Protein AF-A0A427AFQ9-F1 (afdb_monomer_lite)

Secondary structure (DSSP, 8-state):
-----------------------------------HHHHHHHHHHTT-HHHHHHHHHHHT--THHHHHHHHHHS--SHHHHHHTGGG---HHHHHHHHHH---SSHHHHHHHHHHHHHHHGGGPPPTT-----HHHHHHHHHHHHHHHHHHHHHHHHHHTTT---HHHHHHHHHS-HHHHHHHHHHTT-HHHHHHHHHHSHHHHGGGHHHHHHTS-TTS-GGGTGGGS--SS--S----PPPPTTSSHHHHHHHHHSS-TT-TTS----HHHHHHHT------HHHHHHHHHHHHHHHHHHH--HHHHHHHHHHHHHTT-GGGHHHHHHHHHHHHHHT-TT-SS-----HHHHHHS-HHHHHHHHTTT--TTTHHHHIIIIIHHHHHHHHHHHHHH---TTSTTSPPPHHHHHHHHHHHTT-HHHHHHHHHHHHSSS--TTSSSSHHHHHHHHHHHHHH---SSTHHHHHHHHHHS--HHHHHTTSSS------------------------------------SHHHHHHHHHHHHHHHHHHHHHHHHHHHHHHHTT-TTSHHHHHHHHHTTTSS--

Organism: Ensete ventricosum (NCBI:txid4639)

Radius of gyration: 47.11 Å; chains: 1; bounding box: 102×74×175 Å

Foldseek 3Di:
DDDDDDDDDDDDDDDDDDDDPPPPDDDDPDDDDDDLVRVLVVCLVVLVLVVSCVSCVVVVHANLSSLVSVCVPDLQALVNCVVRLVPHPPLLVLLCCLLVDQHQDLNSNVSSLVSLLVVLPVLFDDPPPPDPPVVSLSSLQSNLSSVLLVLLSVLVCVLVVNDDGRVVSSVSSQAQLQVVLLVCQLVVVLVSNVSSCLSQVLSHQVCLLVSNLSRDLPDQCVVNLVSQDFQDDDPDRDYDDDDSSLDPVVVVVVVPDPDPPCVRGDRDDSSNSCVVVNRDHDHLVRSLVSLVVSLLCSCVPPVPLVSNLVSLVSHVVSPNVSSVVVSVLSVLVVCLQPDDQDPDNDDDGSVRSVPDDLLVSLVSLQPNDDLVCNVVSCLPHNVVSQVVVVVVVVVVDPCPPPPPDDDGSLLVVLLVCLLVQPLSNVLSQLLLCQDPHHSPPSDPDLLSSLVSLLSSLLNRPDLPCLVSNLSSLVRRDPPVLVVVVPPPDDDDDDDDDDDDDDDDDDDDDDDDDDDDDDDDDDDPPPVVVVNVSSVVSVVSSVVSNVVSVVSVVCVVVVVVPCVPPPSVVVVVVVVPDD

pLDDT: mean 76.53, std 22.12, range [21.72, 98.06]

Sequence (578 aa):
MLVNSQQTGDVTSGNYIERDAARSSWTLMSFSERSVSEMYSILLKSQKYQDALEFASHHRLDTDEVFKAQWLDSSRGIPEINLYLSKIKDMVFVLSECVNRVGTTEDVVQALLSHGLRISDQYEFSDSDVSDCSSFWNIRMFRLQLLQFRDRLETFMGINMGRFLAQEYCKFRSMPLTEAAVALAESSKIGALNLLFKRHPYSVSPRILDILSSIPETVPVESYCQLLPGMSPPRTIALRDADWVECEKMLSFLDTLPSKSEKSNQIFTENLLKICTGYVWPSASELSSWYKNRAKDIDNLSGQLDNCFSLVEIGCRNGILELQQFLEDISYLRQIIYSDGFDEVFSMSLVTWEQLSDYDKFKMMLKGVKEDIIVKKLQEKAIPFMRNRCKLEAFDFADETKAGDKESFLVRWLKEIAAENRLDLCLAVIDKGCGDSPIDGLFKDEVEIIETALHCIYSCTLTDQWNVMASILSQLPRNILRDNLFATDEDFSPRHANQYFETSKVSYVKYGLGGSTLDDSRGSGGKLDIDATAAKVEKRIKVAEGHVEVGRLMAYYQVWIFLVVYRQASRSKLLVVH

Structure (mmCIF, N/CA/C/O backbone):
data_AF-A0A427AFQ9-F1
#
_entry.id   AF-A0A427AFQ9-F1
#
loop_
_atom_site.group_PDB
_atom_site.id
_atom_site.type_symbol
_atom_site.label_atom_id
_atom_site.label_alt_id
_atom_site.label_comp_id
_atom_site.label_asym_id
_atom_site.label_entity_id
_atom_site.label_seq_id
_atom_site.pdbx_PDB_ins_code
_atom_site.Cartn_x
_atom_site.Cartn_y
_atom_site.Cartn_z
_atom_site.occupancy
_atom_site.B_iso_or_equiv
_atom_site.auth_seq_id
_atom_site.auth_comp_id
_atom_site.auth_asym_id
_atom_site.auth_atom_id
_atom_site.pdbx_PDB_model_num
ATOM 1 N N . MET A 1 1 ? 26.634 13.616 -62.274 1.00 33.16 1 MET A N 1
ATOM 2 C CA . MET A 1 1 ? 25.645 13.684 -63.374 1.00 33.16 1 MET A CA 1
ATOM 3 C C . MET A 1 1 ? 24.281 13.270 -62.835 1.00 33.16 1 MET A C 1
ATOM 5 O O . MET A 1 1 ? 24.186 12.219 -62.209 1.00 33.16 1 MET A O 1
ATOM 9 N N . LEU A 1 2 ? 23.257 14.107 -63.008 1.00 24.98 2 LEU A N 1
ATOM 10 C CA . LEU A 1 2 ? 21.854 13.773 -62.738 1.00 24.98 2 LEU A CA 1
ATOM 11 C C . LEU A 1 2 ? 21.153 13.690 -64.095 1.00 24.98 2 LEU A C 1
ATOM 13 O O . LEU A 1 2 ? 21.190 14.654 -64.853 1.00 24.98 2 LEU A O 1
ATOM 17 N N . VAL A 1 3 ? 20.574 12.532 -64.406 1.00 28.34 3 VAL A N 1
ATOM 18 C CA . VAL A 1 3 ? 19.773 12.305 -65.613 1.00 28.34 3 VAL A CA 1
ATOM 19 C C . VAL A 1 3 ? 18.326 12.183 -65.152 1.00 28.34 3 VAL A C 1
ATOM 21 O O . VAL A 1 3 ? 17.981 11.203 -64.500 1.00 28.34 3 VAL A O 1
ATOM 24 N N . ASN A 1 4 ? 17.500 13.180 -65.463 1.00 26.52 4 ASN A N 1
ATOM 25 C CA . ASN A 1 4 ? 16.046 13.078 -65.367 1.00 26.52 4 ASN A CA 1
ATOM 26 C C . ASN A 1 4 ? 15.508 12.874 -66.783 1.00 26.52 4 ASN A C 1
ATOM 28 O O . ASN A 1 4 ? 15.752 13.700 -67.659 1.00 26.52 4 ASN A O 1
ATOM 32 N N . SER A 1 5 ? 14.786 11.777 -67.003 1.00 30.70 5 SER A N 1
ATOM 33 C CA . SER A 1 5 ? 14.005 11.554 -68.218 1.00 30.70 5 SER A CA 1
ATOM 34 C C . SER A 1 5 ? 12.546 11.894 -67.915 1.00 30.70 5 SER A C 1
ATOM 36 O O . SER A 1 5 ? 11.892 11.221 -67.126 1.00 30.70 5 SER A O 1
ATOM 38 N N . GLN A 1 6 ? 12.039 12.975 -68.509 1.00 29.86 6 GLN A N 1
ATOM 39 C CA . GLN A 1 6 ? 10.603 13.236 -68.588 1.00 29.86 6 GLN A CA 1
ATOM 40 C C . GLN A 1 6 ? 10.147 12.896 -70.007 1.00 29.86 6 GLN A C 1
ATOM 42 O O . GLN A 1 6 ? 10.562 13.538 -70.969 1.00 29.86 6 GLN A O 1
ATOM 47 N N . GLN A 1 7 ? 9.319 11.859 -70.128 1.00 33.97 7 GLN A N 1
ATOM 48 C CA . GLN A 1 7 ? 8.512 11.606 -71.317 1.00 33.97 7 GLN A CA 1
ATOM 49 C C . GLN A 1 7 ? 7.258 12.478 -71.238 1.00 33.97 7 GLN A C 1
ATOM 51 O O . GLN A 1 7 ? 6.418 12.277 -70.363 1.00 33.97 7 GLN A O 1
ATOM 56 N N . THR A 1 8 ? 7.112 13.413 -72.171 1.00 32.19 8 THR A N 1
ATOM 57 C CA . THR A 1 8 ? 5.814 13.975 -72.546 1.00 32.19 8 THR A CA 1
ATOM 58 C C . THR A 1 8 ? 5.433 13.388 -73.897 1.00 32.19 8 THR A C 1
ATOM 60 O O . THR A 1 8 ? 6.164 13.525 -74.876 1.00 32.19 8 THR A O 1
ATOM 63 N N . GLY A 1 9 ? 4.314 12.666 -73.931 1.00 34.09 9 GLY A N 1
ATOM 64 C CA . GLY A 1 9 ? 3.702 12.216 -75.172 1.00 34.09 9 GLY A CA 1
ATOM 65 C C . GLY A 1 9 ? 2.854 13.326 -75.778 1.00 34.09 9 GLY A C 1
ATOM 66 O O . GLY A 1 9 ? 2.149 14.011 -75.044 1.00 34.09 9 GLY A O 1
ATOM 67 N N . ASP A 1 10 ? 2.899 13.459 -77.102 1.00 29.19 10 ASP A N 1
ATOM 68 C CA . ASP A 1 10 ? 1.670 13.524 -77.888 1.00 29.19 10 ASP A CA 1
ATOM 69 C C . ASP A 1 10 ? 1.907 13.100 -79.348 1.00 29.19 10 ASP A C 1
ATOM 71 O O . ASP A 1 10 ? 3.026 13.125 -79.864 1.00 29.19 10 ASP A O 1
ATOM 75 N N . VAL A 1 11 ? 0.833 12.625 -79.968 1.00 35.78 11 VAL A N 1
ATOM 76 C CA . VAL A 1 11 ? 0.764 11.802 -81.182 1.00 35.78 11 VAL A CA 1
ATOM 77 C C . VAL A 1 11 ? 0.569 12.670 -82.437 1.00 35.78 11 VAL A C 1
ATOM 79 O O . VAL A 1 11 ? -0.259 13.571 -82.417 1.00 35.78 11 VAL A O 1
ATOM 82 N N . THR A 1 12 ? 1.249 12.369 -83.559 1.00 32.41 12 THR A N 1
ATOM 83 C CA . THR A 1 12 ? 0.651 11.979 -84.872 1.00 32.41 12 THR A CA 1
ATOM 84 C C . THR A 1 12 ? 1.560 12.192 -86.103 1.00 32.41 12 THR A C 1
ATOM 86 O O . THR A 1 12 ? 2.015 13.290 -86.394 1.00 32.41 12 THR A O 1
ATOM 89 N N . SER A 1 13 ? 1.655 11.103 -86.886 1.00 32.09 13 SER A N 1
ATOM 90 C CA . SER A 1 13 ? 1.676 11.015 -88.363 1.00 32.09 13 SER A CA 1
ATOM 91 C C . SER A 1 13 ? 2.965 11.254 -89.170 1.00 32.09 13 SER A C 1
ATOM 93 O O . SER A 1 13 ? 3.428 12.377 -89.323 1.00 32.09 13 SER A O 1
ATOM 95 N N . GLY A 1 14 ? 3.400 10.195 -89.876 1.00 31.41 14 GLY A N 1
ATOM 96 C CA . GLY A 1 14 ? 4.118 10.299 -91.158 1.00 31.41 14 GLY A CA 1
ATOM 97 C C . GLY A 1 14 ? 5.249 9.285 -91.361 1.00 31.41 14 GLY A C 1
ATOM 98 O O . GLY A 1 14 ? 6.339 9.471 -90.843 1.00 31.41 14 GLY A O 1
ATOM 99 N N . ASN A 1 15 ? 4.990 8.232 -92.144 1.00 37.53 15 ASN A N 1
ATOM 100 C CA . ASN A 1 15 ? 5.950 7.211 -92.592 1.00 37.53 15 ASN A CA 1
ATOM 101 C C . ASN A 1 15 ? 7.236 7.798 -93.197 1.00 37.53 15 ASN A C 1
ATOM 103 O O . ASN A 1 15 ? 7.111 8.622 -94.089 1.00 37.53 15 ASN A O 1
ATOM 107 N N . TYR A 1 16 ? 8.410 7.264 -92.835 1.00 35.22 16 TYR A N 1
ATOM 108 C CA . TYR A 1 16 ? 9.453 6.753 -93.748 1.00 35.22 16 TYR A CA 1
ATOM 109 C C . TYR A 1 16 ? 10.434 5.890 -92.936 1.00 35.22 16 TYR A C 1
ATOM 111 O O . TYR A 1 16 ? 10.918 6.290 -91.881 1.00 35.22 16 TYR A O 1
ATOM 119 N N . ILE A 1 17 ? 10.682 4.666 -93.408 1.00 44.75 17 ILE A N 1
ATOM 120 C CA . ILE A 1 17 ? 11.699 3.766 -92.861 1.00 44.75 17 ILE A CA 1
ATOM 121 C C . ILE A 1 17 ? 13.050 4.253 -93.380 1.00 44.75 17 ILE A C 1
ATOM 123 O O . ILE A 1 17 ? 13.366 4.026 -94.543 1.00 44.75 17 ILE A O 1
ATOM 127 N N . GLU A 1 18 ? 13.860 4.850 -92.513 1.00 39.53 18 GLU A N 1
ATOM 128 C CA . GLU A 1 18 ? 15.302 4.941 -92.721 1.00 39.53 18 GLU A CA 1
ATOM 129 C C . GLU A 1 18 ? 16.018 4.656 -91.399 1.00 39.53 18 GLU A C 1
ATOM 131 O O . GLU A 1 18 ? 15.748 5.246 -90.353 1.00 39.53 18 GLU A O 1
ATOM 136 N N . ARG A 1 19 ? 16.870 3.630 -91.439 1.00 48.38 19 ARG A N 1
ATOM 137 C CA . ARG A 1 19 ? 17.708 3.183 -90.330 1.00 48.38 19 ARG A CA 1
ATOM 138 C C . ARG A 1 19 ? 18.793 4.227 -90.093 1.00 48.38 19 ARG A C 1
ATOM 140 O O . ARG A 1 19 ? 19.867 4.105 -90.669 1.00 48.38 19 ARG A O 1
ATOM 147 N N . ASP A 1 20 ? 18.546 5.168 -89.194 1.00 41.59 20 ASP A N 1
ATOM 148 C CA . ASP A 1 20 ? 19.617 5.944 -88.585 1.00 41.59 20 ASP A CA 1
ATOM 149 C C . ASP A 1 20 ? 19.842 5.463 -87.157 1.00 41.59 20 ASP A C 1
ATOM 151 O O . ASP A 1 20 ? 19.001 5.601 -86.267 1.00 41.59 20 ASP A O 1
ATOM 155 N N . ALA A 1 21 ? 21.009 4.856 -86.948 1.00 50.81 21 ALA A N 1
ATOM 156 C CA . ALA A 1 21 ? 21.581 4.672 -85.630 1.00 50.81 21 ALA A CA 1
ATOM 157 C C . ALA A 1 21 ? 21.722 6.063 -85.005 1.00 50.81 21 ALA A C 1
ATOM 159 O O . ALA A 1 21 ? 22.689 6.775 -85.279 1.00 50.81 21 ALA A O 1
ATOM 160 N N . ALA A 1 22 ? 20.722 6.462 -84.214 1.00 49.97 22 ALA A N 1
ATOM 161 C CA . ALA A 1 22 ? 20.718 7.711 -83.480 1.00 49.97 22 ALA A CA 1
ATOM 162 C C . ALA A 1 22 ? 21.984 7.753 -82.622 1.00 49.97 22 ALA A C 1
ATOM 164 O O . ALA A 1 22 ? 22.085 7.114 -81.574 1.00 49.97 22 ALA A O 1
ATOM 165 N N . ARG A 1 23 ? 22.991 8.476 -83.118 1.00 56.06 23 ARG A N 1
ATOM 166 C CA . ARG A 1 23 ? 24.152 8.892 -82.348 1.00 56.06 23 ARG A CA 1
ATOM 167 C C . ARG A 1 23 ? 23.591 9.637 -81.150 1.00 56.06 23 ARG A C 1
ATOM 169 O O . ARG A 1 23 ? 23.109 10.752 -81.314 1.00 56.06 23 ARG A O 1
ATOM 176 N N . SER A 1 24 ? 23.623 9.017 -79.975 1.00 51.09 24 SER A N 1
ATOM 177 C CA . SER A 1 24 ? 23.305 9.686 -78.718 1.00 51.09 24 SER A CA 1
ATOM 178 C C . SER A 1 24 ? 24.247 10.880 -78.567 1.00 51.09 24 SER A C 1
ATOM 180 O O . SER A 1 24 ? 25.391 10.739 -78.136 1.00 51.09 24 SER A O 1
ATOM 182 N N . SER A 1 25 ? 23.802 12.055 -79.007 1.00 61.88 25 SER A N 1
ATOM 183 C CA . SER A 1 25 ? 24.528 13.303 -78.851 1.00 61.88 25 SER A CA 1
ATOM 184 C C . SER A 1 25 ? 24.283 13.789 -77.431 1.00 61.88 25 SER A C 1
ATOM 186 O O . SER A 1 25 ? 23.179 14.210 -77.087 1.00 61.88 25 SER A O 1
ATOM 188 N N . TRP A 1 26 ? 25.304 13.691 -76.590 1.00 75.75 26 TRP A N 1
ATOM 189 C CA . TRP A 1 26 ? 25.266 14.242 -75.245 1.00 75.75 26 TRP A CA 1
ATOM 190 C C . TRP A 1 26 ? 25.429 15.760 -75.335 1.00 75.75 26 TRP A C 1
ATOM 192 O O . TRP A 1 26 ? 26.520 16.253 -75.617 1.00 75.75 26 TRP A O 1
ATOM 202 N N . THR A 1 27 ? 24.348 16.506 -75.111 1.00 74.06 27 THR A N 1
ATOM 203 C CA . THR A 1 27 ? 24.408 17.966 -74.986 1.00 74.06 27 THR A CA 1
ATOM 204 C C . THR A 1 27 ? 24.728 18.313 -73.540 1.00 74.06 27 THR A C 1
ATOM 206 O O . THR A 1 27 ? 23.965 18.002 -72.624 1.00 74.06 27 THR A O 1
ATOM 209 N N . LEU A 1 28 ? 25.882 18.934 -73.317 1.00 72.75 28 LEU A N 1
ATOM 210 C CA . LEU A 1 28 ? 26.272 19.403 -71.997 1.00 72.75 28 LEU A CA 1
ATOM 211 C C . LEU A 1 28 ? 25.387 20.590 -71.587 1.00 72.75 28 LEU A C 1
ATOM 213 O O . LEU A 1 28 ? 25.446 21.649 -72.205 1.00 72.75 28 LEU A O 1
ATOM 217 N N . MET A 1 29 ? 24.593 20.412 -70.530 1.00 74.69 29 MET A N 1
ATOM 218 C CA . MET A 1 29 ? 23.632 21.422 -70.070 1.00 74.69 29 MET A CA 1
ATOM 219 C C . MET A 1 29 ? 24.273 22.536 -69.232 1.00 74.69 29 MET A C 1
ATOM 221 O O . MET A 1 29 ? 23.850 23.685 -69.322 1.00 74.69 29 MET A O 1
ATOM 225 N N . SER A 1 30 ? 25.275 22.220 -68.405 1.00 75.62 30 SER A N 1
ATOM 226 C CA . SER A 1 30 ? 25.983 23.216 -67.593 1.00 75.62 30 SER A CA 1
ATOM 227 C C . SER A 1 30 ? 27.285 22.673 -66.999 1.00 75.62 30 SER A C 1
ATOM 229 O O . SER A 1 30 ? 27.426 21.473 -66.755 1.00 75.62 30 SER A O 1
ATOM 231 N N . PHE A 1 31 ? 28.221 23.584 -66.724 1.00 70.25 31 PHE A N 1
ATOM 232 C CA . PHE A 1 31 ? 29.310 23.379 -65.772 1.00 70.25 31 PHE A CA 1
ATOM 233 C C . PHE A 1 31 ? 28.997 24.178 -64.508 1.00 70.25 31 PHE A C 1
ATOM 235 O O . PHE A 1 31 ? 28.661 25.357 -64.585 1.00 70.25 31 PHE A O 1
ATOM 242 N N . SER A 1 32 ? 29.110 23.541 -63.346 1.00 72.62 32 SER A N 1
ATOM 243 C CA . SER A 1 32 ? 29.054 24.226 -62.055 1.00 72.62 32 SER A CA 1
ATOM 244 C C . SER A 1 32 ? 30.277 23.835 -61.244 1.00 72.62 32 SER A C 1
ATOM 246 O O . SER A 1 32 ? 30.454 22.649 -60.957 1.00 72.62 32 SER A O 1
ATOM 248 N N . GLU A 1 33 ? 31.092 24.814 -60.870 1.00 77.56 33 GLU A N 1
ATOM 249 C CA . GLU A 1 33 ? 32.148 24.619 -59.884 1.00 77.56 33 GLU A CA 1
ATOM 250 C C . GLU A 1 33 ? 31.504 24.406 -58.511 1.00 77.56 33 GLU A C 1
ATOM 252 O O . GLU A 1 33 ? 30.587 25.131 -58.123 1.00 77.56 33 GLU A O 1
ATOM 257 N N . ARG A 1 34 ? 31.923 23.352 -57.811 1.00 81.25 34 ARG A N 1
ATOM 258 C CA . ARG A 1 34 ? 31.456 23.019 -56.463 1.00 81.25 34 ARG A CA 1
ATOM 259 C C . ARG A 1 34 ? 32.656 22.610 -55.635 1.00 81.25 34 ARG A C 1
ATOM 261 O O . ARG A 1 34 ? 33.528 21.895 -56.129 1.00 81.25 34 ARG A O 1
ATOM 268 N N . SER A 1 35 ? 32.685 23.028 -54.378 1.00 85.50 35 SER A N 1
ATOM 269 C CA . SER A 1 35 ? 33.703 22.556 -53.446 1.00 85.50 35 SER A CA 1
ATOM 270 C C . SER A 1 35 ? 33.532 21.058 -53.157 1.00 85.50 35 SER A C 1
ATOM 272 O O . SER A 1 35 ? 32.448 20.485 -53.299 1.00 85.50 35 SER A O 1
ATOM 274 N N . VAL A 1 36 ? 34.611 20.410 -52.711 1.00 83.75 36 VAL A N 1
ATOM 275 C CA . VAL A 1 36 ? 34.620 18.982 -52.346 1.00 83.75 36 VAL A CA 1
ATOM 276 C C . VAL A 1 36 ? 33.580 18.677 -51.254 1.00 83.75 36 VAL A C 1
ATOM 278 O O . VAL A 1 36 ? 32.868 17.680 -51.344 1.00 83.75 36 VAL A O 1
ATOM 281 N N . SER A 1 37 ? 33.427 19.571 -50.271 1.00 82.88 37 SER A N 1
ATOM 282 C CA . SER A 1 37 ? 32.437 19.439 -49.188 1.00 82.88 37 SER A CA 1
ATOM 283 C C . SER A 1 37 ? 30.991 19.586 -49.681 1.00 82.88 37 SER A C 1
ATOM 285 O O . SER A 1 37 ? 30.109 18.810 -49.301 1.00 82.88 37 SER A O 1
ATOM 287 N N . GLU A 1 38 ? 30.732 20.535 -50.586 1.00 83.69 38 GLU A N 1
ATOM 288 C CA . GLU A 1 38 ? 29.406 20.698 -51.192 1.00 83.69 38 GLU A CA 1
ATOM 289 C C . GLU A 1 38 ? 29.040 19.483 -52.042 1.00 83.69 38 GLU A C 1
ATOM 291 O O . GLU A 1 38 ? 27.933 18.961 -51.919 1.00 83.69 38 GLU A O 1
ATOM 296 N N . MET A 1 39 ? 29.968 18.994 -52.872 1.00 83.69 39 MET A N 1
ATOM 297 C CA . MET A 1 39 ? 29.738 17.809 -53.697 1.00 83.69 39 MET A CA 1
ATOM 298 C C . MET A 1 39 ? 29.453 16.572 -52.836 1.00 83.69 39 MET A C 1
ATOM 300 O O . MET A 1 39 ? 28.511 15.837 -53.128 1.00 83.69 39 MET A O 1
ATOM 304 N N . TYR A 1 40 ? 30.187 16.392 -51.735 1.00 84.62 40 TYR A N 1
ATOM 305 C CA . TYR A 1 40 ? 29.928 15.332 -50.762 1.00 84.62 40 TYR A CA 1
ATOM 306 C C . TYR A 1 40 ? 28.533 15.450 -50.131 1.00 84.62 40 TYR A C 1
ATOM 308 O O . TYR A 1 40 ? 27.755 14.497 -50.142 1.00 84.62 40 TYR A O 1
ATOM 316 N N . SER A 1 41 ? 28.154 16.655 -49.699 1.00 83.19 41 SER A N 1
ATOM 317 C CA . SER A 1 41 ? 26.819 16.938 -49.154 1.00 83.19 41 SER A CA 1
ATOM 318 C C . SER A 1 41 ? 25.698 16.669 -50.168 1.00 83.19 41 SER A C 1
ATOM 320 O O . SER A 1 41 ? 24.605 16.237 -49.805 1.00 83.19 41 SER A O 1
ATOM 322 N N . ILE A 1 42 ? 25.950 16.917 -51.454 1.00 84.44 42 ILE A N 1
ATOM 323 C CA . ILE A 1 42 ? 25.006 16.645 -52.546 1.00 84.44 42 ILE A CA 1
ATOM 324 C C . ILE A 1 42 ? 24.875 15.141 -52.802 1.00 84.44 42 ILE A C 1
ATOM 326 O O . ILE A 1 42 ? 23.763 14.664 -53.039 1.00 84.44 42 ILE A O 1
ATOM 330 N N . LEU A 1 43 ? 25.971 14.381 -52.735 1.00 84.25 43 LEU A N 1
ATOM 331 C CA . LEU A 1 43 ? 25.938 12.920 -52.856 1.00 84.25 43 LEU A CA 1
ATOM 332 C C . LEU A 1 43 ? 25.139 12.282 -51.711 1.00 84.25 43 LEU A C 1
ATOM 334 O O . LEU A 1 43 ? 24.292 11.429 -51.974 1.00 84.25 43 LEU A O 1
ATOM 338 N N . LEU A 1 44 ? 25.310 12.774 -50.479 1.00 86.62 44 LEU A N 1
ATOM 339 C CA . LEU A 1 44 ? 24.512 12.351 -49.322 1.00 86.62 44 LEU A CA 1
ATOM 340 C C . LEU A 1 44 ? 23.023 12.681 -49.500 1.00 86.62 44 LEU A C 1
ATOM 342 O O . LEU A 1 44 ? 22.179 11.797 -49.390 1.00 86.62 44 LEU A O 1
ATOM 346 N N . LYS A 1 45 ? 22.687 13.926 -49.869 1.00 85.25 45 LYS A N 1
ATOM 347 C CA . LYS A 1 45 ? 21.291 14.345 -50.113 1.00 85.25 45 LYS A CA 1
ATOM 348 C C . LYS A 1 45 ? 20.618 13.599 -51.266 1.00 85.25 45 LYS A C 1
ATOM 350 O O . LYS A 1 45 ? 19.399 13.478 -51.280 1.00 85.25 45 LYS A O 1
ATOM 355 N N . SER A 1 46 ? 21.392 13.135 -52.246 1.00 85.12 46 SER A N 1
ATOM 356 C CA . SER A 1 46 ? 20.885 12.359 -53.386 1.00 85.12 46 SER A CA 1
ATOM 357 C C . SER A 1 46 ? 20.852 10.847 -53.139 1.00 85.12 46 SER A C 1
ATOM 359 O O . SER A 1 46 ? 20.566 10.103 -54.074 1.00 85.12 46 SER A O 1
ATOM 361 N N . GLN A 1 47 ? 21.123 10.399 -51.905 1.00 85.00 47 GLN A N 1
ATOM 362 C CA . GLN A 1 47 ? 21.100 8.993 -51.478 1.00 85.00 47 GLN A CA 1
ATOM 363 C C . GLN A 1 47 ? 22.044 8.076 -52.278 1.00 85.00 47 GLN A C 1
ATOM 365 O O . GLN A 1 47 ? 21.867 6.860 -52.346 1.00 85.00 47 GLN A O 1
ATOM 370 N N . LYS A 1 48 ? 23.095 8.645 -52.884 1.00 87.06 48 LYS A N 1
ATOM 371 C CA . LYS A 1 48 ? 24.116 7.897 -53.631 1.00 87.06 48 LYS A CA 1
ATOM 372 C C . LYS A 1 48 ? 25.259 7.490 -52.710 1.00 87.06 48 LYS A C 1
ATOM 374 O O . LYS A 1 48 ? 26.384 7.960 -52.849 1.00 87.06 48 LYS A O 1
ATOM 379 N N . TYR A 1 49 ? 24.964 6.634 -51.736 1.00 85.56 49 TYR A N 1
ATOM 380 C CA . TYR A 1 49 ? 25.909 6.331 -50.657 1.00 85.56 49 TYR A CA 1
ATOM 381 C C . TYR A 1 49 ? 27.167 5.591 -51.124 1.00 85.56 49 TYR A C 1
ATOM 383 O O . TYR A 1 49 ? 28.232 5.822 -50.567 1.00 85.56 49 TYR A O 1
ATOM 391 N N . GLN A 1 50 ? 27.079 4.741 -52.154 1.00 85.44 50 GLN A N 1
ATOM 392 C CA . GLN A 1 50 ? 28.255 4.040 -52.682 1.00 85.44 50 GLN A CA 1
ATOM 393 C C . GLN A 1 50 ? 29.235 5.021 -53.342 1.00 85.44 50 GLN A C 1
ATOM 395 O O . GLN A 1 50 ? 30.409 5.056 -52.978 1.00 85.44 50 GLN A O 1
ATOM 400 N N . ASP A 1 51 ? 28.722 5.893 -54.216 1.00 84.38 51 ASP A N 1
ATOM 401 C CA . ASP A 1 51 ? 29.498 6.981 -54.817 1.00 84.38 51 ASP A CA 1
ATOM 402 C C . ASP A 1 51 ? 30.048 7.926 -53.734 1.00 84.38 51 ASP A C 1
ATOM 404 O O . ASP A 1 51 ? 31.165 8.421 -53.855 1.00 84.38 51 ASP A O 1
ATOM 408 N N . ALA A 1 52 ? 29.290 8.169 -52.655 1.00 86.38 52 ALA A N 1
ATOM 409 C CA . ALA A 1 52 ? 29.724 8.992 -51.526 1.00 86.38 52 ALA A CA 1
ATOM 410 C C . ALA A 1 52 ? 30.853 8.341 -50.707 1.00 86.38 52 ALA A C 1
ATOM 412 O O . ALA A 1 52 ? 31.777 9.047 -50.313 1.00 86.38 52 ALA A O 1
ATOM 413 N N . LEU A 1 53 ? 30.818 7.021 -50.475 1.00 86.06 53 LEU A N 1
ATOM 414 C CA . LEU A 1 53 ? 31.898 6.279 -49.806 1.00 86.06 53 LEU A CA 1
ATOM 415 C C . LEU A 1 53 ? 33.177 6.303 -50.643 1.00 86.06 53 LEU A C 1
ATOM 417 O O . LEU A 1 53 ? 34.260 6.580 -50.123 1.00 86.06 53 LEU A O 1
ATOM 421 N N . GLU A 1 54 ? 33.051 6.065 -51.949 1.00 86.38 54 GLU A N 1
ATOM 422 C CA . GLU A 1 54 ? 34.175 6.158 -52.877 1.00 86.38 54 GLU A CA 1
ATOM 423 C C . GLU A 1 54 ? 34.726 7.586 -52.903 1.00 86.38 54 GLU A C 1
ATOM 425 O O . GLU A 1 54 ? 35.928 7.777 -52.717 1.00 86.38 54 GLU A O 1
ATOM 430 N N . PHE A 1 55 ? 33.868 8.602 -53.014 1.00 86.81 55 PHE A N 1
ATOM 431 C CA . PHE A 1 55 ? 34.262 10.010 -52.972 1.00 86.81 55 PHE A CA 1
ATOM 432 C C . PHE A 1 55 ? 34.965 10.384 -51.656 1.00 86.81 55 PHE A C 1
ATOM 434 O O . PHE A 1 55 ? 36.017 11.026 -51.682 1.00 86.81 55 PHE A O 1
ATOM 441 N N . ALA A 1 56 ? 34.447 9.932 -50.510 1.00 87.69 56 ALA A N 1
ATOM 442 C CA . ALA A 1 56 ? 35.055 10.162 -49.204 1.00 87.69 56 ALA A CA 1
ATOM 443 C C . ALA A 1 56 ? 36.440 9.515 -49.095 1.00 87.69 56 ALA A C 1
ATOM 445 O O . ALA A 1 56 ? 37.378 10.158 -48.623 1.00 87.69 56 ALA A O 1
ATOM 446 N N . SER A 1 57 ? 36.601 8.288 -49.602 1.00 84.94 57 SER A N 1
ATOM 447 C CA . SER A 1 57 ? 37.895 7.596 -49.610 1.00 84.94 57 SER A CA 1
ATOM 448 C C . SER A 1 57 ? 38.944 8.305 -50.480 1.00 84.94 57 SER A C 1
ATOM 450 O O . SER A 1 57 ? 40.095 8.437 -50.063 1.00 84.94 57 SER A O 1
ATOM 452 N N . HIS A 1 58 ? 38.544 8.841 -51.640 1.00 86.94 58 HIS A N 1
ATOM 453 C CA . HIS A 1 58 ? 39.441 9.566 -52.545 1.00 86.94 58 HIS A CA 1
ATOM 454 C C . HIS A 1 58 ? 39.845 10.935 -51.983 1.00 86.94 58 HIS A C 1
ATOM 456 O O . HIS A 1 58 ? 40.994 11.352 -52.135 1.00 86.94 58 HIS A O 1
ATOM 462 N N . HIS A 1 59 ? 38.923 11.623 -51.305 1.00 84.31 59 HIS A N 1
ATOM 463 C CA . HIS A 1 59 ? 39.136 12.973 -50.776 1.00 84.31 59 HIS A CA 1
ATOM 464 C C . HIS A 1 59 ? 39.485 13.028 -49.278 1.00 84.31 59 HIS A C 1
ATOM 466 O O . HIS A 1 59 ? 39.605 14.123 -48.732 1.00 84.31 59 HIS A O 1
ATOM 472 N N . ARG A 1 60 ? 39.689 11.874 -48.619 1.00 82.69 60 ARG A N 1
ATOM 473 C CA . ARG A 1 60 ? 39.958 11.744 -47.169 1.00 82.69 60 ARG A CA 1
ATOM 474 C C . ARG A 1 60 ? 38.917 12.457 -46.293 1.00 82.69 60 ARG A C 1
ATOM 476 O O . ARG A 1 60 ? 39.263 13.073 -45.287 1.00 82.69 60 ARG A O 1
ATOM 483 N N . LEU A 1 61 ? 37.652 12.389 -46.700 1.00 84.31 61 LEU A N 1
ATOM 484 C CA . LEU A 1 61 ? 36.527 12.902 -45.919 1.00 84.31 61 LEU A CA 1
ATOM 485 C C . LEU A 1 61 ? 36.064 11.855 -44.904 1.00 84.31 61 LEU A C 1
ATOM 487 O O . LEU A 1 61 ? 36.364 10.667 -45.039 1.00 84.31 61 LEU A O 1
ATOM 491 N N . ASP A 1 62 ? 35.320 12.302 -43.895 1.00 83.06 62 ASP A N 1
ATOM 492 C CA . ASP A 1 62 ? 34.787 11.417 -42.867 1.00 83.06 62 ASP A CA 1
ATOM 493 C C . ASP A 1 62 ? 33.711 10.482 -43.435 1.00 83.06 62 ASP A C 1
ATOM 495 O O . ASP A 1 62 ? 32.666 10.928 -43.915 1.00 83.06 62 ASP A O 1
ATOM 499 N N . THR A 1 63 ? 33.979 9.178 -43.375 1.00 85.19 63 THR A N 1
ATOM 500 C CA . THR A 1 63 ? 33.065 8.118 -43.814 1.00 85.19 63 THR A CA 1
ATOM 501 C C . THR A 1 63 ? 31.864 7.957 -42.890 1.00 85.19 63 THR A C 1
ATOM 503 O O . THR A 1 63 ? 30.845 7.416 -43.324 1.00 85.19 63 THR A O 1
ATOM 506 N N . ASP A 1 64 ? 31.961 8.421 -41.639 1.00 86.69 64 ASP A N 1
ATOM 507 C CA . ASP A 1 64 ? 30.881 8.305 -40.661 1.00 86.69 64 ASP A CA 1
ATOM 508 C C . ASP A 1 64 ? 29.625 9.029 -41.132 1.00 86.69 64 ASP A C 1
ATOM 510 O O . ASP A 1 64 ? 28.532 8.502 -40.969 1.00 86.69 64 ASP A O 1
ATOM 514 N N . GLU A 1 65 ? 29.756 10.178 -41.795 1.00 84.94 65 GLU A N 1
ATOM 515 C CA . GLU A 1 65 ? 28.608 10.933 -42.308 1.00 84.94 65 GLU A CA 1
ATOM 516 C C . GLU A 1 65 ? 27.793 10.139 -43.344 1.00 84.94 65 GLU A C 1
ATOM 518 O O . GLU A 1 65 ? 26.565 10.245 -43.374 1.00 84.94 65 GLU A O 1
ATOM 523 N N . VAL A 1 66 ? 28.436 9.264 -44.136 1.00 86.69 66 VAL A N 1
ATOM 524 C CA . VAL A 1 66 ? 27.706 8.351 -45.031 1.00 86.69 66 VAL A CA 1
ATOM 525 C C . VAL A 1 66 ? 26.957 7.290 -44.236 1.00 86.69 66 VAL A C 1
ATOM 527 O O . VAL A 1 66 ? 25.776 7.060 -44.489 1.00 86.69 66 VAL A O 1
ATOM 530 N N . PHE A 1 67 ? 27.613 6.653 -43.264 1.00 86.56 67 PHE A N 1
ATOM 531 C CA . PHE A 1 67 ? 26.990 5.601 -42.456 1.00 86.56 67 PHE A CA 1
ATOM 532 C C . PHE A 1 67 ? 25.878 6.141 -41.548 1.00 86.56 67 PHE A C 1
ATOM 534 O O . PHE A 1 67 ? 24.853 5.481 -41.391 1.00 86.56 67 PHE A O 1
ATOM 541 N N . LYS A 1 68 ? 26.028 7.358 -41.011 1.00 88.62 68 LYS A N 1
ATOM 542 C CA . LYS A 1 68 ? 24.986 8.091 -40.281 1.00 88.62 68 LYS A CA 1
ATOM 543 C C . LYS A 1 68 ? 23.777 8.341 -41.180 1.00 88.62 68 LYS A C 1
ATOM 545 O O . LYS A 1 68 ? 22.658 8.039 -40.777 1.00 88.62 68 LYS A O 1
ATOM 550 N N . ALA A 1 69 ? 23.987 8.821 -42.409 1.00 85.44 69 ALA A N 1
ATOM 551 C CA . ALA A 1 69 ? 22.899 9.026 -43.365 1.00 85.44 69 ALA A CA 1
ATOM 552 C C . ALA A 1 69 ? 22.200 7.703 -43.735 1.00 85.44 69 ALA A C 1
ATOM 554 O O . ALA A 1 69 ? 20.979 7.611 -43.648 1.00 85.44 69 ALA A O 1
ATOM 555 N N . GLN A 1 70 ? 22.963 6.646 -44.040 1.00 87.62 70 GLN A N 1
ATOM 556 C CA . GLN A 1 70 ? 22.412 5.314 -44.323 1.00 87.62 70 GLN A CA 1
ATOM 557 C C . GLN A 1 70 ? 21.605 4.753 -43.148 1.00 87.62 70 GLN A C 1
ATOM 559 O O . GLN A 1 70 ? 20.526 4.204 -43.351 1.00 87.62 70 GLN A O 1
ATOM 564 N N . TRP A 1 71 ? 22.094 4.916 -41.916 1.00 89.12 71 TRP A N 1
ATOM 565 C CA . TRP A 1 71 ? 21.361 4.530 -40.714 1.00 89.12 71 TRP A CA 1
ATOM 566 C C . TRP A 1 71 ? 20.036 5.290 -40.597 1.00 89.12 71 TRP A C 1
ATOM 568 O O . TRP A 1 71 ? 18.988 4.674 -40.386 1.00 89.12 71 TRP A O 1
ATOM 578 N N . LEU A 1 72 ? 20.066 6.614 -40.775 1.00 86.81 72 LEU A N 1
ATOM 579 C CA . LEU A 1 72 ? 18.883 7.463 -40.664 1.00 86.81 72 LEU A CA 1
ATOM 580 C C . LEU A 1 72 ? 17.827 7.148 -41.734 1.00 86.81 72 LEU A C 1
ATOM 582 O O . LEU A 1 72 ? 16.636 7.184 -41.422 1.00 86.81 72 LEU A O 1
ATOM 586 N N . ASP A 1 73 ? 18.241 6.773 -42.939 1.00 85.50 73 ASP A N 1
ATOM 587 C CA . ASP A 1 73 ? 17.328 6.446 -44.040 1.00 85.50 73 ASP A CA 1
ATOM 588 C C . ASP A 1 73 ? 16.857 4.978 -44.037 1.00 85.50 73 ASP A C 1
ATOM 590 O O . ASP A 1 73 ? 15.940 4.608 -44.770 1.00 85.50 73 ASP A O 1
ATOM 594 N N . SER A 1 74 ? 17.449 4.130 -43.191 1.00 86.06 74 SER A N 1
ATOM 595 C CA . SER A 1 74 ? 17.101 2.711 -43.090 1.00 86.06 74 SER A CA 1
ATOM 596 C C . SER A 1 74 ? 15.853 2.431 -42.236 1.00 86.06 74 SER A C 1
ATOM 598 O O . SER A 1 74 ? 15.358 3.287 -41.499 1.00 86.06 74 SER A O 1
ATOM 600 N N . SER A 1 75 ? 15.376 1.179 -42.267 1.00 80.56 75 SER A N 1
ATOM 601 C CA . SER A 1 75 ? 14.339 0.666 -41.356 1.00 80.56 75 SER A CA 1
ATOM 602 C C . SER A 1 75 ? 14.809 0.512 -39.905 1.00 80.56 75 SER A C 1
ATOM 604 O O . SER A 1 75 ? 13.972 0.294 -39.029 1.00 80.56 75 SER A O 1
ATOM 606 N N . ARG A 1 76 ? 16.122 0.645 -39.641 1.00 83.88 76 ARG A N 1
ATOM 607 C CA . ARG A 1 76 ? 16.743 0.615 -38.301 1.00 83.88 76 ARG A CA 1
ATOM 608 C C . ARG A 1 76 ? 16.385 -0.638 -37.492 1.00 83.88 76 ARG A C 1
ATOM 610 O O . ARG A 1 76 ? 16.163 -0.568 -36.284 1.00 83.88 76 ARG A O 1
ATOM 617 N N . GLY A 1 77 ? 16.294 -1.777 -38.172 1.00 84.75 77 GLY A N 1
ATOM 618 C CA . GLY A 1 77 ? 16.123 -3.083 -37.559 1.00 84.75 77 GLY A CA 1
ATOM 619 C C . GLY A 1 77 ? 17.462 -3.707 -37.169 1.00 84.75 77 GLY A C 1
ATOM 620 O O . GLY A 1 77 ? 18.528 -3.097 -37.257 1.00 84.75 77 GLY A O 1
ATOM 621 N N . ILE A 1 78 ? 17.408 -4.968 -36.740 1.00 88.12 78 ILE A N 1
ATOM 622 C CA . ILE A 1 78 ? 18.586 -5.743 -36.322 1.00 88.12 78 ILE A CA 1
ATOM 623 C C . ILE A 1 78 ? 19.675 -5.815 -37.418 1.00 88.12 78 ILE A C 1
ATOM 625 O O . ILE A 1 78 ? 20.850 -5.631 -37.086 1.00 88.12 78 ILE A O 1
ATOM 629 N N . PRO A 1 79 ? 19.349 -6.044 -38.710 1.00 87.75 79 PRO A N 1
ATOM 630 C CA . PRO A 1 79 ? 20.357 -6.068 -39.772 1.00 87.75 79 PRO A CA 1
ATOM 631 C C . PRO A 1 79 ? 21.081 -4.727 -39.927 1.00 87.75 79 PRO A C 1
ATOM 633 O O . PRO A 1 79 ? 22.305 -4.693 -40.045 1.00 87.75 79 PRO A O 1
ATOM 636 N N . GLU A 1 80 ? 20.340 -3.621 -39.869 1.00 87.81 80 GLU A N 1
ATOM 637 C CA . GLU A 1 80 ? 20.869 -2.269 -40.057 1.00 87.81 80 GLU A CA 1
ATOM 638 C C . GLU A 1 80 ? 21.825 -1.860 -38.926 1.00 87.81 80 GLU A C 1
ATOM 640 O O . GLU A 1 80 ? 22.821 -1.182 -39.183 1.00 87.81 80 GLU A O 1
ATOM 645 N N . ILE A 1 81 ? 21.581 -2.322 -37.691 1.00 88.00 81 ILE A N 1
ATOM 646 C CA . ILE A 1 81 ? 22.490 -2.104 -36.550 1.00 88.00 81 ILE A CA 1
ATOM 647 C C . ILE A 1 81 ? 23.873 -2.685 -36.871 1.00 88.00 81 ILE A C 1
ATOM 649 O O . ILE A 1 81 ? 24.895 -2.013 -36.730 1.00 88.00 81 ILE A O 1
ATOM 653 N N . ASN A 1 82 ? 23.913 -3.925 -37.361 1.00 84.56 82 ASN A N 1
ATOM 654 C CA . ASN A 1 82 ? 25.170 -4.596 -37.684 1.00 84.56 82 ASN A CA 1
ATOM 655 C C . ASN A 1 82 ? 25.822 -4.050 -38.960 1.00 84.56 82 ASN A C 1
ATOM 657 O O . ASN A 1 82 ? 27.045 -4.090 -39.074 1.00 84.56 82 ASN A O 1
ATOM 661 N N . LEU A 1 83 ? 25.039 -3.552 -39.920 1.00 85.31 83 LEU A N 1
ATOM 662 C CA . LEU A 1 83 ? 25.550 -3.058 -41.202 1.00 85.31 83 LEU A CA 1
ATOM 663 C C . LEU A 1 83 ? 26.091 -1.627 -41.140 1.00 85.31 83 LEU A C 1
ATOM 665 O O . LEU A 1 83 ? 27.064 -1.341 -41.849 1.00 85.31 83 LEU A O 1
ATOM 669 N N . TYR A 1 84 ? 25.467 -0.761 -40.333 1.00 86.62 84 TYR A N 1
ATOM 670 C CA . TYR A 1 84 ? 25.747 0.676 -40.291 1.00 86.62 84 TYR A CA 1
ATOM 671 C C . TYR A 1 84 ? 26.310 1.128 -38.942 1.00 86.62 84 TYR A C 1
ATOM 673 O O . TYR A 1 84 ? 27.435 1.622 -38.913 1.00 86.62 84 TYR A O 1
ATOM 681 N N . LEU A 1 85 ? 25.592 0.926 -37.826 1.00 86.69 85 LEU A N 1
ATOM 682 C CA . LEU A 1 85 ? 26.031 1.432 -36.511 1.00 86.69 85 LEU A CA 1
ATOM 683 C C . LEU A 1 85 ? 27.379 0.850 -36.070 1.00 86.69 85 LEU A C 1
ATOM 685 O O . LEU A 1 85 ? 28.178 1.563 -35.475 1.00 86.69 85 LEU A O 1
ATOM 689 N N . SER A 1 86 ? 27.659 -0.412 -36.403 1.00 85.94 86 SER A N 1
ATOM 690 C CA . SER A 1 86 ? 28.938 -1.063 -36.082 1.00 85.94 86 SER A CA 1
ATOM 691 C C . SER A 1 86 ? 30.158 -0.446 -36.788 1.00 85.94 86 SER A C 1
ATOM 693 O O . SER A 1 86 ? 31.289 -0.690 -36.371 1.00 85.94 86 SER A O 1
ATOM 695 N N . LYS A 1 87 ? 29.945 0.323 -37.867 1.00 86.50 87 LYS A N 1
ATOM 696 C CA . LYS A 1 87 ? 31.004 0.910 -38.706 1.00 86.50 87 LYS A CA 1
ATOM 697 C C . LYS A 1 87 ? 31.286 2.382 -38.408 1.00 86.50 87 LYS A C 1
ATOM 699 O O . LYS A 1 87 ? 32.281 2.901 -38.909 1.00 86.50 87 LYS A O 1
ATOM 704 N N . ILE A 1 88 ? 30.423 3.042 -37.637 1.00 88.94 88 ILE A N 1
ATOM 705 C CA . ILE A 1 88 ? 30.553 4.458 -37.269 1.00 88.94 88 ILE A CA 1
ATOM 706 C C . ILE A 1 88 ? 31.585 4.590 -36.141 1.00 88.94 88 ILE A C 1
ATOM 708 O O . ILE A 1 88 ? 31.524 3.851 -35.159 1.00 88.94 88 ILE A O 1
ATOM 712 N N . LYS A 1 89 ? 32.524 5.532 -36.266 1.00 85.25 89 LYS A N 1
ATOM 713 C CA . LYS A 1 89 ? 33.558 5.822 -35.255 1.00 85.25 89 LYS A CA 1
ATOM 714 C C . LYS A 1 89 ? 33.096 6.826 -34.200 1.00 85.25 89 LYS A C 1
ATOM 716 O O . LYS A 1 89 ? 33.624 6.828 -33.090 1.00 85.25 89 LYS A O 1
ATOM 721 N N . ASP A 1 90 ? 32.136 7.684 -34.530 1.00 87.31 90 ASP A N 1
ATOM 722 C CA . ASP A 1 90 ? 31.500 8.629 -33.613 1.00 87.31 90 ASP A CA 1
ATOM 723 C C . ASP A 1 90 ? 30.672 7.901 -32.538 1.00 87.31 90 ASP A C 1
ATOM 725 O O . ASP A 1 90 ? 29.470 7.657 -32.673 1.00 87.31 90 ASP A O 1
ATOM 729 N N . MET A 1 91 ? 31.340 7.544 -31.440 1.00 87.69 91 MET A N 1
ATOM 730 C CA . MET A 1 91 ? 30.751 6.772 -30.343 1.00 87.69 91 MET A CA 1
ATOM 731 C C . MET A 1 91 ? 29.636 7.521 -29.616 1.00 87.69 91 MET A C 1
ATOM 733 O O . MET A 1 91 ? 28.689 6.895 -29.142 1.00 87.69 91 MET A O 1
ATOM 737 N N . VAL A 1 92 ? 29.725 8.853 -29.537 1.00 88.62 92 VAL A N 1
ATOM 738 C CA . VAL A 1 92 ? 28.687 9.683 -28.914 1.00 88.62 92 VAL A CA 1
ATOM 739 C C . VAL A 1 92 ? 27.411 9.596 -29.742 1.00 88.62 92 VAL A C 1
ATOM 741 O O . VAL A 1 92 ? 26.345 9.357 -29.177 1.00 88.62 92 VAL A O 1
ATOM 744 N N . PHE A 1 93 ? 27.516 9.694 -31.072 1.00 90.56 93 PHE A N 1
ATOM 745 C CA . PHE A 1 93 ? 26.377 9.486 -31.963 1.00 90.56 93 PHE A CA 1
ATOM 746 C C . PHE A 1 93 ? 25.784 8.080 -31.805 1.00 90.56 93 PHE A C 1
ATOM 748 O O . PHE A 1 93 ? 24.586 7.952 -31.545 1.00 90.56 93 PHE A O 1
ATOM 755 N N . VAL A 1 94 ? 26.606 7.026 -31.895 1.00 91.56 94 VAL A N 1
ATOM 756 C CA . VAL A 1 94 ? 26.121 5.634 -31.830 1.00 91.56 94 VAL A CA 1
ATOM 757 C C . VAL A 1 94 ? 25.407 5.350 -30.506 1.00 91.56 94 VAL A C 1
ATOM 759 O O . VAL A 1 94 ? 24.309 4.789 -30.504 1.00 91.56 94 VAL A O 1
ATOM 762 N N . LEU A 1 95 ? 25.992 5.758 -29.376 1.00 92.00 95 LEU A N 1
ATOM 763 C CA . LEU A 1 95 ? 25.380 5.577 -28.058 1.00 92.00 95 LEU A CA 1
ATOM 764 C C . LEU A 1 95 ? 24.114 6.419 -27.898 1.00 92.00 95 LEU A C 1
ATOM 766 O O . LEU A 1 95 ? 23.122 5.913 -27.373 1.00 92.00 95 LEU A O 1
ATOM 770 N N . SER A 1 96 ? 24.101 7.654 -28.410 1.00 91.62 96 SER A N 1
ATOM 771 C CA . SER A 1 96 ? 22.898 8.489 -28.392 1.00 91.62 96 SER A CA 1
ATOM 772 C C . SER A 1 96 ? 21.741 7.856 -29.173 1.00 91.62 96 SER A C 1
ATOM 774 O O . SER A 1 96 ? 20.607 7.881 -28.700 1.00 91.62 96 SER A O 1
ATOM 776 N N . GLU A 1 97 ? 22.005 7.202 -30.309 1.00 92.12 97 GLU A N 1
ATOM 777 C CA . GLU A 1 97 ? 20.978 6.473 -31.060 1.00 92.12 97 GLU A CA 1
ATOM 778 C C . GLU A 1 97 ? 20.490 5.234 -30.292 1.00 92.12 97 GLU A C 1
ATOM 780 O O . GLU A 1 97 ? 19.284 4.991 -30.232 1.00 92.12 97 GLU A O 1
ATOM 785 N N . CYS A 1 98 ? 21.385 4.489 -29.633 1.00 92.69 98 CYS A N 1
ATOM 786 C CA . CYS A 1 98 ? 21.003 3.342 -28.796 1.00 92.69 98 CYS A CA 1
ATOM 787 C C . CYS A 1 98 ? 20.129 3.755 -27.589 1.00 92.69 98 CYS A C 1
ATOM 789 O O . CYS A 1 98 ? 19.257 3.001 -27.150 1.00 92.69 98 CYS A O 1
ATOM 791 N N . VAL A 1 99 ? 20.350 4.959 -27.050 1.00 91.12 99 VAL A N 1
ATOM 792 C CA . VAL A 1 99 ? 19.655 5.501 -25.870 1.00 91.12 99 VAL A CA 1
ATOM 793 C C . VAL A 1 99 ? 18.363 6.241 -26.221 1.00 91.12 99 VAL A C 1
ATOM 795 O O . VAL A 1 99 ? 17.404 6.173 -25.458 1.00 91.12 99 VAL A O 1
ATOM 798 N N . ASN A 1 100 ? 18.285 6.942 -27.347 1.00 89.75 100 ASN A N 1
ATOM 799 C CA . ASN A 1 100 ? 17.119 7.778 -27.654 1.00 89.75 100 ASN A CA 1
ATOM 800 C C . ASN A 1 100 ? 16.060 7.055 -28.492 1.00 89.75 100 ASN A C 1
ATOM 802 O O . ASN A 1 100 ? 14.902 7.474 -28.529 1.00 89.75 100 ASN A O 1
ATOM 806 N N . ARG A 1 101 ? 16.428 5.974 -29.187 1.00 88.06 101 ARG A N 1
ATOM 807 C CA . ARG A 1 101 ? 15.517 5.275 -30.098 1.00 88.06 101 ARG A CA 1
ATOM 808 C C . ARG A 1 101 ? 14.819 4.110 -29.405 1.00 88.06 101 ARG A C 1
ATOM 810 O O .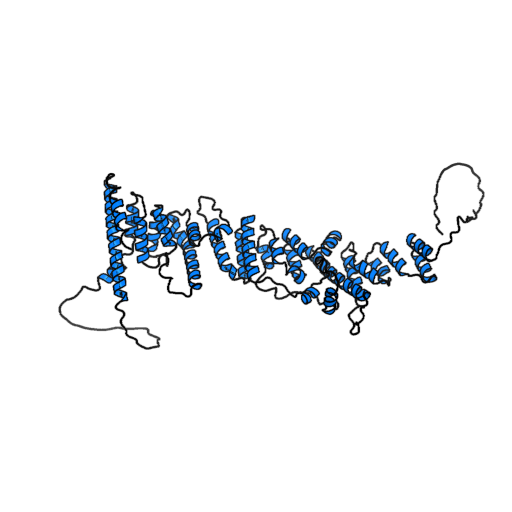 ARG A 1 101 ? 15.427 3.317 -28.691 1.00 88.06 101 ARG A O 1
ATOM 817 N N . VAL A 1 102 ? 13.528 3.975 -29.694 1.00 89.06 102 VAL A N 1
ATOM 818 C CA . VAL A 1 102 ? 12.726 2.803 -29.338 1.00 89.06 102 VAL A CA 1
ATOM 819 C C . VAL A 1 102 ? 12.401 2.052 -30.626 1.00 89.06 102 VAL A C 1
ATOM 821 O O . VAL A 1 102 ? 11.757 2.598 -31.521 1.00 89.06 102 VAL A O 1
ATOM 824 N N . GLY A 1 103 ? 12.900 0.820 -30.733 1.00 86.25 103 GLY A N 1
ATOM 825 C CA . GLY A 1 103 ? 12.601 -0.092 -31.836 1.00 86.25 103 GLY A CA 1
ATOM 826 C C . GLY A 1 103 ? 11.113 -0.440 -31.924 1.00 86.25 103 GLY A C 1
ATOM 827 O O . GLY A 1 103 ? 10.366 -0.323 -30.953 1.00 86.25 103 GLY A O 1
ATOM 828 N N . THR A 1 104 ? 10.673 -0.877 -33.105 1.00 89.38 104 THR A N 1
ATOM 829 C CA . THR A 1 104 ? 9.278 -1.282 -33.349 1.00 89.38 104 THR A CA 1
ATOM 830 C C . THR A 1 104 ? 8.911 -2.589 -32.646 1.00 89.38 104 THR A C 1
ATOM 832 O O . THR A 1 104 ? 7.749 -2.776 -32.288 1.00 89.38 104 THR A O 1
ATOM 835 N N . THR A 1 105 ? 9.892 -3.465 -32.417 1.00 93.00 105 THR A N 1
ATOM 836 C CA . THR A 1 105 ? 9.755 -4.739 -31.703 1.00 93.00 105 THR A CA 1
ATOM 837 C C . THR A 1 105 ? 10.694 -4.803 -30.500 1.00 93.00 105 THR A C 1
ATOM 839 O O . THR A 1 105 ? 11.699 -4.087 -30.447 1.00 93.00 105 THR A O 1
ATOM 842 N N . GLU A 1 106 ? 10.383 -5.690 -29.553 1.00 94.25 106 GLU A N 1
ATOM 843 C CA . GLU A 1 106 ? 11.229 -5.980 -28.390 1.00 94.25 106 GLU A CA 1
ATOM 844 C C . GLU A 1 106 ? 12.649 -6.364 -28.817 1.00 94.25 106 GLU A C 1
ATOM 846 O O . GLU A 1 106 ? 13.606 -5.756 -28.345 1.00 94.25 106 GLU A O 1
ATOM 851 N N . ASP A 1 107 ? 12.782 -7.291 -29.771 1.00 93.50 107 ASP A N 1
ATOM 852 C CA . ASP A 1 107 ? 14.083 -7.785 -30.236 1.00 93.50 107 ASP A CA 1
ATOM 853 C C . ASP A 1 107 ? 14.982 -6.661 -30.762 1.00 93.50 107 ASP A C 1
ATOM 855 O O . ASP A 1 107 ? 16.190 -6.661 -30.528 1.00 93.50 107 ASP A O 1
ATOM 859 N N . VAL A 1 108 ? 14.406 -5.668 -31.453 1.00 93.31 108 VAL A N 1
ATOM 860 C CA . VAL A 1 108 ? 15.159 -4.506 -31.952 1.00 93.31 108 VAL A CA 1
ATOM 861 C C . VAL A 1 108 ? 15.615 -3.625 -30.790 1.00 93.31 108 VAL A C 1
ATOM 863 O O . VAL A 1 108 ? 16.766 -3.188 -30.777 1.00 93.31 108 VAL A O 1
ATOM 866 N N . VAL A 1 109 ? 14.752 -3.377 -29.796 1.00 94.81 109 VAL A N 1
ATOM 867 C CA . VAL A 1 109 ? 15.139 -2.625 -28.588 1.00 94.81 109 VAL A CA 1
ATOM 868 C C . VAL A 1 109 ? 16.247 -3.364 -27.841 1.00 94.81 109 VAL A C 1
ATOM 870 O O . VAL A 1 109 ? 17.261 -2.759 -27.500 1.00 94.81 109 VAL A O 1
ATOM 873 N N . GLN A 1 110 ? 16.096 -4.670 -27.626 1.00 95.25 110 GLN A N 1
ATOM 874 C CA . GLN A 1 110 ? 17.093 -5.491 -26.951 1.00 95.25 110 GLN A CA 1
ATOM 875 C C . GLN A 1 110 ? 18.417 -5.521 -27.724 1.00 95.25 110 GLN A C 1
ATOM 877 O O . GLN A 1 110 ? 19.480 -5.414 -27.109 1.00 95.25 110 GLN A O 1
ATOM 882 N N . ALA A 1 111 ? 18.377 -5.599 -29.058 1.00 94.44 111 ALA A N 1
ATOM 883 C CA . ALA A 1 111 ? 19.564 -5.539 -29.906 1.00 94.44 111 ALA A CA 1
ATOM 884 C C . ALA A 1 111 ? 20.275 -4.179 -29.817 1.00 94.44 111 ALA A C 1
ATOM 886 O O . ALA A 1 111 ? 21.499 -4.157 -29.696 1.00 94.44 111 ALA A O 1
ATOM 887 N N . LEU A 1 112 ? 19.538 -3.060 -29.816 1.00 94.62 112 LEU A N 1
ATOM 888 C CA . LEU A 1 112 ? 20.102 -1.714 -29.637 1.00 94.62 112 LEU A CA 1
ATOM 889 C C . LEU A 1 112 ? 20.757 -1.550 -28.263 1.00 94.62 112 LEU A C 1
ATOM 891 O O . LEU A 1 112 ? 21.897 -1.095 -28.177 1.00 94.62 112 LEU A O 1
ATOM 895 N N . LEU A 1 113 ? 20.069 -1.966 -27.195 1.00 95.25 113 LEU A N 1
ATOM 896 C CA . LEU A 1 113 ? 20.607 -1.906 -25.835 1.00 95.25 113 LEU A CA 1
ATOM 897 C C . LEU A 1 113 ? 21.864 -2.775 -25.701 1.00 95.25 113 LEU A C 1
ATOM 899 O O . LEU A 1 113 ? 22.883 -2.314 -25.194 1.00 95.25 113 LEU A O 1
ATOM 903 N N . SER A 1 114 ? 21.827 -4.003 -26.224 1.00 94.94 114 SER A N 1
ATOM 904 C CA . SER A 1 114 ? 22.968 -4.928 -26.198 1.00 94.94 114 SER A CA 1
ATOM 905 C C . SER A 1 114 ? 24.145 -4.417 -27.032 1.00 94.94 114 SER A C 1
ATOM 907 O O . SER A 1 114 ? 25.298 -4.569 -26.631 1.00 94.94 114 SER A O 1
ATOM 909 N N . HIS A 1 115 ? 23.873 -3.790 -28.182 1.00 94.19 115 HIS A N 1
ATOM 910 C CA . HIS A 1 115 ? 24.893 -3.149 -29.008 1.00 94.19 115 HIS A CA 1
ATOM 911 C C . HIS A 1 115 ? 25.565 -1.999 -28.251 1.00 94.19 115 HIS A C 1
ATOM 913 O O . HIS A 1 115 ? 26.790 -1.977 -28.161 1.00 94.19 115 HIS A O 1
ATOM 919 N N . GLY A 1 116 ? 24.775 -1.090 -27.667 1.00 94.25 116 GLY A N 1
ATOM 920 C CA . GLY A 1 116 ? 25.267 0.040 -26.877 1.00 94.25 116 GLY A CA 1
ATOM 921 C C . GLY A 1 116 ? 26.109 -0.387 -25.669 1.00 94.25 116 GLY A C 1
ATOM 922 O O . GLY A 1 116 ? 27.179 0.170 -25.433 1.00 94.25 116 GLY A O 1
ATOM 923 N N . LEU A 1 117 ? 25.670 -1.416 -24.936 1.00 94.69 117 LEU A N 1
ATOM 924 C CA . LEU A 1 117 ? 26.431 -1.955 -23.807 1.00 94.69 117 LEU A CA 1
ATOM 925 C C . LEU A 1 117 ? 27.780 -2.509 -24.279 1.00 94.69 117 LEU A C 1
ATOM 927 O O . LEU A 1 117 ? 28.814 -2.056 -23.796 1.00 94.69 117 LEU A O 1
ATOM 931 N N . ARG A 1 118 ? 27.791 -3.361 -25.310 1.00 93.88 118 ARG A N 1
ATOM 932 C CA . ARG A 1 118 ? 29.023 -3.963 -25.844 1.00 93.88 118 ARG A CA 1
ATOM 933 C C . ARG A 1 118 ? 30.059 -2.931 -26.290 1.00 93.88 118 ARG A C 1
ATOM 935 O O . ARG A 1 118 ? 31.240 -3.073 -26.001 1.00 93.88 118 ARG A O 1
ATOM 942 N N . ILE A 1 119 ? 29.642 -1.891 -27.012 1.00 91.69 119 ILE A N 1
ATOM 943 C CA . ILE A 1 119 ? 30.585 -0.865 -27.491 1.00 91.69 119 ILE A CA 1
ATOM 944 C C . ILE A 1 119 ? 31.114 0.024 -26.358 1.00 91.69 119 ILE A C 1
ATOM 946 O O . ILE A 1 119 ? 32.180 0.621 -26.492 1.00 91.69 119 ILE A O 1
ATOM 950 N N . SER A 1 120 ? 30.374 0.124 -25.251 1.00 92.44 120 SER A N 1
ATOM 951 C CA . SER A 1 120 ? 30.778 0.908 -24.082 1.00 92.44 120 SER A CA 1
ATOM 952 C C . SER A 1 120 ? 31.703 0.149 -23.119 1.00 92.44 120 SER A C 1
ATOM 954 O O . SER A 1 120 ? 32.300 0.789 -22.259 1.00 92.44 120 SER A O 1
ATOM 956 N N . ASP A 1 121 ? 31.874 -1.172 -23.275 1.00 91.06 121 ASP A N 1
ATOM 957 C CA . ASP A 1 121 ? 32.720 -2.000 -22.394 1.00 91.06 121 ASP A CA 1
ATOM 958 C C . ASP A 1 121 ? 34.190 -1.545 -22.383 1.00 91.06 121 ASP A C 1
ATOM 960 O O . ASP A 1 121 ? 34.855 -1.607 -21.357 1.00 91.06 121 ASP A O 1
ATOM 964 N N . GLN A 1 122 ? 34.693 -1.005 -23.497 1.00 87.38 122 GLN A N 1
ATOM 965 C CA . GLN A 1 122 ? 36.078 -0.523 -23.606 1.00 87.38 122 GLN A CA 1
ATOM 966 C C . GLN A 1 122 ? 36.380 0.755 -22.793 1.00 87.38 122 GLN A C 1
ATOM 968 O O . GLN A 1 122 ? 37.521 1.211 -22.790 1.00 87.38 122 GLN A O 1
ATOM 973 N N . TYR A 1 123 ? 35.374 1.354 -22.141 1.00 87.19 123 TYR A N 1
ATOM 974 C CA . TYR A 1 123 ? 35.489 2.600 -21.364 1.00 87.19 123 TYR A CA 1
ATOM 975 C C . TYR A 1 123 ? 35.372 2.383 -19.847 1.00 87.19 123 TYR A C 1
ATOM 977 O O . TYR A 1 123 ? 35.039 3.321 -19.104 1.00 87.19 123 TYR A O 1
ATOM 985 N N . GLU A 1 124 ? 35.639 1.154 -19.398 1.00 86.12 124 GLU A N 1
ATOM 986 C CA . GLU A 1 124 ? 35.767 0.801 -17.986 1.00 86.12 124 GLU A CA 1
ATOM 987 C C . GLU A 1 124 ? 36.759 1.728 -17.258 1.00 86.12 124 GLU A C 1
ATOM 989 O O . GLU A 1 124 ? 37.638 2.348 -17.864 1.00 86.12 124 GLU A O 1
ATOM 994 N N . PHE A 1 125 ? 36.581 1.890 -15.946 1.00 83.81 125 PHE A N 1
ATOM 995 C CA . PHE A 1 125 ? 37.483 2.700 -15.132 1.00 83.81 125 PHE A CA 1
ATOM 996 C C . PHE A 1 125 ? 38.894 2.099 -15.123 1.00 83.81 125 PHE A C 1
ATOM 998 O O . PHE A 1 125 ? 39.073 0.963 -14.694 1.00 83.81 125 PHE A O 1
ATOM 1005 N N . SER A 1 126 ? 39.900 2.879 -15.522 1.00 79.50 126 SER A N 1
ATOM 1006 C CA . SER A 1 126 ? 41.308 2.493 -15.390 1.00 79.50 126 SER A CA 1
ATOM 1007 C C . SER A 1 126 ? 41.938 3.099 -14.128 1.00 79.50 126 SER A C 1
ATOM 1009 O O . SER A 1 126 ? 41.537 4.173 -13.671 1.00 79.50 126 SER A O 1
ATOM 1011 N N . ASP A 1 127 ? 42.956 2.445 -13.558 1.00 61.31 127 ASP A N 1
ATOM 1012 C CA . ASP A 1 127 ? 43.691 2.962 -12.387 1.00 61.31 127 ASP A CA 1
ATOM 1013 C C . ASP A 1 127 ? 44.484 4.248 -12.692 1.00 61.31 127 ASP A C 1
ATOM 1015 O O . ASP A 1 127 ? 44.851 4.992 -11.784 1.00 61.31 127 ASP A O 1
ATOM 1019 N N . SER A 1 128 ? 44.718 4.536 -13.976 1.00 61.06 128 SER A N 1
ATOM 1020 C CA . SER A 1 128 ? 45.384 5.748 -14.465 1.00 61.06 128 SER A CA 1
ATOM 1021 C C . SER A 1 128 ? 44.432 6.895 -14.822 1.00 61.06 128 SER A C 1
ATOM 1023 O O . SER A 1 128 ? 44.901 7.940 -15.278 1.00 61.06 128 SER A O 1
ATOM 1025 N N . ASP A 1 129 ? 43.118 6.732 -14.629 1.00 58.59 129 ASP A N 1
ATOM 1026 C CA . ASP A 1 129 ? 42.102 7.733 -14.980 1.00 58.59 129 ASP A CA 1
ATOM 1027 C C . ASP A 1 129 ? 42.113 8.922 -14.001 1.00 58.59 129 ASP A C 1
ATOM 1029 O O . ASP A 1 129 ? 41.203 9.125 -13.203 1.00 58.59 129 ASP A O 1
ATOM 1033 N N . VAL A 1 130 ? 43.158 9.743 -14.093 1.00 51.84 130 VAL A N 1
ATOM 1034 C CA . VAL A 1 130 ? 43.201 11.129 -13.589 1.00 51.84 130 VAL A CA 1
ATOM 1035 C C . VAL A 1 130 ? 42.671 12.096 -14.667 1.00 51.84 130 VAL A C 1
ATOM 1037 O O . VAL A 1 130 ? 42.645 13.307 -14.487 1.00 51.84 130 VAL A O 1
ATOM 1040 N N . SER A 1 131 ? 42.277 11.579 -15.837 1.00 52.19 131 SER A N 1
ATOM 1041 C CA . SER A 1 131 ? 41.900 12.396 -16.987 1.00 52.19 131 SER A CA 1
ATOM 1042 C C . SER A 1 131 ? 40.421 12.790 -16.950 1.00 52.19 131 SER A C 1
ATOM 1044 O O . SER A 1 131 ? 39.539 11.981 -17.238 1.00 52.19 131 SER A O 1
ATOM 1046 N N . ASP A 1 132 ? 40.178 14.076 -16.688 1.00 55.47 132 ASP A N 1
ATOM 1047 C CA . ASP A 1 132 ? 38.911 14.811 -16.832 1.00 55.47 132 ASP A CA 1
ATOM 1048 C C . ASP A 1 132 ? 38.429 14.916 -18.298 1.00 55.47 132 ASP A C 1
ATOM 1050 O O . ASP A 1 132 ? 37.966 15.966 -18.754 1.00 55.47 132 ASP A O 1
ATOM 1054 N N . CYS A 1 133 ? 38.558 13.861 -19.108 1.00 62.50 133 CYS A N 1
ATOM 1055 C CA . CYS A 1 133 ? 38.014 13.899 -20.458 1.00 62.50 133 CYS A CA 1
ATOM 1056 C C . CYS A 1 133 ? 36.488 13.774 -20.382 1.00 62.50 133 CYS A C 1
ATOM 1058 O O . CYS A 1 133 ? 35.944 12.681 -20.209 1.00 62.50 133 CYS A O 1
ATOM 1060 N N . SER A 1 134 ? 35.790 14.902 -20.540 1.00 67.81 134 SER A N 1
ATOM 1061 C CA . SER A 1 134 ? 34.320 14.983 -20.549 1.00 67.81 134 SER A CA 1
ATOM 1062 C C . SER A 1 134 ? 33.663 13.953 -21.479 1.00 67.81 134 SER A C 1
ATOM 1064 O O . SER A 1 134 ? 32.579 13.453 -21.186 1.00 67.81 134 SER A O 1
ATOM 1066 N N . SER A 1 135 ? 34.342 13.575 -22.569 1.00 73.50 135 SER A N 1
ATOM 1067 C CA . SER A 1 135 ? 33.857 12.572 -23.520 1.00 73.50 135 SER A CA 1
ATOM 1068 C C . SER A 1 135 ? 33.725 11.160 -22.925 1.00 73.50 135 SER A C 1
ATOM 1070 O O . SER A 1 135 ? 32.738 10.486 -23.212 1.00 73.50 135 SER A O 1
ATOM 1072 N N . PHE A 1 136 ? 34.640 10.721 -22.050 1.00 84.31 136 PHE A N 1
ATOM 1073 C CA . PHE A 1 136 ? 34.554 9.401 -21.411 1.00 84.31 136 PHE A CA 1
ATOM 1074 C C . PHE A 1 136 ? 33.438 9.347 -20.375 1.00 84.31 136 PHE A C 1
ATOM 1076 O O . PHE A 1 136 ? 32.694 8.369 -20.315 1.00 84.31 136 PHE A O 1
ATOM 1083 N N . TRP A 1 137 ? 33.264 10.422 -19.606 1.00 84.44 137 TRP A N 1
ATOM 1084 C CA . TRP A 1 137 ? 32.149 10.535 -18.671 1.00 84.44 137 TRP A CA 1
ATOM 1085 C C . TRP A 1 137 ? 30.799 10.489 -19.389 1.00 84.44 137 TRP A C 1
ATOM 1087 O O . TRP A 1 137 ? 29.920 9.746 -18.962 1.00 84.44 137 TRP A O 1
ATOM 1097 N N . ASN A 1 138 ? 30.658 11.163 -20.536 1.00 86.88 138 ASN A N 1
ATOM 1098 C CA . ASN A 1 138 ? 29.446 11.074 -21.360 1.00 86.88 138 ASN A CA 1
ATOM 1099 C C . ASN A 1 138 ? 29.145 9.633 -21.805 1.00 86.88 138 ASN A C 1
ATOM 1101 O O . ASN A 1 138 ? 27.998 9.195 -21.753 1.00 86.88 138 ASN A O 1
ATOM 1105 N N . ILE A 1 139 ? 30.167 8.867 -22.198 1.00 90.06 139 ILE A N 1
ATOM 1106 C CA . ILE A 1 139 ? 30.002 7.459 -22.590 1.00 90.06 139 ILE A CA 1
ATOM 1107 C C . ILE A 1 139 ? 29.542 6.601 -21.407 1.00 90.06 139 ILE A C 1
ATOM 1109 O O . ILE A 1 139 ? 28.620 5.796 -21.545 1.00 90.06 139 ILE A O 1
ATOM 1113 N N . ARG A 1 140 ? 30.134 6.801 -20.228 1.00 90.50 140 ARG A N 1
ATOM 1114 C CA . ARG A 1 140 ? 29.740 6.085 -19.009 1.00 90.50 140 ARG A CA 1
ATOM 1115 C C . ARG A 1 140 ? 28.313 6.451 -18.568 1.00 90.50 140 ARG A C 1
ATOM 1117 O O . ARG A 1 140 ? 27.563 5.575 -18.143 1.00 90.50 140 ARG A O 1
ATOM 1124 N N . MET A 1 141 ? 27.895 7.703 -18.764 1.00 89.88 141 MET A N 1
ATOM 1125 C CA . MET A 1 141 ? 26.508 8.140 -18.562 1.00 89.88 141 MET A CA 1
ATOM 1126 C C . MET A 1 141 ? 25.535 7.448 -19.523 1.00 89.88 141 MET A C 1
ATOM 1128 O O . MET A 1 141 ? 24.490 6.962 -19.087 1.00 89.88 141 MET A O 1
ATOM 1132 N N . PHE A 1 142 ? 25.886 7.326 -20.808 1.00 91.94 142 PHE A N 1
ATOM 1133 C CA . PHE A 1 142 ? 25.082 6.540 -21.746 1.00 91.94 142 PHE A CA 1
ATOM 1134 C C . PHE A 1 142 ? 24.990 5.074 -21.315 1.00 91.94 142 PHE A C 1
ATOM 1136 O O . PHE A 1 142 ? 23.904 4.502 -21.366 1.00 91.94 142 PHE A O 1
ATOM 1143 N N . ARG A 1 143 ? 26.083 4.464 -20.831 1.00 94.31 143 ARG A N 1
ATOM 1144 C CA . ARG A 1 143 ? 26.053 3.086 -20.312 1.00 94.31 143 ARG A CA 1
ATOM 1145 C C . ARG A 1 143 ? 25.067 2.928 -19.153 1.00 94.31 143 ARG A C 1
ATOM 1147 O O . ARG A 1 143 ? 24.266 1.997 -19.174 1.00 94.31 143 ARG A O 1
ATOM 1154 N N . LEU A 1 144 ? 25.059 3.856 -18.193 1.00 92.62 144 LEU A N 1
ATOM 1155 C CA . LEU A 1 144 ? 24.071 3.857 -17.107 1.00 92.62 144 LEU A CA 1
ATOM 1156 C C . LEU A 1 144 ? 22.630 3.939 -17.620 1.00 92.62 144 LEU A C 1
ATOM 1158 O O . LEU A 1 144 ? 21.767 3.199 -17.150 1.00 92.62 144 LEU A O 1
ATOM 1162 N N . GLN A 1 145 ? 22.366 4.800 -18.607 1.00 92.88 145 GLN A N 1
ATOM 1163 C CA . GLN A 1 145 ? 21.041 4.896 -19.228 1.00 92.88 145 GLN A CA 1
ATOM 1164 C C . GLN A 1 145 ? 20.642 3.592 -19.910 1.00 92.88 145 GLN A C 1
ATOM 1166 O O . GLN A 1 145 ? 19.510 3.137 -19.763 1.00 92.88 145 GLN A O 1
ATOM 1171 N N . LEU A 1 146 ? 21.566 2.966 -20.640 1.00 94.94 146 LEU A N 1
ATOM 1172 C CA . LEU A 1 146 ? 21.327 1.688 -21.306 1.00 94.94 146 LEU A CA 1
ATOM 1173 C C . LEU A 1 146 ? 20.978 0.587 -20.298 1.00 94.94 146 LEU A C 1
ATOM 1175 O O . LEU A 1 146 ? 20.023 -0.154 -20.529 1.00 94.94 146 LEU A O 1
ATOM 1179 N N . LEU A 1 147 ? 21.694 0.513 -19.172 1.00 95.06 147 LEU A N 1
ATOM 1180 C CA . LEU A 1 147 ? 21.386 -0.410 -18.076 1.00 95.06 147 LEU A CA 1
ATOM 1181 C C . LEU A 1 147 ? 19.996 -0.137 -17.491 1.00 95.06 147 LEU A C 1
ATOM 1183 O O . LEU A 1 147 ? 19.172 -1.046 -17.421 1.00 95.06 147 LEU A O 1
ATOM 1187 N N . GLN A 1 148 ? 19.687 1.123 -17.171 1.00 93.31 148 GLN A N 1
ATOM 1188 C CA . GLN A 1 148 ? 18.373 1.513 -16.654 1.00 93.31 148 GLN A CA 1
ATOM 1189 C C . GLN A 1 148 ? 17.243 1.127 -17.621 1.00 93.31 148 GLN A C 1
ATOM 1191 O O . GLN A 1 148 ? 16.194 0.625 -17.215 1.00 93.31 148 GLN A O 1
ATOM 1196 N N . PHE A 1 149 ? 17.441 1.345 -18.919 1.00 94.31 149 PHE A N 1
ATOM 1197 C CA . PHE A 1 149 ? 16.446 1.035 -19.938 1.00 94.31 149 PHE A CA 1
ATOM 1198 C C . PHE A 1 149 ? 16.302 -0.453 -20.222 1.00 94.31 149 PHE A C 1
ATOM 1200 O O . PHE A 1 149 ? 15.192 -0.885 -20.546 1.00 94.31 149 PHE A O 1
ATOM 1207 N N . ARG A 1 150 ? 17.371 -1.231 -20.047 1.00 95.19 150 ARG A N 1
ATOM 1208 C CA . ARG A 1 150 ? 17.316 -2.692 -20.052 1.00 95.19 150 ARG A CA 1
ATOM 1209 C C . ARG A 1 150 ? 16.489 -3.206 -18.877 1.00 95.19 150 ARG A C 1
ATOM 1211 O O . ARG A 1 150 ? 15.519 -3.924 -19.105 1.00 95.19 150 ARG A O 1
ATOM 1218 N N . ASP A 1 151 ? 16.792 -2.753 -17.662 1.00 94.19 151 ASP A N 1
ATOM 1219 C CA . ASP A 1 151 ? 16.063 -3.145 -16.450 1.00 94.19 151 ASP A CA 1
ATOM 1220 C C . ASP A 1 151 ? 14.566 -2.761 -16.566 1.00 94.19 151 ASP A C 1
ATOM 1222 O O . ASP A 1 151 ? 13.663 -3.532 -16.224 1.00 94.19 151 ASP A O 1
ATOM 1226 N N . ARG A 1 152 ? 14.265 -1.586 -17.142 1.00 95.00 152 ARG A N 1
ATOM 1227 C CA . ARG A 1 152 ? 12.888 -1.147 -17.434 1.00 95.00 152 ARG A CA 1
ATOM 1228 C C . ARG A 1 152 ? 12.210 -1.944 -18.550 1.00 95.00 152 ARG A C 1
ATOM 1230 O O . ARG A 1 152 ? 11.010 -2.180 -18.442 1.00 95.00 152 ARG A O 1
ATOM 1237 N N . LEU A 1 153 ? 12.926 -2.342 -19.605 1.00 95.69 153 LEU A N 1
ATOM 1238 C CA . LEU A 1 153 ? 12.375 -3.175 -20.683 1.00 95.69 153 LEU A CA 1
ATOM 1239 C C . LEU A 1 153 ? 11.934 -4.521 -20.130 1.00 95.69 153 LEU A C 1
ATOM 1241 O O . LEU A 1 153 ? 10.782 -4.905 -20.311 1.00 95.69 153 LEU A O 1
ATOM 1245 N N . GLU A 1 154 ? 12.818 -5.192 -19.394 1.00 94.94 154 GLU A N 1
ATOM 1246 C CA . GLU A 1 154 ? 12.502 -6.477 -18.786 1.00 94.94 154 GLU A CA 1
ATOM 1247 C C . GLU A 1 154 ? 11.259 -6.343 -17.896 1.00 94.94 154 GLU A C 1
ATOM 1249 O O . GLU A 1 154 ? 10.351 -7.179 -17.965 1.00 94.94 154 GLU A O 1
ATOM 1254 N N . THR A 1 155 ? 11.184 -5.297 -17.060 1.00 95.94 155 THR A N 1
ATOM 1255 C CA . THR A 1 155 ? 10.020 -5.033 -16.195 1.00 95.94 155 THR A CA 1
ATOM 1256 C C . THR A 1 155 ? 8.744 -4.764 -16.981 1.00 95.94 155 THR A C 1
ATOM 1258 O O . THR A 1 155 ? 7.710 -5.342 -16.650 1.00 95.94 155 THR A O 1
ATOM 1261 N N . PHE A 1 156 ? 8.804 -3.949 -18.033 1.00 96.81 156 PHE A N 1
ATOM 1262 C CA . PHE A 1 156 ? 7.662 -3.678 -18.904 1.00 96.81 156 PHE A CA 1
ATOM 1263 C C . PHE A 1 156 ? 7.120 -4.967 -19.535 1.00 96.81 156 PHE A C 1
ATOM 1265 O O . PHE A 1 156 ? 5.918 -5.230 -19.472 1.00 96.81 156 PHE A O 1
ATOM 1272 N N . MET A 1 157 ? 8.009 -5.813 -20.061 1.00 96.56 157 MET A N 1
ATOM 1273 C CA . MET A 1 157 ? 7.644 -7.109 -20.638 1.00 96.56 157 MET A CA 1
ATOM 1274 C C . MET A 1 157 ? 6.986 -8.028 -19.608 1.00 96.56 157 MET A C 1
ATOM 1276 O O . MET A 1 157 ? 5.983 -8.677 -19.906 1.00 96.56 157 MET A O 1
ATOM 1280 N N . GLY A 1 158 ? 7.507 -8.056 -18.380 1.00 95.56 158 GLY A N 1
ATOM 1281 C CA . GLY A 1 158 ? 6.928 -8.851 -17.301 1.00 95.56 158 GLY A CA 1
ATOM 1282 C C . GLY A 1 158 ? 5.553 -8.349 -16.843 1.00 95.56 158 GLY A C 1
ATOM 1283 O O . GLY A 1 158 ? 4.660 -9.159 -16.611 1.00 95.56 158 GLY A O 1
ATOM 1284 N N . ILE A 1 159 ? 5.348 -7.029 -16.766 1.00 95.56 159 ILE A N 1
ATOM 1285 C CA . ILE A 1 159 ? 4.048 -6.423 -16.427 1.00 95.56 159 ILE A CA 1
ATOM 1286 C C . ILE A 1 159 ? 3.003 -6.735 -17.506 1.00 95.56 159 ILE A C 1
ATOM 1288 O O . ILE A 1 159 ? 1.856 -7.053 -17.189 1.00 95.56 159 ILE A O 1
ATOM 1292 N N . ASN A 1 160 ? 3.409 -6.689 -18.775 1.00 94.25 160 ASN A N 1
ATOM 1293 C CA . ASN A 1 160 ? 2.531 -6.895 -19.925 1.00 94.25 160 ASN A CA 1
ATOM 1294 C C . ASN A 1 160 ? 2.476 -8.348 -20.415 1.00 94.25 160 ASN A C 1
ATOM 1296 O O . ASN A 1 160 ? 1.989 -8.605 -21.518 1.00 94.25 160 ASN A O 1
ATOM 1300 N N . MET A 1 161 ? 2.944 -9.308 -19.609 1.00 92.38 161 MET A N 1
ATOM 1301 C CA . MET A 1 161 ? 2.878 -10.745 -19.906 1.00 92.38 161 MET A CA 1
ATOM 1302 C C . MET A 1 161 ? 3.465 -11.104 -21.284 1.00 92.38 161 MET A C 1
ATOM 1304 O O . MET A 1 161 ? 2.872 -11.871 -22.042 1.00 92.38 161 MET A O 1
ATOM 1308 N N . GLY A 1 162 ? 4.607 -10.510 -21.640 1.00 92.00 162 GLY A N 1
ATOM 1309 C CA . GLY A 1 162 ? 5.285 -10.762 -22.914 1.00 92.00 162 GLY A CA 1
ATOM 1310 C C . GLY A 1 162 ? 4.790 -9.915 -24.094 1.00 92.00 162 GLY A C 1
ATOM 1311 O O . GLY A 1 162 ? 5.266 -10.094 -25.210 1.00 92.00 162 GLY A O 1
ATOM 1312 N N . ARG A 1 163 ? 3.834 -8.997 -23.896 1.00 93.75 163 ARG A N 1
ATOM 1313 C CA . ARG A 1 163 ? 3.334 -8.129 -24.975 1.00 93.75 163 ARG A CA 1
ATOM 1314 C C . ARG A 1 163 ? 4.143 -6.840 -25.066 1.00 93.75 163 ARG A C 1
ATOM 1316 O O . ARG A 1 163 ? 4.194 -6.067 -24.110 1.00 93.75 163 ARG A O 1
ATOM 1323 N N . PHE A 1 164 ? 4.699 -6.579 -26.246 1.00 95.88 164 PHE A N 1
ATOM 1324 C CA . PHE A 1 164 ? 5.452 -5.362 -26.526 1.00 95.88 164 PHE A CA 1
ATOM 1325 C C . PHE A 1 164 ? 4.666 -4.394 -27.415 1.00 95.88 164 PHE A C 1
ATOM 1327 O O . PHE A 1 164 ? 4.235 -4.747 -28.512 1.00 95.88 164 PHE A O 1
ATOM 1334 N N . LEU A 1 165 ? 4.534 -3.148 -26.959 1.00 95.69 165 LEU A N 1
ATOM 1335 C CA . LEU A 1 165 ? 4.016 -2.029 -27.743 1.00 95.69 165 LEU A CA 1
ATOM 1336 C C . LEU A 1 165 ? 4.986 -0.853 -27.618 1.00 95.69 165 LEU A C 1
ATOM 1338 O O . LEU A 1 165 ? 5.137 -0.277 -26.541 1.00 95.69 165 LEU A O 1
ATOM 1342 N N . ALA A 1 166 ? 5.624 -0.473 -28.729 1.00 94.12 166 ALA A N 1
ATOM 1343 C CA . ALA A 1 166 ? 6.691 0.532 -28.742 1.00 94.12 166 ALA A CA 1
ATOM 1344 C C . ALA A 1 166 ? 6.267 1.880 -28.130 1.00 94.12 166 ALA A C 1
ATOM 1346 O O . ALA A 1 166 ? 7.033 2.495 -27.391 1.00 94.12 166 ALA A O 1
ATOM 1347 N N . GLN A 1 167 ? 5.033 2.326 -28.390 1.00 94.69 167 GLN A N 1
ATOM 1348 C CA . GLN A 1 167 ? 4.507 3.585 -27.851 1.00 94.69 167 GLN A CA 1
ATOM 1349 C C . GLN A 1 167 ? 4.309 3.538 -26.330 1.00 94.69 167 GLN A C 1
ATOM 1351 O O . GLN A 1 167 ? 4.622 4.506 -25.639 1.00 94.69 167 GLN A O 1
ATOM 1356 N N . GLU A 1 168 ? 3.800 2.424 -25.801 1.00 94.56 168 GLU A N 1
ATOM 1357 C CA . GLU A 1 168 ? 3.591 2.246 -24.362 1.00 94.56 168 GLU A CA 1
ATOM 1358 C C . GLU A 1 168 ? 4.921 2.095 -23.627 1.00 94.56 168 GLU A C 1
ATOM 1360 O O . GLU A 1 168 ? 5.130 2.740 -22.601 1.00 94.56 168 GLU A O 1
ATOM 1365 N N . TYR A 1 169 ? 5.853 1.320 -24.191 1.00 95.75 169 TYR A N 1
ATOM 1366 C CA . TYR A 1 169 ? 7.194 1.195 -23.635 1.00 95.75 169 TYR A CA 1
ATOM 1367 C C . TYR A 1 169 ? 7.930 2.536 -23.654 1.00 95.75 169 TYR A C 1
ATOM 1369 O O . TYR A 1 169 ? 8.564 2.883 -22.665 1.00 95.75 169 TYR A O 1
ATOM 1377 N N . CYS A 1 170 ? 7.806 3.332 -24.722 1.00 93.31 170 CYS A N 1
ATOM 1378 C CA . CYS A 1 170 ? 8.406 4.665 -24.777 1.00 93.31 170 CYS A CA 1
ATOM 1379 C C . CYS A 1 170 ? 7.922 5.554 -23.620 1.00 93.31 170 CYS A C 1
ATOM 1381 O O . CYS A 1 170 ? 8.741 6.210 -22.982 1.00 93.31 170 CYS A O 1
ATOM 1383 N N . LYS A 1 171 ? 6.617 5.529 -23.309 1.00 93.25 171 LYS A N 1
ATOM 1384 C CA . LYS A 1 171 ? 6.047 6.261 -22.166 1.00 93.25 171 LYS A CA 1
ATOM 1385 C C . LYS A 1 171 ? 6.556 5.713 -20.832 1.00 93.25 171 LYS A C 1
ATOM 1387 O O . LYS A 1 171 ? 7.004 6.483 -19.990 1.00 93.25 171 LYS A O 1
ATOM 1392 N N . PHE A 1 172 ? 6.532 4.391 -20.653 1.00 94.00 172 PHE A N 1
ATOM 1393 C CA . PHE A 1 172 ? 7.003 3.736 -19.428 1.00 94.00 172 PHE A CA 1
ATOM 1394 C C . PHE A 1 172 ? 8.496 3.996 -19.171 1.00 94.00 172 PHE A C 1
ATOM 1396 O O . PHE A 1 172 ? 8.914 4.262 -18.049 1.00 94.00 172 PHE A O 1
ATOM 1403 N N . ARG A 1 173 ? 9.308 3.975 -20.231 1.00 91.62 173 ARG A N 1
ATOM 1404 C CA . ARG A 1 173 ? 10.752 4.213 -20.195 1.00 91.62 173 ARG A CA 1
ATOM 1405 C C . ARG A 1 173 ? 11.102 5.612 -19.697 1.00 91.62 173 ARG A C 1
ATOM 1407 O O . ARG A 1 173 ? 12.098 5.725 -18.994 1.00 91.62 173 ARG A O 1
ATOM 1414 N N . SER A 1 174 ? 10.313 6.635 -20.023 1.00 88.19 174 SER A N 1
ATOM 1415 C CA . SER A 1 174 ? 10.532 8.020 -19.576 1.00 88.19 174 SER A CA 1
ATOM 1416 C C . SER A 1 174 ? 9.833 8.378 -18.260 1.00 88.19 174 SER A C 1
ATOM 1418 O O . SER A 1 174 ? 10.191 9.367 -17.637 1.00 88.19 174 SER A O 1
ATOM 1420 N N . MET A 1 175 ? 8.829 7.606 -17.838 1.00 90.94 175 MET A N 1
ATOM 1421 C CA . MET A 1 175 ? 8.040 7.886 -16.633 1.00 90.94 175 MET A CA 1
ATOM 1422 C C . MET A 1 175 ? 8.817 7.531 -15.353 1.00 90.94 175 MET A C 1
ATOM 1424 O O . MET A 1 175 ? 9.469 6.483 -15.314 1.00 90.94 175 MET A O 1
ATOM 1428 N N . PRO A 1 176 ? 8.764 8.330 -14.276 1.00 91.56 176 PRO A N 1
ATOM 1429 C CA . PRO A 1 176 ? 9.289 7.920 -12.976 1.00 91.56 176 PRO A CA 1
ATOM 1430 C C . PRO A 1 176 ? 8.639 6.614 -12.491 1.00 91.56 176 PRO A C 1
ATOM 1432 O O . PRO A 1 176 ? 7.428 6.428 -12.603 1.00 91.56 176 PRO A O 1
ATOM 1435 N N . LEU A 1 177 ? 9.433 5.697 -11.925 1.00 93.44 177 LEU A N 1
ATOM 1436 C CA . LEU A 1 177 ? 8.929 4.383 -11.491 1.00 93.44 177 LEU A CA 1
ATOM 1437 C C . LEU A 1 177 ? 7.882 4.495 -10.375 1.00 93.44 177 LEU A C 1
ATOM 1439 O O . LEU A 1 177 ? 6.984 3.662 -10.300 1.00 93.44 177 LEU A O 1
ATOM 1443 N N . THR A 1 178 ? 7.962 5.535 -9.546 1.00 94.06 178 THR A N 1
ATOM 1444 C CA . THR A 1 178 ? 6.964 5.838 -8.512 1.00 94.06 178 THR A CA 1
ATOM 1445 C C . THR A 1 178 ? 5.614 6.219 -9.117 1.00 94.06 178 THR A C 1
ATOM 1447 O O . THR A 1 178 ? 4.593 5.713 -8.667 1.00 94.06 178 THR A O 1
ATOM 1450 N N . GLU A 1 179 ? 5.587 7.033 -10.174 1.00 94.50 179 GLU A N 1
ATOM 1451 C CA . GLU A 1 179 ? 4.348 7.379 -10.886 1.00 94.50 179 GLU A CA 1
ATOM 1452 C C . GLU A 1 179 ? 3.766 6.169 -11.624 1.00 94.50 179 GLU A C 1
ATOM 1454 O O . GLU A 1 179 ? 2.558 5.938 -11.588 1.00 94.50 179 GLU A O 1
ATOM 1459 N N . ALA A 1 180 ? 4.623 5.343 -12.233 1.00 95.56 180 ALA A N 1
ATOM 1460 C CA . ALA A 1 180 ? 4.190 4.082 -12.828 1.00 95.56 180 ALA A CA 1
ATOM 1461 C C . ALA A 1 180 ? 3.581 3.139 -11.772 1.00 95.56 180 ALA A C 1
ATOM 1463 O O . ALA A 1 180 ? 2.575 2.483 -12.041 1.00 95.56 180 ALA A O 1
ATOM 1464 N N . ALA A 1 181 ? 4.152 3.090 -10.564 1.00 97.38 181 ALA A N 1
ATOM 1465 C CA . ALA A 1 181 ? 3.620 2.310 -9.450 1.00 97.38 181 ALA A CA 1
ATOM 1466 C C . ALA A 1 181 ? 2.240 2.810 -9.001 1.00 97.38 181 ALA A C 1
ATOM 1468 O O . ALA A 1 181 ? 1.337 1.995 -8.825 1.00 97.38 181 ALA A O 1
ATOM 1469 N N . VAL A 1 182 ? 2.063 4.131 -8.877 1.00 97.69 182 VAL A N 1
ATOM 1470 C CA . VAL A 1 182 ? 0.768 4.754 -8.553 1.00 97.69 182 VAL A CA 1
ATOM 1471 C C . VAL A 1 182 ? -0.280 4.401 -9.610 1.00 97.69 182 VAL A C 1
ATOM 1473 O O . VAL A 1 182 ? -1.333 3.882 -9.260 1.00 97.69 182 VAL A O 1
ATOM 1476 N N . ALA A 1 183 ? 0.026 4.547 -10.903 1.00 96.94 183 ALA A N 1
ATOM 1477 C CA . ALA A 1 183 ? -0.915 4.199 -11.974 1.00 96.94 183 ALA A CA 1
ATOM 1478 C C . ALA A 1 183 ? -1.306 2.701 -11.973 1.00 96.94 183 ALA A C 1
ATOM 1480 O O . ALA A 1 183 ? -2.441 2.325 -12.293 1.00 96.94 183 ALA A O 1
ATOM 1481 N N . LEU A 1 184 ? -0.376 1.810 -11.606 1.00 97.00 184 LEU A N 1
ATOM 1482 C CA . LEU A 1 184 ? -0.663 0.380 -11.436 1.00 97.00 184 LEU A CA 1
ATOM 1483 C C . LEU A 1 184 ? -1.526 0.100 -10.197 1.00 97.00 184 LEU A C 1
ATOM 1485 O O . LEU A 1 184 ? -2.391 -0.776 -10.260 1.00 97.00 184 LEU A O 1
ATOM 1489 N N . ALA A 1 185 ? -1.307 0.834 -9.104 1.00 97.81 185 ALA A N 1
ATOM 1490 C CA . ALA A 1 185 ? -2.108 0.755 -7.887 1.00 97.81 185 ALA A CA 1
ATOM 1491 C C . ALA A 1 185 ? -3.548 1.236 -8.130 1.00 97.81 185 ALA A C 1
ATOM 1493 O O . ALA A 1 185 ? -4.484 0.488 -7.854 1.00 97.81 185 ALA A O 1
ATOM 1494 N N . GLU A 1 186 ? -3.724 2.404 -8.753 1.00 97.50 186 GLU A N 1
ATOM 1495 C CA . GLU A 1 186 ? -5.033 2.980 -9.106 1.00 97.50 186 GLU A CA 1
ATOM 1496 C C . GLU A 1 186 ? -5.842 2.048 -10.017 1.00 97.50 186 GLU A C 1
ATOM 1498 O O . GLU A 1 186 ? -7.042 1.848 -9.833 1.00 97.50 186 GLU A O 1
ATOM 1503 N N . SER A 1 187 ? -5.175 1.405 -10.980 1.00 96.69 187 SER A N 1
ATOM 1504 C CA . SER A 1 187 ? -5.805 0.420 -11.871 1.00 96.69 187 SER A CA 1
ATOM 1505 C C . SER A 1 187 ? -5.972 -0.975 -11.252 1.00 96.69 187 SER A C 1
ATOM 1507 O O . SER A 1 187 ? -6.389 -1.903 -11.946 1.00 96.69 187 SER A O 1
ATOM 1509 N N . SER A 1 188 ? -5.662 -1.143 -9.959 1.00 95.50 188 SER A N 1
ATOM 1510 C CA . SER A 1 188 ? -5.787 -2.403 -9.207 1.00 95.50 188 SER A CA 1
ATOM 1511 C C . SER A 1 188 ? -5.013 -3.581 -9.820 1.00 95.50 188 SER A C 1
ATOM 1513 O O . SER A 1 188 ? -5.344 -4.750 -9.611 1.00 95.50 188 SER A O 1
ATOM 1515 N N . LYS A 1 189 ? -3.941 -3.310 -10.578 1.00 95.94 189 LYS A N 1
ATOM 1516 C CA . LYS A 1 189 ? -3.087 -4.339 -11.192 1.00 95.94 189 LYS A CA 1
ATOM 1517 C C . LYS A 1 189 ? -2.054 -4.855 -10.188 1.00 95.94 189 LYS A C 1
ATOM 1519 O O . LYS A 1 189 ? -0.846 -4.712 -10.380 1.00 95.94 189 LYS A O 1
ATOM 1524 N N . ILE A 1 190 ? -2.530 -5.507 -9.127 1.00 96.56 190 ILE A N 1
ATOM 1525 C CA . ILE A 1 190 ? -1.717 -5.939 -7.976 1.00 96.56 190 ILE A CA 1
ATOM 1526 C C . ILE A 1 190 ? -0.523 -6.820 -8.383 1.00 96.56 190 ILE A C 1
ATOM 1528 O O . ILE A 1 190 ? 0.579 -6.662 -7.860 1.00 96.56 190 ILE A O 1
ATOM 1532 N N . GLY A 1 191 ? -0.705 -7.726 -9.350 1.00 95.44 191 GLY A N 1
ATOM 1533 C CA . GLY A 1 191 ? 0.380 -8.585 -9.844 1.00 95.44 191 GLY A CA 1
ATOM 1534 C C . GLY A 1 191 ? 1.508 -7.805 -10.530 1.00 95.44 191 GLY A C 1
ATOM 1535 O O . GLY A 1 191 ? 2.684 -8.078 -10.288 1.00 95.44 191 GLY A O 1
ATOM 1536 N N . ALA A 1 192 ? 1.154 -6.800 -11.335 1.00 96.50 192 ALA A N 1
ATOM 1537 C CA . ALA A 1 192 ? 2.118 -5.915 -11.983 1.00 96.50 192 ALA A CA 1
ATOM 1538 C C . ALA A 1 192 ? 2.852 -5.042 -10.958 1.00 96.50 192 ALA A C 1
ATOM 1540 O O . ALA A 1 192 ? 4.071 -4.895 -11.036 1.00 96.50 192 ALA A O 1
ATOM 1541 N N . LEU A 1 193 ? 2.124 -4.527 -9.964 1.00 96.94 193 LEU A N 1
ATOM 1542 C CA . LEU A 1 193 ? 2.694 -3.748 -8.868 1.00 96.94 193 LEU A CA 1
ATOM 1543 C C . LEU A 1 193 ? 3.693 -4.575 -8.039 1.00 96.94 193 LEU A C 1
ATOM 1545 O O . LEU A 1 193 ? 4.799 -4.116 -7.768 1.00 96.94 193 LEU A O 1
ATOM 1549 N N . ASN A 1 194 ? 3.359 -5.832 -7.727 1.00 95.56 194 ASN A N 1
ATOM 1550 C CA . ASN A 1 194 ? 4.269 -6.761 -7.048 1.00 95.56 194 ASN A CA 1
ATOM 1551 C C . ASN A 1 194 ? 5.561 -6.989 -7.840 1.00 95.56 194 ASN A C 1
ATOM 1553 O O . ASN A 1 194 ? 6.656 -7.013 -7.280 1.00 95.56 194 ASN A O 1
ATOM 1557 N N . LEU A 1 195 ? 5.443 -7.167 -9.158 1.00 95.31 195 LEU A N 1
ATOM 1558 C CA . LEU A 1 195 ? 6.607 -7.347 -10.016 1.00 95.31 195 LEU A CA 1
ATOM 1559 C C . LEU A 1 195 ? 7.491 -6.095 -10.028 1.00 95.31 195 LEU A C 1
ATOM 1561 O O . LEU A 1 195 ? 8.714 -6.219 -9.968 1.00 95.31 195 LEU A O 1
ATOM 1565 N N . LEU A 1 196 ? 6.878 -4.910 -10.063 1.00 95.75 196 LEU A N 1
ATOM 1566 C CA . LEU A 1 196 ? 7.586 -3.637 -9.978 1.00 95.75 196 LEU A CA 1
ATOM 1567 C C . LEU A 1 196 ? 8.358 -3.523 -8.654 1.00 95.75 196 LEU A C 1
ATOM 1569 O O . LEU A 1 196 ? 9.549 -3.237 -8.690 1.00 95.75 196 LEU A O 1
ATOM 1573 N N . PHE A 1 197 ? 7.726 -3.831 -7.514 1.00 94.44 197 PHE A N 1
ATOM 1574 C CA . PHE A 1 197 ? 8.366 -3.797 -6.188 1.00 94.44 197 PHE A CA 1
ATOM 1575 C C . PHE A 1 197 ? 9.550 -4.763 -6.091 1.00 94.44 197 PHE A C 1
ATOM 1577 O O . PHE A 1 197 ? 10.573 -4.439 -5.495 1.00 94.44 197 PHE A O 1
ATOM 1584 N N . LYS A 1 198 ? 9.430 -5.950 -6.698 1.00 93.50 198 LYS A N 1
ATOM 1585 C CA . LYS A 1 198 ? 10.504 -6.952 -6.703 1.00 93.50 198 LYS A CA 1
ATOM 1586 C C . LYS A 1 198 ? 11.700 -6.546 -7.558 1.00 93.50 198 LYS A C 1
ATOM 1588 O O . LYS A 1 198 ? 12.820 -6.889 -7.201 1.00 93.50 198 LYS A O 1
ATOM 1593 N N . ARG A 1 199 ? 11.463 -5.885 -8.695 1.00 93.38 199 ARG A N 1
ATOM 1594 C CA . ARG A 1 199 ? 12.514 -5.541 -9.668 1.00 93.38 199 ARG A CA 1
ATOM 1595 C C . ARG A 1 199 ? 13.138 -4.169 -9.444 1.00 93.38 199 ARG A C 1
ATOM 1597 O O . ARG A 1 199 ? 14.299 -3.997 -9.786 1.00 93.38 199 ARG A O 1
ATOM 1604 N N . HIS A 1 200 ? 12.381 -3.230 -8.876 1.00 94.12 200 HIS A N 1
ATOM 1605 C CA . HIS A 1 200 ? 12.814 -1.852 -8.620 1.00 94.12 200 HIS A CA 1
ATOM 1606 C C . HIS A 1 200 ? 12.632 -1.437 -7.146 1.00 94.12 200 HIS A C 1
ATOM 1608 O O . HIS A 1 200 ? 11.919 -0.472 -6.852 1.00 94.12 200 HIS A O 1
ATOM 1614 N N . PRO A 1 201 ? 13.202 -2.197 -6.195 1.00 93.56 201 PRO A N 1
ATOM 1615 C CA . PRO A 1 201 ? 12.949 -2.012 -4.770 1.00 93.56 201 PRO A CA 1
ATOM 1616 C C . PRO A 1 201 ? 13.427 -0.657 -4.227 1.00 93.56 201 PRO A C 1
ATOM 1618 O O . PRO A 1 201 ? 12.690 -0.023 -3.477 1.00 93.56 201 PRO A O 1
ATOM 1621 N N . TYR A 1 202 ? 14.613 -0.181 -4.611 1.00 93.12 202 TYR A N 1
ATOM 1622 C CA . TYR A 1 202 ? 15.203 1.062 -4.102 1.00 93.12 202 TYR A CA 1
ATOM 1623 C C . TYR A 1 202 ? 14.537 2.305 -4.698 1.00 93.12 202 TYR A C 1
ATOM 1625 O O . TYR A 1 202 ? 14.398 3.312 -4.006 1.00 93.12 202 TYR A O 1
ATOM 1633 N N . SER A 1 203 ? 14.074 2.241 -5.952 1.00 92.44 203 SER A N 1
ATOM 1634 C CA . SER A 1 203 ? 13.314 3.346 -6.557 1.00 92.44 203 SER A CA 1
ATOM 1635 C C . SER A 1 203 ? 11.936 3.537 -5.918 1.00 92.44 203 SER A C 1
ATOM 1637 O O . SER A 1 203 ? 11.417 4.653 -5.878 1.00 92.44 203 SER A O 1
ATOM 1639 N N . VAL A 1 204 ? 11.313 2.448 -5.458 1.00 92.94 204 VAL A N 1
ATOM 1640 C CA . VAL A 1 204 ? 9.911 2.443 -5.024 1.00 92.94 204 VAL A CA 1
ATOM 1641 C C . VAL A 1 204 ? 9.760 2.533 -3.503 1.00 92.94 204 VAL A C 1
ATOM 1643 O O . VAL A 1 204 ? 8.814 3.166 -3.026 1.00 92.94 204 VAL A O 1
ATOM 1646 N N . SER A 1 205 ? 10.690 1.964 -2.728 1.00 92.69 205 SER A N 1
ATOM 1647 C CA . SER A 1 205 ? 10.583 1.899 -1.265 1.00 92.69 205 SER A CA 1
ATOM 1648 C C . SER A 1 205 ? 10.374 3.249 -0.558 1.00 92.69 205 SER A C 1
ATOM 1650 O O . SER A 1 205 ? 9.564 3.273 0.372 1.00 92.69 205 SER A O 1
ATOM 1652 N N . PRO A 1 206 ? 10.972 4.386 -0.987 1.00 93.12 206 PRO A N 1
ATOM 1653 C CA . PRO A 1 206 ? 10.781 5.666 -0.300 1.00 93.12 206 PRO A CA 1
ATOM 1654 C C . PRO A 1 206 ? 9.335 6.176 -0.324 1.00 93.12 206 PRO A C 1
ATOM 1656 O O . PRO A 1 206 ? 8.954 6.973 0.525 1.00 93.12 206 PRO A O 1
ATOM 1659 N N . ARG A 1 207 ? 8.528 5.734 -1.299 1.00 94.62 207 ARG A N 1
ATOM 1660 C CA . ARG A 1 207 ? 7.122 6.137 -1.469 1.00 94.62 207 ARG A CA 1
ATOM 1661 C C . ARG A 1 207 ? 6.153 4.960 -1.372 1.00 94.62 207 ARG A C 1
ATOM 1663 O O . ARG A 1 207 ? 5.030 5.049 -1.859 1.00 94.62 207 ARG A O 1
ATOM 1670 N N . ILE A 1 208 ? 6.571 3.853 -0.753 1.00 95.81 208 ILE A N 1
ATOM 1671 C CA . ILE A 1 208 ? 5.768 2.624 -0.698 1.00 95.81 208 ILE A CA 1
ATOM 1672 C C . ILE A 1 208 ? 4.385 2.855 -0.074 1.00 95.81 208 ILE A C 1
ATOM 1674 O O . ILE A 1 208 ? 3.393 2.348 -0.588 1.00 95.81 208 ILE A O 1
ATOM 1678 N N . LEU A 1 209 ? 4.308 3.667 0.985 1.00 97.00 209 LEU A N 1
ATOM 1679 C CA . LEU A 1 209 ? 3.055 3.981 1.673 1.00 97.00 209 LEU A CA 1
ATOM 1680 C C . LEU A 1 209 ? 2.107 4.803 0.795 1.00 97.00 209 LEU A C 1
ATOM 1682 O O . LEU A 1 209 ? 0.929 4.469 0.707 1.00 97.00 209 LEU A O 1
ATOM 1686 N N . ASP A 1 210 ? 2.626 5.813 0.091 1.00 96.75 210 ASP A N 1
ATOM 1687 C CA . ASP A 1 210 ? 1.840 6.622 -0.849 1.00 96.75 210 ASP A CA 1
ATOM 1688 C C . ASP A 1 210 ? 1.248 5.751 -1.963 1.00 96.75 210 AS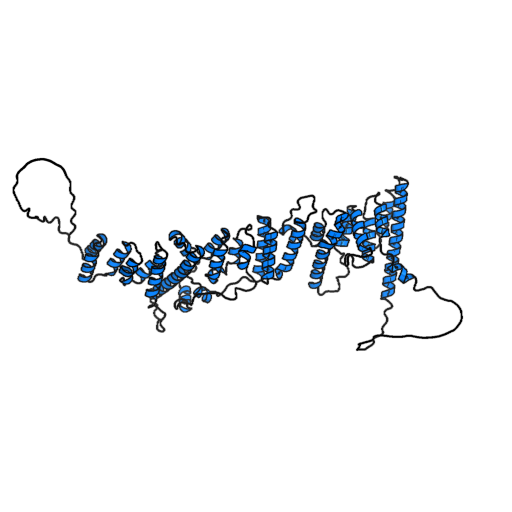P A C 1
ATOM 1690 O O . ASP A 1 210 ? 0.067 5.853 -2.278 1.00 96.75 210 ASP A O 1
ATOM 1694 N N . ILE A 1 211 ? 2.067 4.863 -2.536 1.00 97.94 211 ILE A N 1
ATOM 1695 C CA . ILE A 1 211 ? 1.664 3.979 -3.635 1.00 97.94 211 ILE A CA 1
ATOM 1696 C C . ILE A 1 211 ? 0.570 3.011 -3.182 1.00 97.94 211 ILE A C 1
ATOM 1698 O O . ILE A 1 211 ? -0.397 2.787 -3.907 1.00 97.94 211 ILE A O 1
ATOM 1702 N N . LEU A 1 212 ? 0.707 2.430 -1.988 1.00 97.50 212 LEU A N 1
ATOM 1703 C CA . LEU A 1 212 ? -0.299 1.522 -1.438 1.00 97.50 212 LEU A CA 1
ATOM 1704 C C . LEU A 1 212 ? -1.598 2.252 -1.071 1.00 97.50 212 LEU A C 1
ATOM 1706 O O . LEU A 1 212 ? -2.671 1.667 -1.208 1.00 97.50 212 LEU A O 1
ATOM 1710 N N . SER A 1 213 ? -1.525 3.522 -0.662 1.00 97.06 213 SER A N 1
ATOM 1711 C CA . SER A 1 213 ? -2.712 4.361 -0.455 1.00 97.06 213 SER A CA 1
ATOM 1712 C C . SER A 1 213 ? -3.486 4.633 -1.748 1.00 97.06 213 SER A C 1
ATOM 1714 O O . SER A 1 213 ? -4.687 4.867 -1.679 1.00 97.06 213 SER A O 1
ATOM 1716 N N . SER A 1 214 ? -2.837 4.573 -2.917 1.00 97.50 214 SER A N 1
ATOM 1717 C CA . SER A 1 214 ? -3.488 4.750 -4.225 1.00 97.50 214 SER A CA 1
ATOM 1718 C C . SER A 1 214 ? -4.283 3.528 -4.705 1.00 97.50 214 SER A C 1
ATOM 1720 O O . SER A 1 214 ? -4.986 3.622 -5.710 1.00 97.50 214 SER A O 1
ATOM 1722 N N . ILE A 1 215 ? -4.185 2.374 -4.032 1.00 97.62 215 ILE A N 1
ATOM 1723 C CA . ILE A 1 215 ? -5.030 1.208 -4.338 1.00 97.62 215 ILE A CA 1
ATOM 1724 C C . ILE A 1 215 ? -6.472 1.554 -3.949 1.00 97.62 215 ILE A C 1
ATOM 1726 O O . ILE A 1 215 ? -6.668 1.902 -2.790 1.00 97.62 215 ILE A O 1
ATOM 1730 N N . PRO A 1 216 ? -7.485 1.430 -4.826 1.00 96.81 216 PRO A N 1
ATOM 1731 C CA . PRO A 1 216 ? -8.863 1.789 -4.488 1.00 96.81 216 PRO A CA 1
ATOM 1732 C C . PRO A 1 216 ? -9.393 1.061 -3.244 1.00 96.81 216 PRO A C 1
ATOM 1734 O O . PRO A 1 216 ? -9.132 -0.124 -3.048 1.00 96.81 216 PRO A O 1
ATOM 1737 N N . GLU A 1 217 ? -10.207 1.744 -2.436 1.00 95.44 217 GLU A N 1
ATOM 1738 C CA . GLU A 1 217 ? -10.764 1.227 -1.169 1.00 95.44 217 GLU A CA 1
ATOM 1739 C C . GLU A 1 217 ? -11.664 -0.005 -1.366 1.00 95.44 217 GLU A C 1
ATOM 1741 O O . GLU A 1 217 ? -11.921 -0.767 -0.435 1.00 95.44 217 GLU A O 1
ATOM 1746 N N . THR A 1 218 ? -12.146 -0.193 -2.598 1.00 94.69 218 THR A N 1
ATOM 1747 C CA . THR A 1 218 ? -13.007 -1.304 -3.019 1.00 94.69 218 THR A CA 1
ATOM 1748 C C . THR A 1 218 ? -12.279 -2.593 -3.342 1.00 94.69 218 THR A C 1
ATOM 1750 O O . THR A 1 218 ? -12.924 -3.628 -3.503 1.00 94.69 218 THR A O 1
ATOM 1753 N N . VAL A 1 219 ? -10.951 -2.565 -3.403 1.00 96.06 219 VAL A N 1
ATOM 1754 C CA . VAL A 1 219 ? -10.161 -3.770 -3.630 1.00 96.06 219 VAL A CA 1
ATOM 1755 C C . VAL A 1 219 ? -10.071 -4.572 -2.324 1.00 96.06 219 VAL A C 1
ATOM 1757 O O . VAL A 1 219 ? -9.623 -4.023 -1.318 1.00 96.06 219 VAL A O 1
ATOM 1760 N N . PRO A 1 220 ? -10.425 -5.873 -2.317 1.00 95.38 220 PRO A N 1
ATOM 1761 C CA . PRO A 1 220 ? -10.277 -6.720 -1.136 1.00 95.38 220 PRO A CA 1
ATOM 1762 C C . PRO A 1 220 ? -8.820 -6.798 -0.685 1.00 95.38 220 PRO A C 1
ATOM 1764 O O . PRO A 1 220 ? -7.926 -7.079 -1.495 1.00 95.38 220 PRO A O 1
ATOM 1767 N N . VAL A 1 221 ? -8.576 -6.591 0.606 1.00 96.44 221 VAL A N 1
ATOM 1768 C CA . VAL A 1 221 ? -7.219 -6.486 1.164 1.00 96.44 221 VAL A CA 1
ATOM 1769 C C . VAL A 1 221 ? -6.433 -7.785 1.020 1.00 96.44 221 VAL A C 1
ATOM 1771 O O . VAL A 1 221 ? -5.222 -7.780 0.795 1.00 96.44 221 VAL A O 1
ATOM 1774 N N . GLU A 1 222 ? -7.125 -8.917 1.053 1.00 94.44 222 GLU A N 1
ATOM 1775 C CA . GLU A 1 222 ? -6.552 -10.246 0.873 1.00 94.44 222 GLU A CA 1
ATOM 1776 C C . GLU A 1 222 ? -5.866 -10.390 -0.491 1.00 94.44 222 GLU A C 1
ATOM 1778 O O . GLU A 1 222 ? -4.865 -11.097 -0.602 1.00 94.44 222 GLU A O 1
ATOM 1783 N N . SER A 1 223 ? -6.352 -9.687 -1.522 1.00 95.56 223 SER A N 1
ATOM 1784 C CA . SER A 1 223 ? -5.792 -9.762 -2.878 1.00 95.56 223 SER A CA 1
ATOM 1785 C C . SER A 1 223 ? -4.402 -9.122 -3.001 1.00 95.56 223 SER A C 1
ATOM 1787 O O . SER A 1 223 ? -3.621 -9.509 -3.878 1.00 95.56 223 SER A O 1
ATOM 1789 N N . TYR A 1 224 ? -4.073 -8.170 -2.120 1.00 96.38 224 TYR A N 1
ATOM 1790 C CA . TYR A 1 224 ? -2.800 -7.445 -2.112 1.00 96.38 224 TYR A CA 1
ATOM 1791 C C . TYR A 1 224 ? -2.043 -7.538 -0.784 1.00 96.38 224 TYR A C 1
ATOM 1793 O O . TYR A 1 224 ? -1.046 -6.840 -0.600 1.00 96.38 224 TYR A O 1
ATOM 1801 N N . CYS A 1 225 ? -2.446 -8.438 0.117 1.00 94.94 225 CYS A N 1
ATOM 1802 C CA . CYS A 1 225 ? -1.843 -8.599 1.440 1.00 94.94 225 CYS A CA 1
ATOM 1803 C C . CYS A 1 225 ? -0.323 -8.847 1.402 1.00 94.94 225 CYS A C 1
ATOM 1805 O O . CYS A 1 225 ? 0.400 -8.421 2.295 1.00 94.94 225 CYS A O 1
ATOM 1807 N N . GLN A 1 226 ? 0.177 -9.473 0.335 1.00 93.12 226 GLN A N 1
ATOM 1808 C CA . GLN A 1 226 ? 1.597 -9.714 0.078 1.00 93.12 226 GLN A CA 1
ATOM 1809 C C . GLN A 1 226 ? 2.423 -8.443 -0.169 1.00 93.12 226 GLN A C 1
ATOM 1811 O O . GLN A 1 226 ? 3.648 -8.500 -0.099 1.00 93.12 226 GLN A O 1
ATOM 1816 N N . LEU A 1 227 ? 1.777 -7.325 -0.514 1.00 95.19 227 LEU A N 1
ATOM 1817 C CA . LEU A 1 227 ? 2.431 -6.033 -0.741 1.00 95.19 227 LEU A CA 1
ATOM 1818 C C . LEU A 1 227 ? 2.496 -5.179 0.523 1.00 95.19 227 LEU A C 1
ATOM 1820 O O . LEU A 1 227 ? 3.230 -4.194 0.554 1.00 95.19 227 LEU A O 1
ATOM 1824 N N . LEU A 1 228 ? 1.705 -5.529 1.538 1.00 95.81 228 LEU A N 1
ATOM 1825 C CA . LEU A 1 228 ? 1.567 -4.727 2.739 1.00 95.81 228 LEU A CA 1
ATOM 1826 C C . LEU A 1 228 ? 2.864 -4.752 3.564 1.00 95.81 228 LEU A C 1
ATOM 1828 O O . LEU A 1 228 ? 3.401 -5.830 3.838 1.00 95.81 228 LEU A O 1
ATOM 1832 N N . PRO A 1 229 ? 3.385 -3.580 3.968 1.00 94.50 229 PRO A N 1
ATOM 1833 C CA . PRO A 1 229 ? 4.672 -3.483 4.634 1.00 94.50 229 PRO A CA 1
ATOM 1834 C C . PRO A 1 229 ? 4.580 -4.009 6.067 1.00 94.50 229 PRO A C 1
ATOM 1836 O O . PRO A 1 229 ? 3.609 -3.751 6.782 1.00 94.50 229 PRO A O 1
ATOM 1839 N N . GLY A 1 230 ? 5.612 -4.737 6.488 1.00 93.19 230 GLY A N 1
ATOM 1840 C CA . GLY A 1 230 ? 5.831 -5.101 7.887 1.00 93.19 230 GLY A CA 1
ATOM 1841 C C . GLY A 1 230 ? 6.875 -4.224 8.570 1.00 93.19 230 GLY A C 1
ATOM 1842 O O . GLY A 1 230 ? 7.417 -3.292 7.980 1.00 93.19 230 GLY A O 1
ATOM 1843 N N . MET A 1 231 ? 7.206 -4.574 9.814 1.00 90.12 231 MET A N 1
ATOM 1844 C CA . MET A 1 231 ? 8.186 -3.839 10.632 1.00 90.12 231 MET A CA 1
ATOM 1845 C C . MET A 1 231 ? 9.600 -3.801 10.048 1.00 90.12 231 MET A C 1
ATOM 1847 O O . MET A 1 231 ? 10.389 -2.919 10.372 1.00 90.12 231 MET A O 1
ATOM 1851 N N . SER A 1 232 ? 9.936 -4.775 9.207 1.00 88.44 232 SER A N 1
ATOM 1852 C CA . SER A 1 232 ? 11.257 -4.887 8.599 1.00 88.44 232 SER A CA 1
ATOM 1853 C C . SER A 1 232 ? 11.138 -5.008 7.084 1.00 88.44 232 SER A C 1
ATOM 1855 O O . SER A 1 232 ? 10.144 -5.558 6.594 1.00 88.44 232 SER A O 1
ATOM 1857 N N . PRO A 1 233 ? 12.141 -4.513 6.342 1.00 87.88 233 PRO A N 1
ATOM 1858 C CA . PRO A 1 233 ? 12.181 -4.675 4.901 1.00 87.88 233 PRO A CA 1
ATOM 1859 C C . PRO A 1 233 ? 12.287 -6.160 4.510 1.00 87.88 233 PRO A C 1
ATOM 1861 O O . PRO A 1 233 ? 12.684 -6.999 5.329 1.00 87.88 233 PRO A O 1
ATOM 1864 N N . PRO A 1 234 ? 11.969 -6.514 3.252 1.00 85.44 234 PRO A N 1
ATOM 1865 C CA . PRO A 1 234 ? 12.128 -7.875 2.756 1.00 85.44 234 PRO A CA 1
ATOM 1866 C C . PRO A 1 234 ? 13.550 -8.403 2.988 1.00 85.44 234 PRO A C 1
ATOM 1868 O O . PRO A 1 234 ? 14.533 -7.753 2.640 1.00 85.44 234 PRO A O 1
ATOM 1871 N N . ARG A 1 235 ? 13.663 -9.616 3.549 1.00 80.50 235 ARG A N 1
ATOM 1872 C CA . ARG A 1 235 ? 14.959 -10.234 3.906 1.00 80.50 235 ARG A CA 1
ATOM 1873 C C . ARG A 1 235 ? 15.866 -10.493 2.706 1.00 80.50 235 ARG A C 1
ATOM 1875 O O . ARG A 1 235 ? 17.081 -10.557 2.855 1.00 80.50 235 ARG A O 1
ATOM 1882 N N . THR A 1 236 ? 15.275 -10.695 1.534 1.00 81.50 236 THR A N 1
ATOM 1883 C CA . THR A 1 236 ? 16.004 -10.983 0.302 1.00 81.50 236 THR A CA 1
ATOM 1884 C C . THR A 1 236 ? 15.531 -10.028 -0.773 1.00 81.50 236 THR A C 1
ATOM 1886 O O . THR A 1 236 ? 14.364 -10.047 -1.162 1.00 81.50 236 THR A O 1
ATOM 1889 N N . ILE A 1 237 ? 16.458 -9.206 -1.249 1.00 85.25 237 ILE A N 1
ATOM 1890 C CA . ILE A 1 237 ? 16.246 -8.289 -2.360 1.00 85.25 237 ILE A CA 1
ATOM 1891 C C . ILE A 1 237 ? 17.035 -8.856 -3.535 1.00 85.25 237 ILE A C 1
ATOM 1893 O O . ILE A 1 237 ? 18.264 -8.894 -3.504 1.00 85.25 237 ILE A O 1
ATOM 1897 N N . ALA A 1 238 ? 16.322 -9.362 -4.538 1.00 82.81 238 ALA A N 1
ATOM 1898 C CA . ALA A 1 238 ? 16.935 -9.921 -5.733 1.00 82.81 238 ALA A CA 1
ATOM 1899 C C . ALA A 1 238 ? 17.297 -8.781 -6.692 1.00 82.81 238 ALA A C 1
ATOM 1901 O O . ALA A 1 238 ? 16.437 -8.271 -7.405 1.00 82.81 238 ALA A O 1
ATOM 1902 N N . LEU A 1 239 ? 18.567 -8.383 -6.690 1.00 87.56 239 LEU A N 1
ATOM 1903 C CA . LEU A 1 239 ? 19.134 -7.476 -7.685 1.00 87.56 239 LEU A CA 1
ATOM 1904 C C . LEU A 1 239 ? 20.035 -8.246 -8.646 1.00 87.56 239 LEU A C 1
ATOM 1906 O O . LEU A 1 239 ? 20.596 -9.281 -8.282 1.00 87.56 239 LEU A O 1
ATOM 1910 N N . ARG A 1 240 ? 20.193 -7.713 -9.859 1.00 91.31 240 ARG A N 1
ATOM 1911 C CA . ARG A 1 240 ? 21.249 -8.165 -10.766 1.00 91.31 240 ARG A CA 1
ATOM 1912 C C . ARG A 1 240 ? 22.624 -7.784 -10.227 1.00 91.31 240 ARG A C 1
ATOM 1914 O O . ARG A 1 240 ? 22.751 -6.822 -9.465 1.00 91.31 240 ARG A O 1
ATOM 1921 N N . ASP A 1 241 ? 23.644 -8.481 -10.711 1.00 91.19 241 ASP A N 1
ATOM 1922 C CA . ASP A 1 241 ? 25.030 -8.113 -10.444 1.00 91.19 241 ASP A CA 1
ATOM 1923 C C . ASP A 1 241 ? 25.304 -6.671 -10.893 1.00 91.19 241 ASP A C 1
ATOM 1925 O O . ASP A 1 241 ? 24.786 -6.194 -11.915 1.00 91.19 241 ASP A O 1
ATOM 1929 N N . ALA A 1 242 ? 26.083 -5.966 -10.073 1.00 92.56 242 ALA A N 1
ATOM 1930 C CA . ALA A 1 242 ? 26.476 -4.598 -10.353 1.00 92.56 242 ALA A CA 1
ATOM 1931 C C . ALA A 1 242 ? 27.405 -4.563 -11.566 1.00 92.56 242 ALA A C 1
ATOM 1933 O O . ALA A 1 242 ? 28.349 -5.347 -11.667 1.00 92.56 242 ALA A O 1
ATOM 1934 N N . ASP A 1 243 ? 27.123 -3.644 -12.480 1.00 94.38 243 ASP A N 1
ATOM 1935 C CA . ASP A 1 243 ? 28.025 -3.340 -13.581 1.00 94.38 243 ASP A CA 1
ATOM 1936 C C . ASP A 1 243 ? 29.185 -2.473 -13.067 1.00 94.38 243 ASP A C 1
ATOM 1938 O O . ASP A 1 243 ? 29.024 -1.721 -12.105 1.00 94.38 243 ASP A O 1
ATOM 1942 N N . TRP A 1 244 ? 30.351 -2.534 -13.711 1.00 93.38 244 TRP A N 1
ATOM 1943 C CA . TRP A 1 244 ? 31.531 -1.754 -13.313 1.00 93.38 244 TRP A CA 1
ATOM 1944 C C . TRP A 1 244 ? 31.261 -0.239 -13.271 1.00 93.38 244 TRP A C 1
ATOM 1946 O O . TRP A 1 244 ? 31.918 0.496 -12.527 1.00 93.38 244 TRP A O 1
ATOM 1956 N N . VAL A 1 245 ? 30.282 0.246 -14.048 1.00 92.38 245 VAL A N 1
ATOM 1957 C CA . VAL A 1 245 ? 29.902 1.664 -14.067 1.00 92.38 245 VAL A CA 1
ATOM 1958 C C . VAL A 1 245 ? 29.120 2.085 -12.814 1.00 92.38 245 VAL A C 1
ATOM 1960 O O . VAL A 1 245 ? 29.073 3.266 -12.475 1.00 92.38 245 VAL A O 1
ATOM 1963 N N . GLU A 1 246 ? 28.524 1.130 -12.098 1.00 93.25 246 GLU A N 1
ATOM 1964 C CA . GLU A 1 246 ? 27.649 1.339 -10.942 1.00 93.25 246 GLU A CA 1
ATOM 1965 C C . GLU A 1 246 ? 28.451 1.381 -9.634 1.00 93.25 246 GLU A C 1
ATOM 1967 O O . GLU A 1 246 ? 28.244 0.577 -8.727 1.00 93.25 246 GLU A O 1
ATOM 1972 N N . CYS A 1 247 ? 29.399 2.315 -9.544 1.00 91.25 247 CYS A N 1
ATOM 1973 C CA . CYS A 1 247 ? 30.334 2.419 -8.424 1.00 91.25 247 CYS A CA 1
ATOM 1974 C C . CYS A 1 247 ? 30.402 3.829 -7.813 1.00 91.25 247 CYS A C 1
ATOM 1976 O O . CYS A 1 247 ? 29.884 4.804 -8.357 1.00 91.25 247 CYS A O 1
ATOM 1978 N N . GLU A 1 248 ? 31.100 3.958 -6.681 1.00 89.69 248 GLU A N 1
ATOM 1979 C CA . GLU A 1 248 ? 31.257 5.229 -5.956 1.00 89.69 248 GLU A CA 1
ATOM 1980 C C . GLU A 1 248 ? 31.923 6.333 -6.793 1.00 89.69 248 GLU A C 1
ATOM 1982 O O . GLU A 1 248 ? 31.545 7.496 -6.674 1.00 89.69 248 GLU A O 1
ATOM 1987 N N . LYS A 1 249 ? 32.860 5.985 -7.692 1.00 88.75 249 LYS A N 1
ATOM 1988 C CA . LYS A 1 249 ? 33.496 6.949 -8.617 1.00 88.75 249 LYS A CA 1
ATOM 1989 C C . LYS A 1 249 ? 32.477 7.611 -9.546 1.00 88.75 249 LYS A C 1
ATOM 1991 O O . LYS A 1 249 ? 32.635 8.765 -9.930 1.00 88.75 249 LYS A O 1
ATOM 1996 N N . MET A 1 250 ? 31.449 6.865 -9.939 1.00 88.31 250 MET A N 1
ATOM 1997 C CA . MET A 1 250 ? 30.377 7.390 -10.771 1.00 88.31 250 MET A CA 1
ATOM 1998 C C . MET A 1 250 ? 29.448 8.298 -9.965 1.00 88.31 250 MET A C 1
ATOM 2000 O O . MET A 1 250 ? 29.074 9.366 -10.438 1.00 88.31 250 MET A O 1
ATOM 2004 N N . LEU A 1 251 ? 29.122 7.917 -8.728 1.00 87.12 251 LEU A N 1
ATOM 2005 C CA . LEU A 1 251 ? 28.311 8.751 -7.836 1.00 87.12 251 LEU A CA 1
ATOM 2006 C C . LEU A 1 251 ? 28.982 10.090 -7.530 1.00 87.12 251 LEU A C 1
ATOM 2008 O O . LEU A 1 251 ? 28.336 11.128 -7.641 1.00 87.12 251 LEU A O 1
ATOM 2012 N N . SER A 1 252 ? 30.281 10.085 -7.220 1.00 87.31 252 SER A N 1
ATOM 2013 C CA . SER A 1 252 ? 31.013 11.326 -6.959 1.00 87.31 252 SER A CA 1
ATOM 2014 C C . SER A 1 252 ? 31.011 12.249 -8.176 1.00 87.31 252 SER A C 1
ATOM 2016 O O . SER A 1 252 ? 30.818 13.452 -8.024 1.00 87.31 252 SER A O 1
ATOM 2018 N N . PHE A 1 253 ? 31.133 11.702 -9.390 1.00 85.75 253 PHE A N 1
ATOM 2019 C CA . PHE A 1 253 ? 30.968 12.478 -10.617 1.00 85.75 253 PHE A CA 1
ATOM 2020 C C . PHE A 1 253 ? 29.555 13.068 -10.737 1.00 85.75 253 PHE A C 1
ATOM 2022 O O . PHE A 1 253 ? 29.418 14.268 -10.975 1.00 85.75 253 PHE A O 1
ATOM 2029 N N . LEU A 1 254 ? 28.505 12.271 -10.515 1.00 84.75 254 LEU A N 1
ATOM 2030 C CA . LEU A 1 254 ? 27.115 12.742 -10.574 1.00 84.75 254 LEU A CA 1
ATOM 2031 C C . LEU A 1 254 ? 26.838 13.883 -9.583 1.00 84.75 254 LEU A C 1
ATOM 2033 O O . LEU A 1 254 ? 26.119 14.823 -9.925 1.00 84.75 254 LEU A O 1
ATOM 2037 N N . ASP A 1 255 ? 27.447 13.842 -8.397 1.00 81.44 255 ASP A N 1
ATOM 2038 C CA . ASP A 1 255 ? 27.327 14.891 -7.379 1.00 81.44 255 ASP A CA 1
ATOM 2039 C C . ASP A 1 255 ? 28.016 16.208 -7.772 1.00 81.44 255 ASP A C 1
ATOM 2041 O O . ASP A 1 255 ? 27.602 17.281 -7.322 1.00 81.44 255 ASP A O 1
ATOM 2045 N N . THR A 1 256 ? 29.046 16.154 -8.626 1.00 82.75 256 THR A N 1
ATOM 2046 C CA . THR A 1 256 ? 29.742 17.352 -9.132 1.00 82.75 256 THR A CA 1
ATOM 2047 C C . THR A 1 256 ? 28.990 18.071 -10.256 1.00 82.75 256 THR A C 1
ATOM 2049 O O . THR A 1 256 ? 29.313 19.223 -10.560 1.00 82.75 256 THR A O 1
ATOM 2052 N N . LEU A 1 257 ? 27.974 17.445 -10.867 1.00 77.19 257 LEU A N 1
ATOM 2053 C CA . LEU A 1 257 ? 27.213 18.052 -11.960 1.00 77.19 257 LEU A CA 1
ATOM 2054 C C . LEU A 1 257 ? 26.320 19.203 -11.444 1.00 77.19 257 LEU A C 1
ATOM 2056 O O . LEU A 1 257 ? 25.513 19.020 -10.526 1.00 77.19 257 LEU A O 1
ATOM 2060 N N . PRO A 1 258 ? 26.408 20.410 -12.036 1.00 65.62 258 PRO A N 1
ATOM 2061 C CA . PRO A 1 258 ? 25.660 21.574 -11.577 1.00 65.62 258 PRO A CA 1
ATOM 2062 C C . PRO A 1 258 ? 24.198 21.505 -12.038 1.00 65.62 258 PRO A C 1
ATOM 2064 O O . PRO A 1 258 ? 23.848 22.083 -13.061 1.00 65.62 258 PRO A O 1
ATOM 2067 N N . SER A 1 259 ? 23.330 20.781 -11.321 1.00 53.62 259 SER A N 1
ATOM 2068 C CA . SER A 1 259 ? 21.857 20.948 -11.379 1.00 53.62 259 SER A CA 1
ATOM 2069 C C . SER A 1 259 ? 21.119 20.011 -10.412 1.00 53.62 259 SER A C 1
ATOM 2071 O O . SER A 1 259 ? 20.599 18.961 -10.771 1.00 53.62 259 SER A O 1
ATOM 2073 N N . LYS A 1 260 ? 20.957 20.457 -9.160 1.00 50.41 260 LYS A N 1
ATOM 2074 C CA . LYS A 1 260 ? 19.983 19.895 -8.201 1.00 50.41 260 LYS A CA 1
ATOM 2075 C C . LYS A 1 260 ? 18.519 20.268 -8.530 1.00 50.41 260 LYS A C 1
ATOM 2077 O O . LYS A 1 260 ? 17.653 20.065 -7.681 1.00 50.41 260 LYS A O 1
ATOM 2082 N N . SER A 1 261 ? 18.232 20.834 -9.709 1.00 43.62 261 SER A N 1
ATOM 2083 C CA . SER A 1 261 ? 16.952 21.492 -10.021 1.00 43.62 261 SER A CA 1
ATOM 2084 C C . SER A 1 261 ? 15.934 20.672 -10.824 1.00 43.62 261 SER A C 1
ATOM 2086 O O . SER A 1 261 ? 14.805 21.127 -10.931 1.00 43.62 261 SER A O 1
ATOM 2088 N N . GLU A 1 262 ? 16.247 19.464 -11.306 1.00 42.19 262 GLU A N 1
ATOM 2089 C CA . GLU A 1 262 ? 15.249 18.570 -11.933 1.00 42.19 262 GLU A CA 1
ATOM 2090 C C . GLU A 1 262 ? 15.488 17.102 -11.533 1.00 42.19 262 GLU A C 1
ATOM 2092 O O . GLU A 1 262 ? 15.900 16.252 -12.320 1.00 42.19 262 GLU A O 1
ATOM 2097 N N . LYS A 1 263 ? 15.245 16.787 -10.256 1.00 47.66 263 LYS A N 1
ATOM 2098 C CA . LYS A 1 263 ? 15.420 15.446 -9.659 1.00 47.66 263 LYS A CA 1
ATOM 2099 C C . LYS A 1 263 ? 14.443 14.366 -10.171 1.00 47.66 263 LYS A C 1
ATOM 2101 O O . LYS A 1 263 ? 14.408 13.278 -9.610 1.00 47.66 263 LYS A O 1
ATOM 2106 N N . SER A 1 264 ? 13.649 14.630 -11.208 1.00 40.56 264 SER A N 1
ATOM 2107 C CA . SER A 1 264 ? 12.692 13.665 -11.776 1.00 40.56 264 SER A CA 1
ATOM 2108 C C . SER A 1 264 ? 13.261 12.811 -12.918 1.00 40.56 264 SER A C 1
ATOM 2110 O O . SER A 1 264 ? 12.683 11.771 -13.217 1.00 40.56 264 SER A O 1
ATOM 2112 N N . ASN A 1 265 ? 14.410 13.184 -13.502 1.00 49.41 265 ASN A N 1
ATOM 2113 C CA . ASN A 1 265 ? 15.004 12.500 -14.665 1.00 49.41 265 ASN A CA 1
ATOM 2114 C C . ASN A 1 265 ? 16.454 12.022 -14.450 1.00 49.41 265 ASN A C 1
ATOM 2116 O O . ASN A 1 265 ? 17.135 11.669 -15.415 1.00 49.41 265 ASN A O 1
ATOM 2120 N N . GLN A 1 266 ? 16.962 12.021 -13.211 1.00 61.53 266 GLN A N 1
ATOM 2121 C CA . GLN A 1 266 ? 18.322 11.542 -12.954 1.00 61.53 266 GLN A CA 1
ATOM 2122 C C . GLN A 1 266 ? 18.433 10.032 -13.200 1.00 61.53 266 GLN A C 1
ATOM 2124 O O . GLN A 1 266 ? 17.599 9.226 -12.785 1.00 61.53 266 GLN A O 1
ATOM 2129 N N . ILE A 1 267 ? 19.492 9.671 -13.917 1.00 69.12 267 ILE A N 1
ATOM 2130 C CA . ILE A 1 267 ? 19.783 8.319 -14.378 1.00 69.12 267 ILE A CA 1
ATOM 2131 C C . ILE A 1 267 ? 20.332 7.537 -13.190 1.00 69.12 267 ILE A C 1
ATOM 2133 O O . ILE A 1 267 ? 21.539 7.486 -12.966 1.00 69.12 267 ILE A O 1
ATOM 2137 N N . PHE A 1 268 ? 19.434 6.948 -12.412 1.00 83.94 268 PHE A N 1
ATOM 2138 C CA . PHE A 1 268 ? 19.803 6.045 -11.336 1.00 83.94 268 PHE A CA 1
ATOM 2139 C C . PHE A 1 268 ? 19.290 4.642 -11.632 1.00 83.94 268 PHE A C 1
ATOM 2141 O O . PHE A 1 268 ? 18.105 4.428 -11.905 1.00 83.94 268 PHE A O 1
ATOM 2148 N N . THR A 1 269 ? 20.217 3.693 -11.602 1.00 91.50 269 THR A N 1
ATOM 2149 C CA . THR A 1 269 ? 19.921 2.266 -11.561 1.00 91.50 269 THR A CA 1
ATOM 2150 C C . THR A 1 269 ? 19.740 1.826 -10.110 1.00 91.50 269 THR A C 1
ATOM 2152 O O . THR A 1 269 ? 20.195 2.493 -9.177 1.00 91.50 269 THR A O 1
ATOM 2155 N N . GLU A 1 270 ? 19.106 0.674 -9.902 1.00 92.38 270 GLU A N 1
ATOM 2156 C CA . GLU A 1 270 ? 18.873 0.124 -8.561 1.00 92.38 270 GLU A CA 1
ATOM 2157 C C . GLU A 1 270 ? 20.179 -0.106 -7.783 1.00 92.38 270 GLU A C 1
ATOM 2159 O O . GLU A 1 270 ? 20.253 0.182 -6.589 1.00 92.38 270 GLU A O 1
ATOM 2164 N N . ASN A 1 271 ? 21.244 -0.548 -8.461 1.00 93.12 271 ASN A N 1
ATOM 2165 C CA . ASN A 1 271 ? 22.559 -0.741 -7.844 1.00 93.12 271 ASN A CA 1
ATOM 2166 C C . ASN A 1 271 ? 23.211 0.581 -7.413 1.00 93.12 271 ASN A C 1
ATOM 2168 O O . ASN A 1 271 ? 23.830 0.631 -6.352 1.00 93.12 271 ASN A O 1
ATOM 2172 N N . LEU A 1 272 ? 23.035 1.667 -8.176 1.00 91.75 272 LEU A N 1
ATOM 2173 C CA . LEU A 1 272 ? 23.515 2.986 -7.758 1.00 9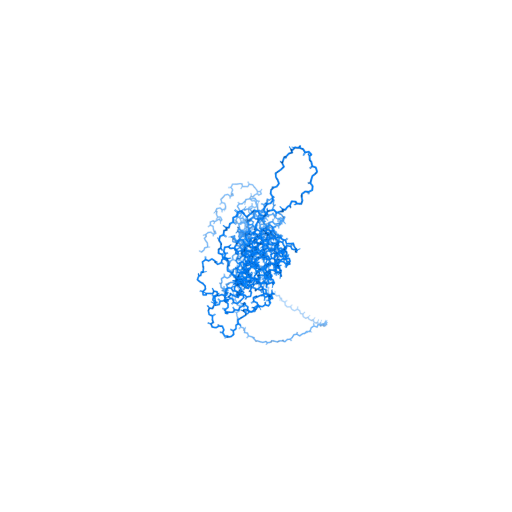1.75 272 LEU A CA 1
ATOM 2174 C C . LEU A 1 272 ? 22.719 3.539 -6.573 1.00 91.75 272 LEU A C 1
ATOM 2176 O O . LEU A 1 272 ? 23.318 4.075 -5.643 1.00 91.75 272 LEU A O 1
ATOM 2180 N N . LEU A 1 273 ? 21.391 3.378 -6.564 1.00 91.69 273 LEU A N 1
ATOM 2181 C CA . LEU A 1 273 ? 20.554 3.792 -5.428 1.00 91.69 273 LEU A CA 1
ATOM 2182 C C . LEU A 1 273 ? 20.911 3.023 -4.154 1.00 91.69 273 LEU A C 1
ATOM 2184 O O . LEU A 1 273 ? 20.990 3.610 -3.074 1.00 91.69 273 LEU A O 1
ATOM 2188 N N . LYS A 1 274 ? 21.211 1.727 -4.283 1.00 92.19 274 LYS A N 1
ATOM 2189 C CA . LYS A 1 274 ? 21.694 0.899 -3.176 1.00 92.19 274 LYS A CA 1
ATOM 2190 C C . LYS A 1 274 ? 22.945 1.479 -2.513 1.00 92.19 274 LYS A C 1
ATOM 2192 O O . LYS A 1 274 ? 23.041 1.415 -1.291 1.00 92.19 274 LYS A O 1
ATOM 2197 N N . ILE A 1 275 ? 23.880 2.027 -3.287 1.00 90.44 275 ILE A N 1
ATOM 2198 C CA . ILE A 1 275 ? 25.102 2.650 -2.755 1.00 90.44 275 ILE A CA 1
ATOM 2199 C C . ILE A 1 275 ? 24.803 4.063 -2.228 1.00 90.44 275 ILE A C 1
ATOM 2201 O O . ILE A 1 275 ? 25.262 4.423 -1.150 1.00 90.44 275 ILE A O 1
ATOM 2205 N N . CYS A 1 276 ? 24.022 4.854 -2.969 1.00 87.44 276 CYS A N 1
ATOM 2206 C CA . CYS A 1 276 ? 23.771 6.266 -2.675 1.00 87.44 276 CYS A CA 1
ATOM 2207 C C . CYS A 1 276 ? 22.908 6.481 -1.423 1.00 87.44 276 CYS A C 1
ATOM 2209 O O . CYS A 1 276 ? 23.293 7.219 -0.519 1.00 87.44 276 CYS A O 1
ATOM 2211 N N . THR A 1 277 ? 21.733 5.852 -1.370 1.00 85.75 277 THR A N 1
ATOM 2212 C CA . THR A 1 277 ? 20.750 6.058 -0.292 1.00 85.75 277 THR A CA 1
ATOM 2213 C C . THR A 1 277 ? 20.584 4.836 0.596 1.00 85.75 277 THR A C 1
ATOM 2215 O O . THR A 1 277 ? 20.060 4.946 1.703 1.00 85.75 277 THR A O 1
ATOM 2218 N N . GLY A 1 278 ? 20.997 3.661 0.119 1.00 87.38 278 GLY A N 1
ATOM 2219 C CA . GLY A 1 278 ? 20.650 2.406 0.764 1.00 87.38 278 GLY A CA 1
ATOM 2220 C C . GLY A 1 278 ? 19.150 2.128 0.693 1.00 87.38 278 GLY A C 1
ATOM 2221 O O . GLY A 1 278 ? 18.400 2.763 -0.054 1.00 87.38 278 GLY A O 1
ATOM 2222 N N . TYR A 1 279 ? 18.713 1.129 1.455 1.00 89.75 279 TYR A N 1
ATOM 2223 C CA . TYR A 1 279 ? 17.318 0.708 1.466 1.00 89.75 279 TYR A CA 1
ATOM 2224 C C . TYR A 1 279 ? 16.512 1.536 2.474 1.00 89.75 279 TYR A C 1
ATOM 2226 O O . TYR A 1 279 ? 16.642 1.346 3.683 1.00 89.75 279 TYR A O 1
ATOM 2234 N N . VAL A 1 280 ? 15.673 2.445 1.973 1.00 92.06 280 VAL A N 1
ATOM 2235 C CA . VAL A 1 280 ? 14.785 3.275 2.801 1.00 92.06 280 VAL A CA 1
ATOM 2236 C C . VAL A 1 280 ? 13.530 2.479 3.153 1.00 92.06 280 VAL A C 1
ATOM 2238 O O . VAL A 1 280 ? 12.865 1.958 2.256 1.00 92.06 280 VAL A O 1
ATOM 2241 N N . TRP A 1 281 ? 13.197 2.393 4.441 1.00 93.56 281 TRP A N 1
ATOM 2242 C CA . TRP A 1 281 ? 11.993 1.719 4.931 1.00 93.56 281 TRP A CA 1
ATOM 2243 C C . TRP A 1 281 ? 11.258 2.597 5.951 1.00 93.56 281 TRP A C 1
ATOM 2245 O O . TRP A 1 281 ? 11.937 3.249 6.748 1.00 93.56 281 TRP A O 1
ATOM 2255 N N . PRO A 1 282 ? 9.911 2.621 5.953 1.00 94.81 282 PRO A N 1
ATOM 2256 C CA . PRO A 1 282 ? 9.154 3.405 6.923 1.00 94.81 282 PRO A CA 1
ATOM 2257 C C . PRO A 1 282 ? 9.422 2.964 8.366 1.00 94.81 282 PRO A C 1
ATOM 2259 O O . PRO A 1 282 ? 9.619 1.780 8.651 1.00 94.81 282 PRO A O 1
ATOM 2262 N N . SER A 1 283 ? 9.399 3.923 9.285 1.00 94.19 283 SER A N 1
ATOM 2263 C CA . SER A 1 283 ? 9.515 3.676 10.723 1.00 94.19 283 SER A CA 1
ATOM 2264 C C . SER A 1 283 ? 8.252 3.029 11.307 1.00 94.19 283 SER A C 1
ATOM 2266 O O . SER A 1 283 ? 7.172 3.072 10.717 1.00 94.19 283 SER A O 1
ATOM 2268 N N . ALA A 1 284 ? 8.363 2.453 12.508 1.00 93.69 284 ALA A N 1
ATOM 2269 C CA . ALA A 1 284 ? 7.238 1.814 13.201 1.00 93.69 284 ALA A CA 1
ATOM 2270 C C . ALA A 1 284 ? 6.046 2.767 13.415 1.00 93.69 284 ALA A C 1
ATOM 2272 O O . ALA A 1 284 ? 4.889 2.388 13.224 1.00 93.69 284 ALA A O 1
ATOM 2273 N N . SER A 1 285 ? 6.326 4.030 13.757 1.00 94.88 285 SER A N 1
ATOM 2274 C CA . SER A 1 285 ? 5.304 5.060 13.962 1.00 94.88 285 SER A CA 1
ATOM 2275 C C . SER A 1 285 ? 4.622 5.469 12.657 1.00 94.88 285 SER A C 1
ATOM 2277 O O . SER A 1 285 ? 3.401 5.637 12.642 1.00 94.88 285 SER A O 1
ATOM 2279 N N . GLU A 1 286 ? 5.379 5.593 11.562 1.00 96.31 286 GLU A N 1
ATOM 2280 C CA . GLU A 1 286 ? 4.836 5.867 10.227 1.00 96.31 286 GLU A CA 1
ATOM 2281 C C . GLU A 1 286 ? 3.954 4.714 9.746 1.00 96.31 286 GLU A C 1
ATOM 2283 O O . GLU A 1 286 ? 2.843 4.961 9.285 1.00 96.31 286 GLU A O 1
ATOM 2288 N N . LEU A 1 287 ? 4.395 3.463 9.923 1.00 96.81 287 LEU A N 1
ATOM 2289 C CA . LEU A 1 287 ? 3.606 2.275 9.591 1.00 96.81 287 LEU A CA 1
ATOM 2290 C C . LEU A 1 287 ? 2.305 2.232 10.393 1.00 96.81 287 LEU A C 1
ATOM 2292 O O . LEU A 1 287 ? 1.228 2.147 9.808 1.00 96.81 287 LEU A O 1
ATOM 2296 N N . SER A 1 288 ? 2.384 2.339 11.722 1.00 96.56 288 SER A N 1
ATOM 2297 C CA . SER A 1 288 ? 1.205 2.316 12.597 1.00 96.56 288 SER A CA 1
ATOM 2298 C C . SER A 1 288 ? 0.209 3.422 12.232 1.00 96.56 288 SER A C 1
ATOM 2300 O O . SER A 1 288 ? -0.989 3.168 12.092 1.00 96.56 288 SER A O 1
ATOM 2302 N N . SER A 1 289 ? 0.704 4.640 11.993 1.00 97.19 289 SER A N 1
ATOM 2303 C CA . SER A 1 289 ? -0.133 5.770 11.574 1.00 97.19 289 SER A CA 1
ATOM 2304 C C . SER A 1 289 ? -0.762 5.531 10.203 1.00 97.19 289 SER A C 1
ATOM 2306 O O . SER A 1 289 ? -1.946 5.802 10.020 1.00 97.19 289 SER A O 1
ATOM 2308 N N . TRP A 1 290 ? -0.003 4.984 9.251 1.00 97.94 290 TRP A N 1
ATOM 2309 C CA . TRP A 1 290 ? -0.495 4.683 7.911 1.00 97.94 290 TRP A CA 1
ATOM 2310 C C . TRP A 1 290 ? -1.598 3.626 7.925 1.00 97.94 290 TRP A C 1
ATOM 2312 O O . TRP A 1 290 ? -2.656 3.873 7.358 1.00 97.94 290 TRP A O 1
ATOM 2322 N N . TYR A 1 291 ? -1.418 2.499 8.624 1.00 98.06 291 TYR A N 1
ATOM 2323 C CA . TYR A 1 291 ? -2.457 1.465 8.734 1.00 98.06 291 TYR A CA 1
ATOM 2324 C C . TYR A 1 291 ? -3.741 2.014 9.371 1.00 98.06 291 TYR A C 1
ATOM 2326 O O . TYR A 1 291 ? -4.835 1.745 8.874 1.00 98.06 291 TYR A O 1
ATOM 2334 N N . LYS A 1 292 ? -3.619 2.827 10.433 1.00 96.88 292 LYS A N 1
ATOM 2335 C CA . LYS A 1 292 ? -4.769 3.481 11.080 1.00 96.88 292 LYS A CA 1
ATOM 2336 C C . LYS A 1 292 ? -5.481 4.442 10.135 1.00 96.88 292 LYS A C 1
ATOM 2338 O O . LYS A 1 292 ? -6.700 4.371 10.010 1.00 96.88 292 LYS A O 1
ATOM 2343 N N . ASN A 1 293 ? -4.740 5.325 9.470 1.00 97.00 293 ASN A N 1
ATOM 2344 C CA . ASN A 1 293 ? -5.315 6.306 8.551 1.00 97.00 293 ASN A CA 1
ATOM 2345 C C . ASN A 1 293 ? -5.946 5.620 7.339 1.00 97.00 293 ASN A C 1
ATOM 2347 O O . ASN A 1 293 ? -7.092 5.903 7.016 1.00 97.00 293 ASN A O 1
ATOM 2351 N N . ARG A 1 294 ? -5.268 4.632 6.748 1.00 97.31 294 ARG A N 1
ATOM 2352 C CA . ARG A 1 294 ? -5.789 3.897 5.596 1.00 97.31 294 ARG A CA 1
ATOM 2353 C C . ARG A 1 294 ? -7.061 3.122 5.936 1.00 97.31 294 ARG A C 1
ATOM 2355 O O . ARG A 1 294 ? -7.997 3.137 5.146 1.00 97.31 294 ARG A O 1
ATOM 2362 N N . ALA A 1 295 ? -7.135 2.493 7.110 1.00 97.19 295 ALA A N 1
ATOM 2363 C CA . ALA A 1 295 ? -8.366 1.851 7.573 1.00 97.19 295 ALA A CA 1
ATOM 2364 C C . ALA A 1 295 ? -9.511 2.865 7.757 1.00 97.19 295 ALA A C 1
ATOM 2366 O O . ALA A 1 295 ? -10.649 2.575 7.397 1.00 97.19 295 ALA A O 1
ATOM 2367 N N . LYS A 1 296 ? -9.223 4.068 8.272 1.00 95.88 296 LYS A N 1
ATOM 2368 C CA . LYS A 1 296 ? -10.219 5.149 8.378 1.00 95.88 296 LYS A CA 1
ATOM 2369 C C . LYS A 1 296 ? -10.672 5.635 7.002 1.00 95.88 296 LYS A C 1
ATOM 2371 O O . LYS A 1 296 ? -11.862 5.854 6.815 1.00 95.88 296 LYS A O 1
ATOM 2376 N N . ASP A 1 297 ? -9.761 5.764 6.042 1.00 95.50 297 ASP A N 1
ATOM 2377 C CA . ASP A 1 297 ? -10.089 6.178 4.674 1.00 95.50 297 ASP A CA 1
ATOM 2378 C C . ASP A 1 297 ? -10.990 5.150 3.978 1.00 95.50 297 ASP A C 1
ATOM 2380 O O . ASP A 1 297 ? -11.999 5.528 3.386 1.00 95.50 297 ASP A O 1
ATOM 2384 N N . ILE A 1 298 ? -10.687 3.852 4.105 1.00 96.00 298 ILE A N 1
ATOM 2385 C CA . ILE A 1 298 ? -11.511 2.771 3.537 1.00 96.00 298 ILE A CA 1
ATOM 2386 C C . ILE A 1 298 ? -12.943 2.823 4.083 1.00 96.00 298 ILE A C 1
ATOM 2388 O O . ILE A 1 298 ? -13.898 2.735 3.304 1.00 96.00 298 ILE A O 1
ATOM 2392 N N . ASP A 1 299 ? -13.097 3.001 5.396 1.00 95.06 299 ASP A N 1
ATOM 2393 C CA . ASP A 1 299 ? -14.408 3.109 6.040 1.00 95.06 299 ASP A CA 1
ATOM 2394 C C . ASP A 1 299 ? -15.146 4.386 5.611 1.00 95.06 299 ASP A C 1
ATOM 2396 O O . ASP A 1 299 ? -16.286 4.324 5.160 1.00 95.06 299 ASP A O 1
ATOM 2400 N N . ASN A 1 300 ? -14.481 5.544 5.652 1.00 93.38 300 ASN A N 1
ATOM 2401 C CA . ASN A 1 300 ? -15.101 6.831 5.329 1.00 93.38 300 ASN A CA 1
ATOM 2402 C C . ASN A 1 300 ? -15.516 6.951 3.855 1.00 93.38 300 ASN A C 1
ATOM 2404 O O . ASN A 1 300 ? -16.531 7.581 3.556 1.00 93.38 300 ASN A O 1
ATOM 2408 N N . LEU A 1 301 ? -14.722 6.402 2.932 1.00 92.75 301 LEU A N 1
ATOM 2409 C CA . LEU A 1 301 ? -14.950 6.546 1.491 1.00 92.75 301 LEU A CA 1
ATOM 2410 C C . LEU A 1 301 ? -15.838 5.440 0.917 1.00 92.75 301 LEU A C 1
ATOM 2412 O O . LEU A 1 301 ? -16.581 5.694 -0.029 1.00 92.75 301 LEU A O 1
ATOM 2416 N N . SER A 1 302 ? -15.766 4.220 1.461 1.00 93.00 302 SER A N 1
ATOM 2417 C CA . SER A 1 302 ? -16.456 3.055 0.888 1.00 93.00 302 SER A CA 1
ATOM 2418 C C . SER A 1 302 ? -17.333 2.268 1.865 1.00 93.00 302 SER A C 1
ATOM 2420 O O . SER A 1 302 ? -18.087 1.403 1.422 1.00 93.00 302 SER A O 1
ATOM 2422 N N . GLY A 1 303 ? -17.256 2.542 3.172 1.00 90.44 303 GLY A N 1
ATOM 2423 C CA . GLY A 1 303 ? -18.017 1.834 4.207 1.00 90.44 303 GLY A CA 1
ATOM 2424 C C . GLY A 1 303 ? -17.609 0.371 4.406 1.00 90.44 303 GLY A C 1
ATOM 2425 O O . GLY A 1 303 ? -18.373 -0.406 4.975 1.00 90.44 303 GLY A O 1
ATOM 2426 N N . GLN A 1 304 ? -16.439 -0.044 3.909 1.00 91.50 304 GLN A N 1
ATOM 2427 C CA . GLN A 1 304 ? -16.006 -1.445 3.937 1.00 91.50 304 GLN A CA 1
ATOM 2428 C C . GLN A 1 304 ? -15.248 -1.792 5.213 1.00 91.50 304 GLN A C 1
ATOM 2430 O O . GLN A 1 304 ? -14.035 -2.001 5.206 1.00 91.50 304 GLN A O 1
ATOM 2435 N N . LEU A 1 305 ? -15.992 -1.915 6.310 1.00 92.44 305 LEU A N 1
ATOM 2436 C CA . LEU A 1 305 ? -15.421 -2.220 7.618 1.00 92.44 305 LEU A CA 1
ATOM 2437 C C . LEU A 1 305 ? -14.688 -3.573 7.667 1.00 92.44 305 LEU A C 1
ATOM 2439 O O . LEU A 1 305 ? -13.705 -3.705 8.395 1.00 92.44 305 LEU A O 1
ATOM 2443 N N . ASP A 1 306 ? -15.114 -4.567 6.879 1.00 93.12 306 ASP A N 1
ATOM 2444 C CA . ASP A 1 306 ? -14.392 -5.842 6.771 1.00 93.12 306 ASP A CA 1
ATOM 2445 C C . ASP A 1 306 ? -13.001 -5.654 6.145 1.00 93.12 306 ASP A C 1
ATOM 2447 O O . ASP A 1 306 ? -12.030 -6.193 6.670 1.00 93.12 306 ASP A O 1
ATOM 2451 N N . ASN A 1 307 ? -12.869 -4.812 5.111 1.00 95.19 307 ASN A N 1
ATOM 2452 C CA . ASN A 1 307 ? -11.560 -4.471 4.545 1.00 95.19 307 ASN A CA 1
ATOM 2453 C C . ASN A 1 307 ? -10.698 -3.724 5.573 1.00 95.19 307 ASN A C 1
ATOM 2455 O O . ASN A 1 307 ? -9.508 -4.007 5.693 1.00 95.19 307 ASN A O 1
ATOM 2459 N N . CYS A 1 308 ? -11.281 -2.808 6.354 1.00 96.12 308 CYS A N 1
ATOM 2460 C CA . CYS A 1 308 ? -10.568 -2.128 7.440 1.00 96.12 308 CYS A CA 1
ATOM 2461 C C . CYS A 1 308 ? -10.024 -3.127 8.466 1.00 96.12 308 CYS A C 1
ATOM 2463 O O . CYS A 1 308 ? -8.860 -3.040 8.856 1.00 96.12 308 CYS A O 1
ATOM 2465 N N . PHE A 1 309 ? -10.855 -4.091 8.876 1.00 96.19 309 PHE A N 1
ATOM 2466 C CA . PHE A 1 309 ? -10.463 -5.151 9.799 1.00 96.19 309 PHE A CA 1
ATOM 2467 C C . PHE A 1 309 ? -9.322 -5.995 9.221 1.00 96.19 309 PHE A C 1
ATOM 2469 O O . PHE A 1 309 ? -8.279 -6.112 9.863 1.00 96.19 309 PHE A O 1
ATOM 2476 N N . SER A 1 310 ? -9.473 -6.507 7.995 1.00 97.00 310 SER A N 1
ATOM 2477 C CA . SER A 1 310 ? -8.444 -7.309 7.324 1.00 97.00 310 SER A CA 1
ATOM 2478 C C . SER A 1 310 ? -7.123 -6.548 7.174 1.00 97.00 310 SER A C 1
ATOM 2480 O O . SER A 1 310 ? -6.055 -7.107 7.419 1.00 97.00 310 SER A O 1
ATOM 2482 N N . LEU A 1 311 ? -7.165 -5.255 6.826 1.00 97.56 311 LEU A N 1
ATOM 2483 C CA . LEU A 1 311 ? -5.972 -4.412 6.697 1.00 97.56 311 LEU A CA 1
ATOM 2484 C C . LEU A 1 311 ? -5.185 -4.320 8.003 1.00 97.56 311 LEU A C 1
ATOM 2486 O O . LEU A 1 311 ? -3.969 -4.527 8.009 1.00 97.56 311 LEU A O 1
ATOM 2490 N N . VAL A 1 312 ? -5.872 -4.019 9.104 1.00 97.56 312 VAL A N 1
ATOM 2491 C CA . VAL A 1 312 ? -5.232 -3.867 10.413 1.00 97.56 312 VAL A CA 1
ATOM 2492 C C . VAL A 1 312 ? -4.771 -5.225 10.950 1.00 97.56 312 VAL A C 1
ATOM 2494 O O . VAL A 1 312 ? -3.669 -5.316 11.486 1.00 97.56 312 VAL A O 1
ATOM 2497 N N . GLU A 1 313 ? -5.542 -6.295 10.732 1.00 97.25 313 GLU A N 1
ATOM 2498 C CA . GLU A 1 313 ? -5.162 -7.662 11.108 1.00 97.25 313 GLU A CA 1
ATOM 2499 C C . GLU A 1 313 ? -3.860 -8.093 10.418 1.00 97.25 313 GLU A C 1
ATOM 2501 O O . GLU A 1 313 ? -2.950 -8.626 11.062 1.00 97.25 313 GLU A O 1
ATOM 2506 N N . ILE A 1 314 ? -3.727 -7.817 9.116 1.00 96.38 314 ILE A N 1
ATOM 2507 C CA . ILE A 1 314 ? -2.498 -8.103 8.370 1.00 96.38 314 ILE A CA 1
ATOM 2508 C C . ILE A 1 314 ? -1.329 -7.264 8.904 1.00 96.38 314 ILE A C 1
ATOM 2510 O O . ILE A 1 314 ? -0.229 -7.798 9.052 1.00 96.38 314 ILE A O 1
ATOM 2514 N N . GLY A 1 315 ? -1.559 -5.993 9.252 1.00 95.88 315 GLY A N 1
ATOM 2515 C CA . GLY A 1 315 ? -0.558 -5.141 9.901 1.00 95.88 315 GLY A CA 1
ATOM 2516 C C . GLY A 1 315 ? -0.037 -5.737 11.216 1.00 95.88 315 GLY A C 1
ATOM 2517 O O . GLY A 1 315 ? 1.179 -5.847 11.403 1.00 95.88 315 GLY A O 1
ATOM 2518 N N . CYS A 1 316 ? -0.938 -6.219 12.080 1.00 95.56 316 CYS A N 1
ATOM 2519 C CA . CYS A 1 316 ? -0.576 -6.933 13.309 1.00 95.56 316 CYS A CA 1
ATOM 2520 C C . CYS A 1 316 ? 0.227 -8.208 13.007 1.00 95.56 316 CYS A C 1
ATOM 2522 O O . CYS A 1 316 ? 1.283 -8.434 13.600 1.00 95.56 316 CYS A O 1
ATOM 2524 N N . ARG A 1 317 ? -0.222 -9.024 12.041 1.00 94.88 317 ARG A N 1
ATOM 2525 C CA . ARG A 1 317 ? 0.472 -10.259 11.626 1.00 94.88 317 ARG A CA 1
ATOM 2526 C C . ARG A 1 317 ? 1.874 -9.991 11.073 1.00 94.88 317 ARG A C 1
ATOM 2528 O O . ARG A 1 317 ? 2.767 -10.817 11.244 1.00 94.88 317 ARG A O 1
ATOM 2535 N N . ASN A 1 318 ? 2.077 -8.831 10.455 1.00 92.88 318 ASN A N 1
ATOM 2536 C CA . ASN A 1 318 ? 3.367 -8.371 9.947 1.00 92.88 318 ASN A CA 1
ATOM 2537 C C . ASN A 1 318 ? 4.267 -7.732 11.031 1.00 92.88 318 ASN A C 1
ATOM 2539 O O . ASN A 1 318 ? 5.351 -7.227 10.715 1.00 92.88 318 ASN A O 1
ATOM 2543 N N . GLY A 1 319 ? 3.851 -7.785 12.303 1.00 92.94 319 GLY A N 1
ATOM 2544 C CA . GLY A 1 319 ? 4.661 -7.450 13.475 1.00 92.94 319 GLY A CA 1
ATOM 2545 C C . GLY A 1 319 ? 4.420 -6.064 14.076 1.00 92.94 319 GLY A C 1
ATOM 2546 O O . GLY A 1 319 ? 5.180 -5.675 14.958 1.00 92.94 319 GLY A O 1
ATOM 2547 N N . ILE A 1 320 ? 3.407 -5.318 13.624 1.00 94.69 320 ILE A N 1
ATOM 2548 C CA . ILE A 1 320 ? 3.102 -3.971 14.137 1.00 94.69 320 ILE A CA 1
ATOM 2549 C C . ILE A 1 320 ? 2.140 -4.098 15.324 1.00 94.69 320 ILE A C 1
ATOM 2551 O O . ILE A 1 320 ? 0.920 -4.124 15.162 1.00 94.69 320 ILE A O 1
ATOM 2555 N N . LEU A 1 321 ? 2.694 -4.224 16.528 1.00 91.69 321 LEU A N 1
ATOM 2556 C CA . LEU A 1 321 ? 1.927 -4.514 17.745 1.00 91.69 321 LEU A CA 1
ATOM 2557 C C . LEU A 1 321 ? 1.073 -3.326 18.213 1.00 91.69 321 LEU A C 1
ATOM 2559 O O . LEU A 1 321 ? 0.035 -3.520 18.841 1.00 91.69 321 LEU A O 1
ATOM 2563 N N . GLU A 1 322 ? 1.453 -2.095 17.863 1.00 92.75 322 GLU A N 1
ATOM 2564 C CA . GLU A 1 322 ? 0.734 -0.865 18.228 1.00 92.75 322 GLU A CA 1
ATOM 2565 C C . GLU A 1 322 ? -0.667 -0.769 17.595 1.00 92.75 322 GLU A C 1
ATOM 2567 O O . GLU A 1 322 ? -1.460 0.114 17.939 1.00 92.75 322 GLU A O 1
ATOM 2572 N N . LEU A 1 323 ? -0.970 -1.655 16.641 1.00 94.50 323 LEU A N 1
ATOM 2573 C CA . LEU A 1 323 ? -2.271 -1.771 15.991 1.00 94.50 323 LEU A CA 1
ATOM 2574 C C . LEU A 1 323 ? -3.244 -2.683 16.746 1.00 94.50 323 LEU A C 1
ATOM 2576 O O . LEU A 1 323 ? -4.440 -2.611 16.477 1.00 94.50 323 LEU A O 1
ATOM 2580 N N . GLN A 1 324 ? -2.780 -3.491 17.704 1.00 93.31 324 GLN A N 1
ATOM 2581 C CA . GLN A 1 324 ? -3.603 -4.511 18.359 1.00 93.31 324 GLN A CA 1
ATOM 2582 C C . GLN A 1 324 ? -4.852 -3.918 19.026 1.00 93.31 324 GLN A C 1
ATOM 2584 O O . GLN A 1 324 ? -5.961 -4.395 18.799 1.00 93.31 324 GLN A O 1
ATOM 2589 N N . GLN A 1 325 ? -4.692 -2.815 19.763 1.00 90.81 325 GLN A N 1
ATOM 2590 C CA . GLN A 1 325 ? -5.819 -2.130 20.400 1.00 90.81 325 GLN A CA 1
ATOM 2591 C C . GLN A 1 325 ? -6.840 -1.609 19.380 1.00 90.81 325 GLN A C 1
ATOM 2593 O O . GLN A 1 325 ? -8.047 -1.638 19.609 1.00 90.81 325 GLN A O 1
ATOM 2598 N N . PHE A 1 326 ? -6.346 -1.117 18.246 1.00 94.50 326 PHE A N 1
ATOM 2599 C CA . PHE A 1 326 ? -7.186 -0.584 17.183 1.00 94.50 326 PHE A CA 1
ATOM 2600 C C . PHE A 1 326 ? -7.926 -1.704 16.440 1.00 94.50 326 PHE A C 1
ATOM 2602 O O . PHE A 1 326 ? -9.098 -1.550 16.109 1.00 94.50 326 PHE A O 1
ATOM 2609 N N . LEU A 1 327 ? -7.277 -2.857 16.243 1.00 95.19 327 LEU A N 1
ATOM 2610 C CA . LEU A 1 327 ? -7.900 -4.056 15.683 1.00 95.19 327 LEU A CA 1
ATOM 2611 C C . LEU A 1 327 ? -9.057 -4.546 16.557 1.00 95.19 327 LEU A C 1
ATOM 2613 O O . LEU A 1 327 ? -10.135 -4.854 16.047 1.00 95.19 327 LEU A O 1
ATOM 2617 N N . GLU A 1 328 ? -8.847 -4.587 17.872 1.00 91.81 328 GLU A N 1
ATOM 2618 C CA . GLU A 1 328 ? -9.893 -4.936 18.831 1.00 91.81 328 GLU A CA 1
ATOM 2619 C C . GLU A 1 328 ? -11.064 -3.952 18.743 1.00 91.81 328 GLU A C 1
ATOM 2621 O O . GLU A 1 328 ? -12.215 -4.380 18.655 1.00 91.81 328 GLU A O 1
ATOM 2626 N N . ASP A 1 329 ? -10.792 -2.650 18.653 1.00 91.25 329 ASP A N 1
ATOM 2627 C CA . ASP A 1 329 ? -11.829 -1.622 18.509 1.00 91.25 329 ASP A CA 1
ATOM 2628 C C . ASP A 1 329 ? -12.657 -1.766 17.237 1.00 91.25 329 ASP A C 1
ATOM 2630 O O . ASP A 1 329 ? -13.886 -1.656 17.299 1.00 91.25 329 ASP A O 1
ATOM 2634 N N . ILE A 1 330 ? -12.013 -2.074 16.110 1.00 93.62 330 ILE A N 1
ATOM 2635 C CA . ILE A 1 330 ? -12.703 -2.394 14.856 1.00 93.62 330 ILE A CA 1
ATOM 2636 C C . ILE A 1 330 ? -13.542 -3.663 15.025 1.00 93.62 330 ILE A C 1
ATOM 2638 O O . ILE A 1 330 ? -14.680 -3.708 14.563 1.00 93.62 330 ILE A O 1
ATOM 2642 N N . SER A 1 331 ? -13.019 -4.687 15.710 1.00 92.25 331 SER A N 1
ATOM 2643 C CA . SER A 1 331 ? -13.742 -5.942 15.941 1.00 92.25 331 SER A CA 1
ATOM 2644 C C . SER A 1 331 ? -15.041 -5.717 16.720 1.00 92.25 331 SER A C 1
ATOM 2646 O O . SER A 1 331 ? -16.084 -6.263 16.354 1.00 92.25 331 SER A O 1
ATOM 2648 N N . TYR A 1 332 ? -15.009 -4.847 17.734 1.00 90.06 332 TYR A N 1
ATOM 2649 C CA . TYR A 1 332 ? -16.185 -4.478 18.513 1.00 90.06 332 TYR A CA 1
ATOM 2650 C C . TYR A 1 332 ? -17.204 -3.715 17.667 1.00 90.06 332 TYR A C 1
ATOM 2652 O O . TYR A 1 332 ? -18.386 -4.056 17.689 1.00 90.06 332 TYR A O 1
ATOM 2660 N N . LEU A 1 333 ? -16.762 -2.736 16.871 1.00 90.31 333 LEU A N 1
ATOM 2661 C CA . LEU A 1 333 ? -17.646 -1.999 15.964 1.00 90.31 333 LEU A CA 1
ATOM 2662 C C . LEU A 1 333 ? -18.308 -2.933 14.940 1.00 90.31 333 LEU A C 1
ATOM 2664 O O . LEU A 1 333 ? -19.524 -2.900 14.753 1.00 90.31 333 LEU A O 1
ATOM 2668 N N . ARG A 1 334 ? -17.519 -3.828 14.341 1.00 89.81 334 ARG A N 1
ATOM 2669 C CA . ARG A 1 334 ? -17.971 -4.837 13.379 1.00 89.81 334 ARG A CA 1
ATOM 2670 C C . ARG A 1 334 ? -19.036 -5.753 13.978 1.00 89.81 334 ARG A C 1
ATOM 2672 O O . ARG A 1 334 ? -20.064 -6.001 13.355 1.00 89.81 334 ARG A O 1
ATOM 2679 N N . GLN A 1 335 ? -18.829 -6.209 15.213 1.00 86.88 335 GLN A N 1
ATOM 2680 C CA . GLN A 1 335 ? -19.807 -7.018 15.942 1.00 86.88 335 GLN A CA 1
ATOM 2681 C C . GLN A 1 335 ? -21.098 -6.270 16.286 1.00 86.88 335 GLN A C 1
ATOM 2683 O O . GLN A 1 335 ? -22.102 -6.934 16.541 1.00 86.88 335 GLN A O 1
ATOM 2688 N N . ILE A 1 336 ? -21.082 -4.937 16.382 1.00 84.69 336 ILE A N 1
ATOM 2689 C CA . ILE A 1 336 ? -22.286 -4.130 16.629 1.00 84.69 336 ILE A CA 1
ATOM 2690 C C . ILE A 1 336 ? -23.053 -3.949 15.320 1.00 84.69 336 ILE A C 1
ATOM 2692 O O . ILE A 1 336 ? -24.245 -4.246 15.281 1.00 84.69 336 ILE A O 1
ATOM 2696 N N . ILE A 1 337 ? -22.365 -3.533 14.254 1.00 84.94 337 ILE A N 1
ATOM 2697 C CA . ILE A 1 337 ? -22.970 -3.260 12.942 1.00 84.94 337 ILE A CA 1
ATOM 2698 C C . ILE A 1 337 ? -23.590 -4.523 12.337 1.00 84.94 337 ILE A C 1
ATOM 2700 O O . ILE A 1 337 ? -24.723 -4.479 11.872 1.00 84.94 337 ILE A O 1
ATOM 2704 N N . TYR A 1 338 ? -22.891 -5.658 12.393 1.00 82.94 338 TYR A N 1
ATOM 2705 C CA . TYR A 1 338 ? -23.381 -6.920 11.829 1.00 82.94 338 TYR A CA 1
ATOM 2706 C C . TYR A 1 338 ? -24.163 -7.784 12.822 1.00 82.94 338 TYR A C 1
ATOM 2708 O O . TYR A 1 338 ? -24.410 -8.956 12.550 1.00 82.94 338 TYR A O 1
ATOM 2716 N N . SER A 1 339 ? -24.528 -7.254 13.994 1.00 75.56 339 SER A N 1
ATOM 2717 C CA . SER A 1 339 ? -25.368 -8.023 14.911 1.00 75.56 339 SER A CA 1
ATOM 2718 C C . SER A 1 339 ? -26.840 -7.966 14.560 1.00 75.56 339 SER A C 1
ATOM 2720 O O . SER A 1 339 ? -27.435 -6.892 14.520 1.00 75.56 339 SER A O 1
ATOM 2722 N N . ASP A 1 340 ? -27.436 -9.148 14.428 1.00 58.84 340 ASP A N 1
ATOM 2723 C CA . ASP A 1 340 ? -28.882 -9.318 14.382 1.00 58.84 340 ASP A CA 1
ATOM 2724 C C . ASP A 1 340 ? -29.480 -8.857 15.719 1.00 58.84 340 ASP A C 1
ATOM 2726 O O . ASP A 1 340 ? -29.202 -9.434 16.775 1.00 58.84 340 ASP A O 1
ATOM 2730 N N . GLY A 1 341 ? -30.267 -7.779 15.703 1.00 54.91 341 GLY A N 1
ATOM 2731 C CA . GLY A 1 341 ? -30.943 -7.290 16.909 1.00 54.91 341 GLY A CA 1
ATOM 2732 C C . GLY A 1 341 ? -31.229 -5.793 16.968 1.00 54.91 341 GLY A C 1
ATOM 2733 O O . GLY A 1 341 ? -31.872 -5.356 17.921 1.00 54.91 341 GLY A O 1
ATOM 2734 N N . PHE A 1 342 ? -30.784 -5.003 15.991 1.00 56.03 342 PHE A N 1
ATOM 2735 C CA . PHE A 1 342 ? -31.266 -3.633 15.833 1.00 56.03 342 PHE A CA 1
ATOM 2736 C C . PHE A 1 342 ? -32.458 -3.616 14.867 1.00 56.03 342 PHE A C 1
ATOM 2738 O O . PHE A 1 342 ? -32.322 -3.996 13.709 1.00 56.03 342 PHE A O 1
ATOM 2745 N N . ASP A 1 343 ? -33.622 -3.166 15.349 1.00 55.00 343 ASP A N 1
ATOM 2746 C CA . ASP A 1 343 ? -34.815 -2.937 14.512 1.00 55.00 343 ASP A CA 1
ATOM 2747 C C . ASP A 1 343 ? -34.601 -1.742 13.536 1.00 55.00 343 ASP A C 1
ATOM 2749 O O . ASP A 1 343 ? -35.336 -1.586 12.564 1.00 55.00 343 ASP A O 1
ATOM 2753 N N . GLU A 1 344 ? -33.560 -0.923 13.758 1.00 60.03 344 GLU A N 1
ATOM 2754 C CA . GLU A 1 344 ? -33.118 0.188 12.900 1.00 60.03 344 GLU A CA 1
ATOM 2755 C C . GLU A 1 344 ? -31.723 -0.077 12.308 1.00 60.03 344 GLU A C 1
ATOM 2757 O O . GLU A 1 344 ? -30.864 -0.672 12.957 1.00 60.03 344 GLU A O 1
ATOM 2762 N N . VAL A 1 345 ? -31.464 0.416 11.090 1.00 63.03 345 VAL A N 1
ATOM 2763 C CA . VAL A 1 345 ? -30.145 0.330 10.440 1.00 63.03 345 VAL A CA 1
ATOM 2764 C C . VAL A 1 345 ? -29.126 1.132 11.257 1.00 63.03 345 VAL A C 1
ATOM 2766 O O . VAL A 1 345 ? -29.071 2.359 11.175 1.00 63.03 345 VAL A O 1
ATOM 2769 N N . PHE A 1 346 ? -28.323 0.448 12.072 1.00 72.88 346 PHE A N 1
ATOM 2770 C CA . PHE A 1 346 ? -27.252 1.076 12.837 1.00 72.88 346 PHE A CA 1
ATOM 2771 C C . PHE A 1 346 ? -26.077 1.401 11.906 1.00 72.88 346 PHE A C 1
ATOM 2773 O O . PHE A 1 346 ? -25.342 0.513 11.482 1.00 72.88 346 PHE A O 1
ATOM 2780 N N . SER A 1 347 ? -25.896 2.684 11.597 1.00 75.38 347 SER A N 1
ATOM 2781 C CA . SER A 1 347 ? -24.736 3.190 10.861 1.00 75.38 347 SER A CA 1
ATOM 2782 C C . SER A 1 347 ? -23.842 4.012 11.787 1.00 75.38 347 SER A C 1
ATOM 2784 O O . SER A 1 347 ? -24.294 5.001 12.368 1.00 75.38 347 SER A O 1
ATOM 2786 N N . MET A 1 348 ? -22.571 3.636 11.903 1.00 85.25 348 MET A N 1
ATOM 2787 C CA . MET A 1 348 ? -21.560 4.380 12.651 1.00 85.25 348 MET A CA 1
ATOM 2788 C C . MET A 1 348 ? -20.212 4.220 11.956 1.00 85.25 348 MET A C 1
ATOM 2790 O O . MET A 1 348 ? -19.845 3.099 11.618 1.00 85.25 348 MET A O 1
ATOM 2794 N N . SER A 1 349 ? -19.486 5.320 11.745 1.00 89.62 349 SER A N 1
ATOM 2795 C CA . SER A 1 349 ? -18.153 5.256 11.140 1.00 89.62 349 SER A CA 1
ATOM 2796 C C . SER A 1 349 ? -17.088 4.931 12.180 1.00 89.62 349 SER A C 1
ATOM 2798 O O . SER A 1 349 ? -17.214 5.276 13.361 1.00 89.62 349 SER A O 1
ATOM 2800 N N . LEU A 1 350 ? -15.990 4.339 11.731 1.00 91.38 350 LEU A N 1
ATOM 2801 C CA . LEU A 1 350 ? -14.835 3.995 12.546 1.00 91.38 350 LEU A CA 1
ATOM 2802 C C . LEU A 1 350 ? -14.224 5.222 13.232 1.00 91.38 350 LEU A C 1
ATOM 2804 O O . LEU A 1 350 ? -13.840 5.145 14.396 1.00 91.38 350 LEU A O 1
ATOM 2808 N N . VAL A 1 351 ? -14.195 6.372 12.550 1.00 92.44 351 VAL A N 1
ATOM 2809 C CA . VAL A 1 351 ? -13.710 7.634 13.134 1.00 92.44 351 VAL A CA 1
ATOM 2810 C C . VAL A 1 351 ? -14.593 8.073 14.299 1.00 92.44 351 VAL A C 1
ATOM 2812 O O . VAL A 1 351 ? -14.082 8.445 15.354 1.00 92.44 351 VAL A O 1
ATOM 2815 N N . THR A 1 352 ? -15.919 8.011 14.134 1.00 90.81 352 THR A N 1
ATOM 2816 C CA . THR A 1 352 ? -16.838 8.369 15.223 1.00 90.81 352 THR A CA 1
ATOM 2817 C C . THR A 1 352 ? -16.742 7.388 16.384 1.00 90.81 352 THR A C 1
ATOM 2819 O O . THR A 1 352 ? -16.738 7.817 17.533 1.00 90.81 352 THR A O 1
ATOM 2822 N N . TRP A 1 353 ? -16.586 6.093 16.100 1.00 92.00 353 TRP A N 1
ATOM 2823 C CA . TRP A 1 353 ? -16.410 5.054 17.112 1.00 92.00 353 TRP A CA 1
ATOM 2824 C C . TRP A 1 353 ? -15.137 5.247 17.940 1.00 92.00 353 TRP A C 1
ATOM 2826 O O . TRP A 1 353 ? -15.178 5.147 19.163 1.00 92.00 353 TRP A O 1
ATOM 2836 N N . GLU A 1 354 ? -14.010 5.556 17.298 1.00 91.25 354 GLU A N 1
ATOM 2837 C CA . GLU A 1 354 ? -12.724 5.774 17.970 1.00 91.25 354 GLU A CA 1
ATOM 2838 C C . GLU A 1 354 ? -12.767 6.964 18.941 1.00 91.25 354 GLU A C 1
ATOM 2840 O O . GLU A 1 354 ? -12.158 6.897 20.007 1.00 91.25 354 GLU A O 1
ATOM 2845 N N . GLN A 1 355 ? -13.515 8.019 18.600 1.00 92.06 355 GLN A N 1
ATOM 2846 C CA . GLN A 1 355 ? -13.669 9.227 19.421 1.00 92.06 355 GLN A CA 1
ATOM 2847 C C . GLN A 1 355 ? -14.551 9.029 20.663 1.00 92.06 355 GLN A C 1
ATOM 2849 O O . GLN A 1 355 ? -14.521 9.867 21.567 1.00 92.06 355 GLN A O 1
ATOM 2854 N N . LEU A 1 356 ? -15.349 7.958 20.724 1.00 91.19 356 LEU A N 1
ATOM 2855 C CA . LEU A 1 356 ? -16.188 7.669 21.885 1.00 91.19 356 LEU A CA 1
ATOM 2856 C C . LEU A 1 356 ? -15.341 7.261 23.093 1.00 91.19 356 LEU A C 1
ATOM 2858 O O . LEU A 1 356 ? -14.360 6.525 22.969 1.00 91.19 356 LEU A O 1
ATOM 2862 N N . SER A 1 357 ? -15.782 7.677 24.284 1.00 91.69 357 SER A N 1
ATOM 2863 C CA . SER A 1 357 ? -15.227 7.146 25.527 1.00 91.69 357 SER A CA 1
ATOM 2864 C C . SER A 1 357 ? -15.511 5.646 25.637 1.00 91.69 357 SER A C 1
ATOM 2866 O O . SER A 1 357 ? -16.506 5.154 25.097 1.00 91.69 357 SER A O 1
ATOM 2868 N N . ASP A 1 358 ? -14.682 4.906 26.373 1.00 89.94 358 ASP A N 1
ATOM 2869 C CA . ASP A 1 358 ? -14.907 3.467 26.561 1.00 89.94 358 ASP A CA 1
ATOM 2870 C C . ASP A 1 358 ? -16.272 3.181 27.213 1.00 89.94 358 ASP A C 1
ATOM 2872 O O . ASP A 1 358 ? -16.945 2.214 26.853 1.00 89.94 358 ASP A O 1
ATOM 2876 N N . TYR A 1 359 ? -16.756 4.077 28.078 1.00 90.38 359 TYR A N 1
ATOM 2877 C CA . TYR A 1 359 ? -18.113 3.997 28.619 1.00 90.38 359 TYR A CA 1
ATOM 2878 C C . TYR A 1 359 ? -19.195 4.204 27.546 1.00 90.38 359 TYR A C 1
ATOM 2880 O O . TYR A 1 359 ? -20.193 3.483 27.515 1.00 90.38 359 TYR A O 1
ATOM 2888 N N . ASP A 1 360 ? -19.016 5.156 26.629 1.00 90.44 360 ASP A N 1
ATOM 2889 C CA . ASP A 1 360 ? -19.975 5.369 25.542 1.00 90.44 360 ASP A CA 1
ATOM 2890 C C . ASP A 1 360 ? -19.972 4.206 24.543 1.00 90.44 360 ASP A C 1
ATOM 2892 O O . ASP A 1 360 ? -21.045 3.783 24.111 1.00 90.44 360 ASP A O 1
ATOM 2896 N N . LYS A 1 361 ? -18.806 3.615 24.246 1.00 90.81 361 LYS A N 1
ATOM 2897 C CA . LYS A 1 361 ? -18.699 2.370 23.463 1.00 90.81 361 LYS A CA 1
ATOM 2898 C C . LYS A 1 361 ? -19.461 1.227 24.139 1.00 90.81 361 LYS A C 1
ATOM 2900 O O . LYS A 1 361 ? -20.254 0.549 23.485 1.00 90.81 361 LYS A O 1
ATOM 2905 N N . PHE A 1 362 ? -19.298 1.067 25.456 1.00 89.94 362 PHE A N 1
ATOM 2906 C CA . PHE A 1 362 ? -20.052 0.095 26.254 1.00 89.94 362 PHE A CA 1
ATOM 2907 C C . PHE A 1 362 ? -21.570 0.328 26.157 1.00 89.94 362 PHE A C 1
ATOM 2909 O O . PHE A 1 362 ? -22.325 -0.608 25.888 1.00 89.94 362 PHE A O 1
ATOM 2916 N N . LYS A 1 363 ? -22.037 1.579 26.275 1.00 88.94 363 LYS A N 1
ATOM 2917 C CA . LYS A 1 363 ? -23.459 1.919 26.084 1.00 88.94 363 LYS A CA 1
ATOM 2918 C C . LYS A 1 363 ? -23.956 1.587 24.683 1.00 88.94 363 LYS A C 1
ATOM 2920 O O . LYS A 1 363 ? -25.061 1.068 24.538 1.00 88.94 363 LYS A O 1
ATOM 2925 N N . MET A 1 364 ? -23.162 1.867 23.651 1.00 87.62 364 MET A N 1
ATOM 2926 C CA . MET A 1 364 ? -23.538 1.566 22.268 1.00 87.62 364 MET A CA 1
ATOM 2927 C C . MET A 1 364 ? -23.719 0.062 22.041 1.00 87.62 364 MET A C 1
ATOM 2929 O O . MET A 1 364 ? -24.673 -0.334 21.372 1.00 87.62 364 MET A O 1
ATOM 2933 N N . MET A 1 365 ? -22.899 -0.786 22.673 1.00 86.88 365 MET A N 1
ATOM 2934 C CA . MET A 1 365 ? -23.090 -2.243 22.636 1.00 86.88 365 MET A CA 1
ATOM 2935 C C . MET A 1 365 ? -24.451 -2.674 23.199 1.00 86.88 365 MET A C 1
ATOM 2937 O O . MET A 1 365 ? -25.016 -3.665 22.737 1.00 86.88 365 MET A O 1
ATOM 2941 N N . LEU A 1 366 ? -25.007 -1.930 24.157 1.00 86.06 366 LEU A N 1
ATOM 2942 C CA . LEU A 1 366 ? -26.266 -2.242 24.845 1.00 86.06 366 LEU A CA 1
ATOM 2943 C C . LEU A 1 366 ? -27.467 -1.415 24.356 1.00 86.06 366 LEU A C 1
ATOM 2945 O O . LEU A 1 366 ? -28.573 -1.548 24.884 1.00 86.06 366 LEU A O 1
ATOM 2949 N N . LYS A 1 367 ? -27.289 -0.580 23.329 1.00 82.44 367 LYS A N 1
ATOM 2950 C CA . LYS A 1 367 ? -28.371 0.237 22.772 1.00 82.44 367 LYS A CA 1
ATOM 2951 C C . LYS A 1 367 ? -29.452 -0.650 22.141 1.00 82.44 367 LYS A C 1
ATOM 2953 O O . LYS A 1 367 ? -29.140 -1.635 21.474 1.00 82.44 367 LYS A O 1
ATOM 2958 N N . GLY A 1 368 ? -30.721 -0.300 22.362 1.00 75.19 368 GLY A N 1
ATOM 2959 C CA . GLY A 1 368 ? -31.878 -0.972 21.750 1.00 75.19 368 GLY A CA 1
ATOM 2960 C C . GLY A 1 368 ? -32.185 -2.376 22.282 1.00 75.19 368 GLY A C 1
ATOM 2961 O O . GLY A 1 368 ? -33.013 -3.076 21.710 1.00 75.19 368 GLY A O 1
ATOM 2962 N N . VAL A 1 369 ? -31.531 -2.809 23.362 1.00 81.44 369 VAL A N 1
ATOM 2963 C CA . VAL A 1 369 ? -31.678 -4.176 23.870 1.00 81.44 369 VAL A CA 1
ATOM 2964 C C . VAL A 1 369 ? -32.980 -4.353 24.660 1.00 81.44 369 VAL A C 1
ATOM 2966 O O . VAL A 1 369 ? -33.392 -3.466 25.421 1.00 81.44 369 VAL A O 1
ATOM 2969 N N . LYS A 1 370 ? -33.613 -5.511 24.442 1.00 81.69 370 LYS A N 1
ATOM 2970 C CA . LYS A 1 370 ? -34.828 -6.002 25.107 1.00 81.69 370 LYS A CA 1
ATOM 2971 C C . LYS A 1 370 ? -34.462 -6.929 26.279 1.00 81.69 370 LYS A C 1
ATOM 2973 O O . LYS A 1 370 ? -33.336 -7.427 26.356 1.00 81.69 370 LYS A O 1
ATOM 2978 N N . GLU A 1 371 ? -35.404 -7.129 27.196 1.00 78.50 371 GLU A N 1
ATOM 2979 C CA . GLU A 1 371 ? -35.224 -7.887 28.447 1.00 78.50 371 GLU A CA 1
ATOM 2980 C C . GLU A 1 371 ? -34.730 -9.326 28.227 1.00 78.50 371 GLU A C 1
ATOM 2982 O O . GLU A 1 371 ? -33.876 -9.819 28.957 1.00 78.50 371 GLU A O 1
ATOM 2987 N N . ASP A 1 372 ? -35.196 -9.982 27.170 1.00 78.69 372 ASP A N 1
ATOM 2988 C CA . ASP A 1 372 ? -34.881 -11.369 26.830 1.00 78.69 372 ASP A CA 1
ATOM 2989 C C . ASP A 1 372 ? -33.446 -11.571 26.308 1.00 78.69 372 ASP A C 1
ATOM 2991 O O . ASP A 1 372 ? -32.874 -12.654 26.448 1.00 78.69 372 ASP A O 1
ATOM 2995 N N . ILE A 1 373 ? -32.836 -10.528 25.735 1.00 83.62 373 ILE A N 1
ATOM 2996 C CA . ILE A 1 373 ? -31.523 -10.606 25.069 1.00 83.62 373 ILE A CA 1
ATOM 2997 C C . ILE A 1 373 ? -30.414 -9.927 25.892 1.00 83.62 373 ILE A C 1
ATOM 2999 O O . ILE A 1 373 ? -29.229 -10.195 25.667 1.00 83.62 373 ILE A O 1
ATOM 3003 N N . ILE A 1 374 ? -30.755 -9.079 26.874 1.00 84.62 374 ILE A N 1
ATOM 3004 C CA . ILE A 1 374 ? -29.778 -8.249 27.604 1.00 84.62 374 ILE A CA 1
ATOM 3005 C C . ILE A 1 374 ? -28.662 -9.050 28.261 1.00 84.62 374 ILE A C 1
ATOM 3007 O O . ILE A 1 374 ? -27.487 -8.732 28.077 1.00 84.62 374 ILE A O 1
ATOM 3011 N N . VAL A 1 375 ? -29.012 -10.129 28.954 1.00 83.31 375 VAL A N 1
ATOM 3012 C CA . VAL A 1 375 ? -28.054 -10.976 29.672 1.00 83.31 375 VAL A CA 1
ATOM 3013 C C . VAL A 1 375 ? -27.080 -11.625 28.692 1.00 83.31 375 VAL A C 1
ATOM 3015 O O . VAL A 1 375 ? -25.870 -11.593 28.907 1.00 83.31 375 VAL A O 1
ATOM 3018 N N . LYS A 1 376 ? -27.598 -12.159 27.582 1.00 83.31 376 LYS A N 1
ATOM 3019 C CA . LYS A 1 376 ? -26.783 -12.787 26.542 1.00 83.31 376 LYS A CA 1
ATOM 3020 C C . LYS A 1 376 ? -25.817 -11.776 25.918 1.00 83.31 376 LYS A C 1
ATOM 3022 O O . LYS A 1 376 ? -24.623 -12.042 25.821 1.00 83.31 376 LYS A O 1
ATOM 3027 N N . LYS A 1 377 ? -26.301 -10.579 25.566 1.00 83.12 377 LYS A N 1
ATOM 3028 C CA . LYS A 1 377 ? -25.472 -9.523 24.958 1.00 83.12 377 LYS A CA 1
ATOM 3029 C C . LYS A 1 377 ? -24.408 -8.986 25.923 1.00 83.12 377 LYS A C 1
ATOM 3031 O O . LYS A 1 377 ? -23.292 -8.685 25.500 1.00 83.12 377 LYS A O 1
ATOM 3036 N N . LEU A 1 378 ? -24.730 -8.895 27.215 1.00 85.19 378 LEU A N 1
ATOM 3037 C CA . LEU A 1 378 ? -23.771 -8.553 28.265 1.00 85.19 378 LEU A CA 1
ATOM 3038 C C . LEU A 1 378 ? -22.652 -9.598 28.353 1.00 85.19 378 LEU A C 1
ATOM 3040 O O . LEU A 1 378 ? -21.484 -9.223 28.274 1.00 85.19 378 LEU A O 1
ATOM 3044 N N . GLN A 1 379 ? -23.004 -10.884 28.460 1.00 82.88 379 GLN A N 1
ATOM 3045 C CA . GLN A 1 379 ? -22.045 -11.993 28.553 1.00 82.88 379 GLN A CA 1
ATOM 3046 C C . GLN A 1 379 ? -21.138 -12.093 27.323 1.00 82.88 379 GLN A C 1
ATOM 3048 O O . GLN A 1 379 ? -19.925 -12.230 27.462 1.00 82.88 379 GLN A O 1
ATOM 3053 N N . GLU A 1 380 ? -21.718 -12.032 26.124 1.00 82.94 380 GLU A N 1
ATOM 3054 C CA . GLU A 1 380 ? -20.995 -12.300 24.878 1.00 82.94 380 GLU A CA 1
ATOM 3055 C C . GLU A 1 380 ? -20.172 -11.100 24.390 1.00 82.94 380 GLU A C 1
ATOM 3057 O O . GLU A 1 380 ? -19.174 -11.300 23.700 1.00 82.94 380 GLU A O 1
ATOM 3062 N N . LYS A 1 381 ? -20.571 -9.858 24.717 1.00 83.00 381 LYS A N 1
ATOM 3063 C CA . LYS A 1 381 ? -19.984 -8.646 24.108 1.00 83.00 381 LYS A CA 1
ATOM 3064 C C . LYS A 1 381 ? -19.500 -7.611 25.119 1.00 83.00 381 LYS A C 1
ATOM 3066 O O . LYS A 1 381 ? -18.309 -7.312 25.181 1.00 83.00 381 LYS A O 1
ATOM 3071 N N . ALA A 1 382 ? -20.413 -7.050 25.911 1.00 85.25 382 ALA A N 1
ATOM 3072 C CA . ALA A 1 382 ? -20.127 -5.840 26.685 1.00 85.25 382 ALA A CA 1
ATOM 3073 C C . ALA A 1 382 ? -19.221 -6.092 27.906 1.00 85.25 382 ALA A C 1
ATOM 3075 O O . ALA A 1 382 ? -18.352 -5.276 28.213 1.00 85.25 382 ALA A O 1
ATOM 3076 N N . ILE A 1 383 ? -19.378 -7.233 28.584 1.00 84.56 383 ILE A N 1
ATOM 3077 C CA . ILE A 1 383 ? -18.532 -7.613 29.723 1.00 84.56 383 ILE A CA 1
ATOM 3078 C C . ILE A 1 383 ? -17.096 -7.941 29.276 1.00 84.56 383 ILE A C 1
ATOM 3080 O O . ILE A 1 383 ? -16.167 -7.395 29.882 1.00 84.56 383 ILE A O 1
ATOM 3084 N N . PRO A 1 384 ? -16.865 -8.767 28.229 1.00 86.38 384 PRO A N 1
ATOM 3085 C CA . PRO A 1 384 ? -15.527 -8.955 27.669 1.00 86.38 384 PRO A CA 1
ATOM 3086 C C . PRO A 1 384 ? -14.839 -7.634 27.306 1.00 86.38 384 PRO A C 1
ATOM 3088 O O . PRO A 1 384 ? -13.690 -7.427 27.701 1.00 86.38 384 PRO A O 1
ATOM 3091 N N . PHE A 1 385 ? -15.561 -6.716 26.650 1.00 86.75 385 PHE A N 1
ATOM 3092 C CA . PHE A 1 385 ? -15.064 -5.376 26.325 1.00 86.75 385 PHE A CA 1
ATOM 3093 C C . PHE A 1 385 ? -14.624 -4.606 27.579 1.00 86.75 385 PHE A C 1
ATOM 3095 O O . PHE A 1 385 ? -13.481 -4.156 27.658 1.00 86.75 385 PHE A O 1
ATOM 3102 N N . MET A 1 386 ? -15.501 -4.507 28.585 1.00 85.88 386 MET A N 1
ATOM 3103 C CA . MET A 1 386 ? -15.216 -3.805 29.842 1.00 85.88 386 MET A CA 1
ATOM 3104 C C . MET A 1 386 ? -13.964 -4.369 30.526 1.00 85.88 386 MET A C 1
ATOM 3106 O O . MET A 1 386 ? -13.077 -3.613 30.914 1.00 85.88 386 MET A O 1
ATOM 3110 N N . ARG A 1 387 ? -13.847 -5.699 30.631 1.00 82.38 387 ARG A N 1
ATOM 3111 C CA . ARG A 1 387 ? -12.683 -6.339 31.265 1.00 82.38 387 ARG A CA 1
ATOM 3112 C C . ARG A 1 387 ? -11.391 -6.066 30.528 1.00 82.38 387 ARG A C 1
ATOM 3114 O O . ARG A 1 387 ? -10.366 -5.861 31.172 1.00 82.38 387 ARG A O 1
ATOM 3121 N N . ASN A 1 388 ? -11.427 -6.103 29.202 1.00 82.88 388 ASN A N 1
ATOM 3122 C CA . ASN A 1 388 ? -10.241 -5.854 28.402 1.00 82.88 388 ASN A CA 1
ATOM 3123 C C . ASN A 1 388 ? -9.725 -4.423 28.621 1.00 82.88 388 ASN A C 1
ATOM 3125 O O . ASN A 1 388 ? -8.543 -4.226 28.887 1.00 82.88 388 ASN A O 1
ATOM 3129 N N . ARG A 1 389 ? -10.635 -3.440 28.653 1.00 83.19 389 ARG A N 1
ATOM 3130 C CA . ARG A 1 389 ? -10.309 -2.039 28.961 1.00 83.19 389 ARG A CA 1
ATOM 3131 C C . ARG A 1 389 ? -9.780 -1.840 30.378 1.00 83.19 389 ARG A C 1
ATOM 3133 O O . ARG A 1 389 ? -8.756 -1.188 30.551 1.00 83.19 389 ARG A O 1
ATOM 3140 N N . CYS A 1 390 ? -10.390 -2.476 31.378 1.00 73.38 390 CYS A N 1
ATOM 3141 C CA . CYS A 1 390 ? -9.888 -2.414 32.753 1.00 73.38 390 CYS A CA 1
ATOM 3142 C C . CYS A 1 390 ? -8.478 -3.012 32.905 1.00 73.38 390 CYS A C 1
ATOM 3144 O O . CYS A 1 390 ? -7.687 -2.499 33.691 1.00 73.38 390 CYS A O 1
ATOM 3146 N N . LYS A 1 391 ? -8.136 -4.072 32.156 1.00 72.31 391 LYS A N 1
ATOM 3147 C CA . LYS A 1 391 ? -6.780 -4.651 32.171 1.00 72.31 391 LYS A CA 1
ATOM 3148 C C . LYS A 1 391 ? -5.739 -3.690 31.600 1.00 72.31 391 LYS A C 1
ATOM 3150 O O . LYS A 1 391 ? -4.650 -3.602 32.150 1.00 72.31 391 LYS A O 1
ATOM 3155 N N . LEU A 1 392 ? -6.074 -2.969 30.533 1.00 61.31 392 LEU A N 1
ATOM 3156 C CA . LEU A 1 392 ? -5.180 -1.982 29.921 1.00 61.31 392 LEU A CA 1
ATOM 3157 C C . LEU A 1 392 ? -4.931 -0.794 30.858 1.00 61.31 392 LEU A C 1
ATOM 3159 O O . LEU A 1 392 ? -3.781 -0.416 31.063 1.00 61.31 392 LEU A O 1
ATOM 3163 N N . GLU A 1 393 ? -5.978 -0.281 31.515 1.00 60.34 393 GLU A N 1
ATOM 3164 C CA . GLU A 1 393 ? -5.831 0.781 32.525 1.00 60.34 393 GLU A CA 1
ATOM 3165 C C . GLU A 1 393 ? -4.954 0.355 33.716 1.00 60.34 393 GLU A C 1
ATOM 3167 O O . GLU A 1 393 ? -4.251 1.188 34.288 1.00 60.34 393 GLU A O 1
ATOM 3172 N N . ALA A 1 394 ? -4.974 -0.930 34.089 1.00 57.94 394 ALA A N 1
ATOM 3173 C CA . ALA A 1 394 ? -4.162 -1.465 35.183 1.00 57.94 394 ALA A CA 1
ATOM 3174 C C . ALA A 1 394 ? -2.673 -1.638 34.820 1.00 57.94 394 ALA A C 1
ATOM 3176 O O . ALA A 1 394 ? -1.833 -1.639 35.715 1.00 57.94 394 ALA A O 1
ATOM 3177 N N . PHE A 1 395 ? -2.330 -1.770 33.533 1.00 51.22 395 PHE A N 1
ATOM 3178 C CA . PHE A 1 395 ? -0.936 -1.858 33.076 1.00 51.22 395 PHE A CA 1
ATOM 3179 C C . PHE A 1 395 ? -0.259 -0.481 32.948 1.00 51.22 395 PHE A C 1
ATOM 3181 O O . PHE A 1 395 ? 0.950 -0.389 33.157 1.00 51.22 395 PHE A O 1
ATOM 3188 N N . ASP A 1 396 ? -1.016 0.581 32.652 1.00 45.81 396 ASP A N 1
ATOM 3189 C CA . ASP A 1 396 ? -0.480 1.942 32.459 1.00 45.81 396 ASP A CA 1
ATOM 3190 C C . ASP A 1 396 ? -0.209 2.706 33.772 1.00 45.81 396 ASP A C 1
ATOM 3192 O O . ASP A 1 396 ? 0.503 3.712 33.771 1.00 45.81 396 ASP A O 1
ATOM 3196 N N . PHE A 1 397 ? -0.717 2.228 34.914 1.00 46.09 397 PHE A N 1
ATOM 3197 C CA . PHE A 1 397 ? -0.491 2.842 36.225 1.00 46.09 397 PHE A CA 1
ATOM 3198 C C . PHE A 1 397 ? 0.079 1.833 37.226 1.00 46.09 397 PHE A C 1
ATOM 3200 O O . PHE A 1 397 ? -0.656 1.117 37.898 1.00 46.09 397 PHE A O 1
ATOM 3207 N N . ALA A 1 398 ? 1.400 1.867 37.422 1.00 40.53 398 ALA A N 1
ATOM 3208 C CA . ALA A 1 398 ? 2.097 1.238 38.552 1.00 40.53 398 ALA A CA 1
ATOM 3209 C C . ALA A 1 398 ? 1.826 1.949 39.902 1.00 40.53 398 ALA A C 1
ATOM 3211 O O . ALA A 1 398 ? 2.697 2.006 40.767 1.00 40.53 398 ALA A O 1
ATOM 3212 N N . ASP A 1 399 ? 0.638 2.533 40.070 1.00 36.25 399 ASP A N 1
ATOM 3213 C CA . ASP A 1 399 ? 0.207 3.189 41.300 1.00 36.25 399 ASP A CA 1
ATOM 3214 C C . ASP A 1 399 ? -1.053 2.477 41.808 1.00 36.25 399 ASP A C 1
ATOM 3216 O O . ASP A 1 399 ? -2.192 2.887 41.576 1.00 36.25 399 ASP A O 1
ATOM 3220 N N . GLU A 1 400 ? -0.829 1.354 42.496 1.00 39.97 400 GLU A N 1
ATOM 3221 C CA . GLU A 1 400 ? -1.852 0.502 43.121 1.00 39.97 400 GLU A CA 1
ATOM 3222 C C . GLU A 1 400 ? -2.713 1.245 44.168 1.00 39.97 400 GLU A C 1
ATOM 3224 O O . GLU A 1 400 ? -3.660 0.686 44.717 1.00 39.97 400 GLU A O 1
ATOM 3229 N N . THR A 1 401 ? -2.444 2.525 44.442 1.00 35.69 401 THR A N 1
ATOM 3230 C CA . THR A 1 401 ? -3.085 3.279 45.524 1.00 35.69 401 THR A CA 1
ATOM 3231 C C . THR A 1 401 ? -4.396 3.987 45.149 1.00 35.69 401 THR A C 1
ATOM 3233 O O . THR A 1 401 ? -5.052 4.535 46.035 1.00 35.69 401 THR A O 1
ATOM 3236 N N . LYS A 1 402 ? -4.847 3.956 43.880 1.00 39.84 402 LYS A N 1
ATOM 3237 C CA . LYS A 1 402 ? -6.111 4.608 43.439 1.00 39.84 402 LYS A CA 1
ATOM 3238 C C . LYS A 1 402 ? -7.093 3.724 42.656 1.00 39.84 402 LYS A C 1
ATOM 3240 O O . LYS A 1 402 ? -8.067 4.234 42.106 1.00 39.84 402 LYS A O 1
ATOM 3245 N N . ALA A 1 403 ? -6.881 2.411 42.605 1.00 39.19 403 ALA A N 1
ATOM 3246 C CA . ALA A 1 403 ? -7.756 1.490 41.867 1.00 39.19 403 ALA A CA 1
ATOM 3247 C C . ALA A 1 403 ? -9.058 1.113 42.615 1.00 39.19 403 ALA A C 1
ATOM 3249 O O . ALA A 1 403 ? -9.960 0.522 42.023 1.00 39.19 403 ALA A O 1
ATOM 3250 N N . GLY A 1 404 ? -9.182 1.468 43.900 1.00 43.28 404 GLY A N 1
ATOM 3251 C CA . GLY A 1 404 ? -10.278 1.009 44.763 1.00 43.28 404 GLY A CA 1
ATOM 3252 C C . GLY A 1 404 ? -11.663 1.605 44.477 1.00 43.28 404 GLY A C 1
ATOM 3253 O O . GLY A 1 404 ? -12.655 0.939 44.749 1.00 43.28 404 GLY A O 1
ATOM 3254 N N . ASP A 1 405 ? -11.755 2.803 43.887 1.00 49.44 405 ASP A N 1
ATOM 3255 C CA . ASP A 1 405 ? -12.989 3.617 43.968 1.00 49.44 405 ASP A CA 1
ATOM 3256 C C . ASP A 1 405 ? -13.607 4.008 42.610 1.00 49.44 405 ASP A C 1
ATOM 3258 O O . ASP A 1 405 ? -14.512 4.836 42.524 1.00 49.44 405 ASP A O 1
ATOM 3262 N N . LYS A 1 406 ? -13.131 3.425 41.501 1.00 66.12 406 LYS A N 1
ATOM 3263 C CA . LYS A 1 406 ? -13.784 3.616 40.196 1.00 66.12 406 LYS A CA 1
ATOM 3264 C C . LYS A 1 406 ? -15.011 2.706 40.085 1.00 66.12 406 LYS A C 1
ATOM 3266 O O . LYS A 1 406 ? -14.889 1.478 40.137 1.00 66.12 406 LYS A O 1
ATOM 3271 N N . GLU A 1 407 ? -16.178 3.323 39.924 1.00 76.12 407 GLU A N 1
ATOM 3272 C CA . GLU A 1 407 ? -17.447 2.667 39.595 1.00 76.12 407 GLU A CA 1
ATOM 3273 C C . GLU A 1 407 ? -17.328 1.883 38.276 1.00 76.12 407 GLU A C 1
ATOM 3275 O O . GLU A 1 407 ? -16.783 2.391 37.292 1.00 76.12 407 GLU A O 1
ATOM 3280 N N . SER A 1 408 ? -17.825 0.642 38.244 1.00 84.75 408 SER A N 1
ATOM 3281 C CA . SER A 1 408 ? -17.788 -0.179 37.029 1.00 84.75 408 SER A CA 1
ATOM 3282 C C . SER A 1 408 ? -18.725 0.371 35.943 1.00 84.75 408 SER A C 1
ATOM 3284 O O . SER A 1 408 ? -19.768 0.965 36.236 1.00 84.75 408 SER A O 1
ATOM 3286 N N . PHE A 1 409 ? -18.389 0.149 34.664 1.00 87.69 409 PHE A N 1
ATOM 3287 C CA . PHE A 1 409 ? -19.237 0.598 33.547 1.00 87.69 409 PHE A CA 1
ATOM 3288 C C . PHE A 1 409 ? -20.648 0.008 33.633 1.00 87.69 409 PHE A C 1
ATOM 3290 O O . PHE A 1 409 ? -21.619 0.700 33.335 1.00 87.69 409 PHE A O 1
ATOM 3297 N N . LEU A 1 410 ? -20.772 -1.239 34.099 1.00 87.19 410 LEU A N 1
ATOM 3298 C CA . LEU A 1 410 ? -22.063 -1.881 34.319 1.00 87.19 410 LEU A CA 1
ATOM 3299 C C . LEU A 1 410 ? -22.892 -1.159 35.385 1.00 87.19 410 LEU A C 1
ATOM 3301 O O . LEU A 1 410 ? -24.063 -0.877 35.145 1.00 87.19 410 LEU A O 1
ATOM 3305 N N . VAL A 1 411 ? -22.305 -0.865 36.549 1.00 87.62 411 VAL A N 1
ATOM 3306 C CA . VAL A 1 411 ? -23.019 -0.203 37.650 1.00 87.62 411 VAL A CA 1
ATOM 3307 C C . VAL A 1 411 ? -23.489 1.177 37.216 1.00 87.62 411 VAL A C 1
ATOM 3309 O O . VAL A 1 411 ? -24.666 1.502 37.379 1.00 87.62 411 VAL A O 1
ATOM 3312 N N . ARG A 1 412 ? -22.610 1.954 36.575 1.00 89.56 412 ARG A N 1
ATOM 3313 C CA . ARG A 1 412 ? -22.970 3.263 36.026 1.00 89.56 412 ARG A CA 1
ATOM 3314 C C . ARG A 1 412 ? -24.123 3.159 35.022 1.00 89.56 412 ARG A C 1
ATOM 3316 O O . ARG A 1 412 ? -25.084 3.921 35.110 1.00 89.56 412 ARG A O 1
ATOM 3323 N N . TRP A 1 413 ? -24.065 2.180 34.119 1.00 91.31 413 TRP A N 1
ATOM 3324 C CA . TRP A 1 413 ? -25.120 1.941 33.136 1.00 91.31 413 TRP A CA 1
ATOM 3325 C C . TRP A 1 413 ? -26.451 1.546 33.787 1.00 91.31 413 TRP A C 1
ATOM 3327 O O . TRP A 1 413 ? -27.485 2.105 33.434 1.00 91.31 413 TRP A O 1
ATOM 3337 N N . LEU A 1 414 ? -26.446 0.654 34.784 1.00 89.25 414 LEU A N 1
ATOM 3338 C CA . LEU A 1 414 ? -27.654 0.265 35.522 1.00 89.25 414 LEU A CA 1
ATOM 3339 C C . LEU A 1 414 ? -28.317 1.463 36.210 1.00 89.25 414 LEU A C 1
ATOM 3341 O O . LEU A 1 414 ? -29.542 1.579 36.191 1.00 89.25 414 LEU A O 1
ATOM 3345 N N . LYS A 1 415 ? -27.524 2.384 36.772 1.00 89.38 415 LYS A N 1
ATOM 3346 C CA . LYS A 1 415 ? -28.043 3.621 37.372 1.00 89.38 415 LYS A CA 1
ATOM 3347 C C . LYS A 1 415 ? -28.695 4.538 36.332 1.00 89.38 415 LYS A C 1
ATOM 3349 O O . LYS A 1 415 ? -29.768 5.074 36.608 1.00 89.38 415 LYS A O 1
ATOM 3354 N N . GLU A 1 416 ? -28.086 4.697 35.155 1.00 90.00 416 GLU A N 1
ATOM 3355 C CA . GLU A 1 416 ? -28.646 5.489 34.045 1.00 90.00 416 GLU A CA 1
ATOM 3356 C C . GLU A 1 416 ? -29.959 4.869 33.524 1.00 90.00 416 GLU A C 1
ATOM 3358 O O . GLU A 1 416 ? -30.975 5.558 33.437 1.00 90.00 416 GLU A O 1
ATOM 3363 N N . ILE A 1 417 ? -29.994 3.552 33.301 1.00 88.62 417 ILE A N 1
ATOM 3364 C CA . ILE A 1 417 ? -31.190 2.817 32.848 1.00 88.62 417 ILE A CA 1
ATOM 3365 C C . ILE A 1 417 ? -32.331 2.871 33.872 1.00 88.62 417 ILE A C 1
ATOM 3367 O O . ILE A 1 417 ? -33.500 3.036 33.507 1.00 88.62 417 ILE A O 1
ATOM 3371 N N . ALA A 1 418 ? -32.013 2.785 35.164 1.00 87.56 418 ALA A N 1
ATOM 3372 C CA . ALA A 1 418 ? -33.007 2.936 36.218 1.00 87.56 418 ALA A CA 1
ATOM 3373 C C . ALA A 1 418 ? -33.593 4.357 36.268 1.00 87.56 418 ALA A C 1
ATOM 3375 O O . ALA A 1 418 ? -34.788 4.516 36.526 1.00 87.56 418 ALA A O 1
ATOM 3376 N N . ALA A 1 419 ? -32.781 5.385 35.995 1.00 88.81 419 ALA A N 1
ATOM 3377 C CA . ALA A 1 419 ? -33.244 6.769 35.887 1.00 88.81 419 ALA A CA 1
ATOM 3378 C C . ALA A 1 419 ? -34.124 7.000 34.641 1.00 88.81 419 ALA A C 1
ATOM 3380 O O . ALA A 1 419 ? -35.059 7.798 34.693 1.00 88.81 419 ALA A O 1
ATOM 3381 N N . GLU A 1 420 ? -33.892 6.253 33.558 1.00 87.50 420 GLU A N 1
ATOM 3382 C CA . GLU A 1 420 ? -34.766 6.182 32.373 1.00 87.50 420 GLU A CA 1
ATOM 3383 C C . GLU A 1 420 ? -36.042 5.345 32.600 1.00 87.50 420 GLU A C 1
ATOM 3385 O O . GLU A 1 420 ? -36.866 5.204 31.697 1.00 87.50 420 GLU A O 1
ATOM 3390 N N . ASN A 1 421 ? -36.248 4.831 33.818 1.00 86.31 421 ASN A N 1
ATOM 3391 C CA . ASN A 1 421 ? -37.395 4.026 34.243 1.00 86.31 421 ASN A CA 1
ATOM 3392 C C . ASN A 1 421 ? -37.519 2.635 33.594 1.00 86.31 421 ASN A C 1
ATOM 3394 O O . ASN A 1 421 ? -38.608 2.058 33.601 1.00 86.31 421 ASN A O 1
ATOM 3398 N N . ARG A 1 422 ? -36.427 2.059 33.083 1.00 85.75 422 ARG A N 1
ATOM 3399 C CA . ARG A 1 422 ? -36.408 0.687 32.544 1.00 85.75 422 ARG A CA 1
ATOM 3400 C C . ARG A 1 422 ? -35.933 -0.329 33.588 1.00 85.75 422 ARG A C 1
ATOM 3402 O O . ARG A 1 422 ? -34.867 -0.931 33.470 1.00 85.75 422 ARG A O 1
ATOM 3409 N N . LEU A 1 423 ? -36.714 -0.466 34.665 1.00 87.25 423 LEU A N 1
ATOM 3410 C CA . LEU A 1 423 ? -36.408 -1.377 35.782 1.00 87.25 423 LEU A CA 1
ATOM 3411 C C . LEU A 1 423 ? -36.475 -2.864 35.410 1.00 87.25 423 LEU A C 1
ATOM 3413 O O . LEU A 1 423 ? -35.846 -3.676 36.082 1.00 87.25 423 LEU A O 1
ATOM 3417 N N . ASP A 1 424 ? -37.217 -3.207 34.363 1.00 86.12 424 ASP A N 1
ATOM 3418 C CA . ASP A 1 424 ? -37.268 -4.530 33.735 1.00 86.12 424 ASP A CA 1
ATOM 3419 C C . ASP A 1 424 ? -35.864 -5.022 33.355 1.00 86.12 424 ASP A C 1
ATOM 3421 O O . ASP A 1 424 ? -35.449 -6.116 33.738 1.00 86.12 424 ASP A O 1
ATOM 3425 N N . LEU A 1 425 ? -35.067 -4.162 32.714 1.00 85.69 425 LEU A N 1
ATOM 3426 C CA . LEU A 1 425 ? -33.683 -4.488 32.372 1.00 85.69 425 LEU A CA 1
ATOM 3427 C C . LEU A 1 425 ? -32.788 -4.615 33.606 1.00 85.69 425 LEU A C 1
ATOM 3429 O O . LEU A 1 425 ? -31.939 -5.504 33.658 1.00 85.69 425 LEU A O 1
ATOM 3433 N N . CYS A 1 426 ? -32.968 -3.741 34.601 1.00 85.94 426 CYS A N 1
ATOM 3434 C CA . CYS A 1 426 ? -32.220 -3.827 35.854 1.00 85.94 426 CYS A CA 1
ATOM 3435 C C . CYS A 1 426 ? -32.499 -5.154 36.569 1.00 85.94 426 CYS A C 1
ATOM 3437 O O . CYS A 1 426 ? -31.560 -5.794 37.038 1.00 85.94 426 CYS A O 1
ATOM 3439 N N . LEU A 1 427 ? -33.764 -5.588 36.613 1.00 86.44 427 LEU A N 1
ATOM 3440 C CA . LEU A 1 427 ? -34.157 -6.871 37.189 1.00 86.44 427 LEU A CA 1
ATOM 3441 C C . LEU A 1 427 ? -33.478 -8.032 36.462 1.00 86.44 427 LEU 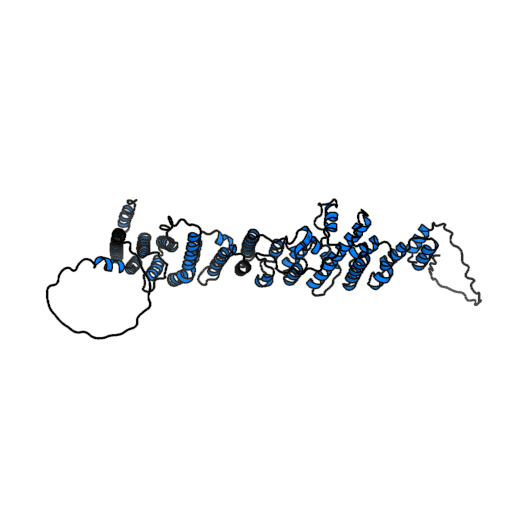A C 1
ATOM 3443 O O . LEU A 1 427 ? -32.850 -8.845 37.128 1.00 86.44 427 LEU A O 1
ATOM 3447 N N . ALA A 1 428 ? -33.532 -8.081 35.128 1.00 85.88 428 ALA A N 1
ATOM 3448 C CA . ALA A 1 428 ? -32.921 -9.165 34.353 1.00 85.88 428 ALA A CA 1
ATOM 3449 C C . ALA A 1 428 ? -31.405 -9.304 34.603 1.00 85.88 428 ALA A C 1
ATOM 3451 O O . ALA A 1 428 ? -30.872 -10.414 34.666 1.00 85.88 428 ALA A O 1
ATOM 3452 N N . VAL A 1 429 ? -30.700 -8.180 34.771 1.00 85.56 429 VAL A N 1
ATOM 3453 C CA . VAL A 1 429 ? -29.259 -8.177 35.066 1.00 85.56 429 VAL A CA 1
ATOM 3454 C C . VAL A 1 429 ? -28.975 -8.578 36.514 1.00 85.56 429 VAL A C 1
ATOM 3456 O O . VAL A 1 429 ? -28.075 -9.382 36.747 1.00 85.56 429 VAL A O 1
ATOM 3459 N N . ILE A 1 430 ? -29.732 -8.050 37.482 1.00 85.06 430 ILE A N 1
ATOM 3460 C CA . ILE A 1 430 ? -29.545 -8.353 38.911 1.00 85.06 430 ILE A CA 1
ATOM 3461 C C . ILE A 1 430 ? -29.897 -9.816 39.203 1.00 85.06 430 ILE A C 1
ATOM 3463 O O . ILE A 1 430 ? -29.124 -10.499 39.865 1.00 85.06 430 ILE A O 1
ATOM 3467 N N . ASP A 1 431 ? -30.989 -10.330 38.635 1.00 83.88 431 ASP A N 1
ATOM 3468 C CA . ASP A 1 431 ? -31.401 -11.736 38.736 1.00 83.88 431 ASP A CA 1
ATOM 3469 C C . ASP A 1 431 ? -30.267 -12.690 38.326 1.00 83.88 431 ASP A C 1
ATOM 3471 O O . ASP A 1 431 ? -29.938 -13.643 39.032 1.00 83.88 431 ASP A O 1
ATOM 3475 N N . LYS A 1 432 ? -29.575 -12.380 37.225 1.00 78.62 432 LYS A N 1
ATOM 3476 C CA . LYS A 1 432 ? -28.432 -13.172 36.744 1.00 78.62 432 LYS A CA 1
ATOM 3477 C C . LYS A 1 432 ? -27.113 -12.889 37.453 1.00 78.62 432 LYS A C 1
ATOM 3479 O O . LYS A 1 432 ? -26.224 -13.735 37.402 1.00 78.62 432 LYS A O 1
ATOM 3484 N N . GLY A 1 433 ? -26.976 -11.736 38.101 1.00 71.38 433 GLY A N 1
ATOM 3485 C CA . GLY A 1 433 ? -25.857 -11.436 38.992 1.00 71.38 433 GLY A CA 1
ATOM 3486 C C . GLY A 1 433 ? -25.943 -12.172 40.331 1.00 71.38 433 GLY A C 1
ATOM 3487 O O . GLY A 1 433 ? -24.906 -12.421 40.936 1.00 71.38 433 GLY A O 1
ATOM 3488 N N . CYS A 1 434 ? -27.152 -12.541 40.767 1.00 69.94 434 CYS A N 1
ATOM 3489 C CA . CYS A 1 434 ? -27.410 -13.153 42.075 1.00 69.94 434 CYS A CA 1
ATOM 3490 C C . CYS A 1 434 ? -27.857 -14.626 42.032 1.00 69.94 434 CYS A C 1
ATOM 3492 O O . CYS A 1 434 ? -27.934 -15.255 43.084 1.00 69.94 434 CYS A O 1
ATOM 3494 N N . GLY A 1 435 ? -28.183 -15.174 40.856 1.00 64.88 435 GLY A N 1
ATOM 3495 C CA . GLY A 1 435 ? -28.666 -16.554 40.709 1.00 64.88 435 GLY A CA 1
ATOM 3496 C C . GLY A 1 435 ? -27.596 -17.642 40.904 1.00 64.88 435 GLY A C 1
ATOM 3497 O O . GLY A 1 435 ? -26.410 -17.351 41.016 1.00 64.88 435 GLY A O 1
ATOM 3498 N N . ASP A 1 436 ? -28.015 -18.915 40.861 1.00 54.47 436 ASP A N 1
ATOM 3499 C CA . ASP A 1 436 ? -27.196 -20.114 41.167 1.00 54.47 436 ASP A CA 1
ATOM 3500 C C . ASP A 1 436 ? -25.917 -20.286 40.314 1.00 54.47 436 ASP A C 1
ATOM 3502 O O . ASP A 1 436 ? -25.025 -21.061 40.658 1.00 54.47 436 ASP A O 1
ATOM 3506 N N . SER A 1 437 ? -25.814 -19.563 39.194 1.00 61.31 437 SER A N 1
ATOM 3507 C CA . SER A 1 437 ? -24.619 -19.473 38.349 1.00 61.31 437 SER A CA 1
ATOM 3508 C C . SER A 1 437 ? -24.369 -18.005 37.965 1.00 61.31 437 SER A C 1
ATOM 3510 O O . SER A 1 437 ? -24.750 -17.594 36.858 1.00 61.31 437 SER A O 1
ATOM 3512 N N . PRO A 1 438 ? -23.791 -17.184 38.862 1.00 66.19 438 PRO A N 1
ATOM 3513 C CA . PRO A 1 438 ? -23.561 -15.778 38.575 1.00 66.19 438 PRO A CA 1
ATOM 3514 C C . PRO A 1 438 ? -22.554 -15.655 37.431 1.00 66.19 438 PRO A C 1
ATOM 3516 O O . PRO A 1 438 ? -21.604 -16.435 37.326 1.00 66.19 438 PRO A O 1
ATOM 3519 N N . ILE A 1 439 ? -22.756 -14.678 36.548 1.00 64.44 439 ILE A N 1
ATOM 3520 C CA . ILE A 1 439 ? -21.747 -14.365 35.532 1.00 64.44 439 ILE A CA 1
ATOM 3521 C C . ILE A 1 439 ? -20.543 -13.794 36.275 1.00 64.44 439 ILE A C 1
ATOM 3523 O O . ILE A 1 439 ? -20.581 -12.648 36.731 1.00 64.44 439 ILE A O 1
ATOM 3527 N N . ASP A 1 440 ? -19.498 -14.613 36.400 1.00 64.00 440 ASP A N 1
ATOM 3528 C CA . ASP A 1 440 ? -18.246 -14.251 37.059 1.00 64.00 440 ASP A CA 1
ATOM 3529 C C . ASP A 1 440 ? -17.783 -12.889 36.554 1.00 64.00 440 ASP A C 1
ATOM 3531 O O . ASP A 1 440 ? -17.665 -12.741 35.339 1.00 64.00 440 ASP A O 1
ATOM 3535 N N . GLY A 1 441 ? -17.585 -11.924 37.461 1.00 64.69 441 GLY A N 1
ATOM 3536 C CA . GLY A 1 441 ? -17.106 -10.559 37.220 1.00 64.69 441 GLY A CA 1
ATOM 3537 C C . GLY A 1 441 ? -18.114 -9.545 36.650 1.00 64.69 441 GLY A C 1
ATOM 3538 O O . GLY A 1 441 ? -17.680 -8.628 35.945 1.00 64.69 441 GLY A O 1
ATOM 3539 N N . LEU A 1 442 ? -19.427 -9.722 36.855 1.00 73.19 442 LEU A N 1
ATOM 3540 C CA . LEU A 1 442 ? -20.430 -8.651 36.657 1.00 73.19 442 LEU A CA 1
ATOM 3541 C C . LEU A 1 442 ? -20.245 -7.517 37.678 1.00 73.19 442 LEU A C 1
ATOM 3543 O O . LEU A 1 442 ? -20.253 -6.345 37.310 1.00 73.19 442 LEU A O 1
ATOM 3547 N N . PHE A 1 443 ? -20.069 -7.897 38.942 1.00 78.56 443 PHE A N 1
ATOM 3548 C CA . PHE A 1 443 ? -19.893 -7.015 40.092 1.00 78.56 443 PHE A CA 1
ATOM 3549 C C . PHE A 1 443 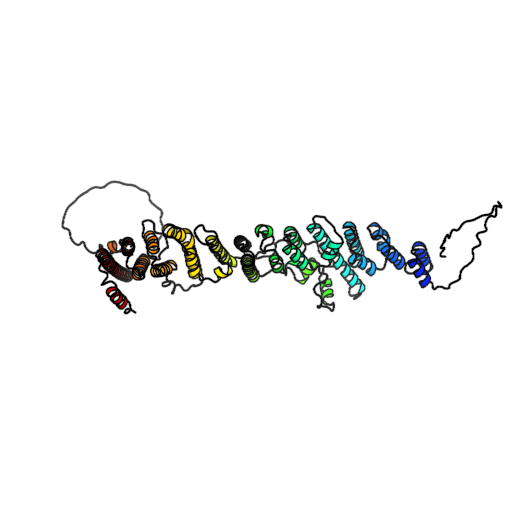? -18.626 -7.423 40.852 1.00 78.56 443 PHE A C 1
ATOM 3551 O O . PHE A 1 443 ? -18.189 -8.573 40.752 1.00 78.56 443 PHE A O 1
ATOM 3558 N N . LYS A 1 444 ? -18.022 -6.482 41.580 1.00 75.75 444 LYS A N 1
ATOM 3559 C CA . LYS A 1 444 ? -16.810 -6.690 42.386 1.00 75.75 444 LYS A CA 1
ATOM 3560 C C . LYS A 1 444 ? -17.092 -7.552 43.614 1.00 75.75 444 LYS A C 1
ATOM 3562 O O . LYS A 1 444 ? -16.323 -8.458 43.915 1.00 75.75 444 LYS A O 1
ATOM 3567 N N . ASP A 1 445 ? -18.183 -7.254 44.311 1.00 75.69 445 ASP A N 1
ATOM 3568 C CA . ASP A 1 445 ? -18.605 -7.922 45.538 1.00 75.69 445 ASP A CA 1
ATOM 3569 C C . ASP A 1 445 ? -20.136 -7.864 45.707 1.00 75.69 445 ASP A C 1
ATOM 3571 O O . ASP A 1 445 ? -20.851 -7.192 44.957 1.00 75.69 445 ASP A O 1
ATOM 3575 N N . GLU A 1 446 ? -20.657 -8.589 46.701 1.00 76.12 446 GLU A N 1
ATOM 3576 C CA . GLU A 1 446 ? -22.091 -8.589 47.023 1.00 76.12 446 GLU A CA 1
ATOM 3577 C C . GLU A 1 446 ? -22.596 -7.216 47.502 1.00 76.12 446 GLU A C 1
ATOM 3579 O O . GLU A 1 446 ? -23.780 -6.904 47.357 1.00 76.12 446 GLU A O 1
ATOM 3584 N N . VAL A 1 447 ? -21.713 -6.372 48.043 1.00 79.75 447 VAL A N 1
ATOM 3585 C CA . VAL A 1 447 ? -22.071 -5.031 48.519 1.00 79.75 447 VAL A CA 1
ATOM 3586 C C . VAL A 1 447 ? -22.398 -4.126 47.331 1.00 79.75 447 VAL A C 1
ATOM 3588 O O . VAL A 1 447 ? -23.440 -3.473 47.342 1.00 79.75 447 VAL A O 1
ATOM 3591 N N . GLU A 1 448 ? -21.587 -4.148 46.271 1.00 83.19 448 GLU A N 1
ATOM 3592 C CA . GLU A 1 448 ? -21.796 -3.397 45.029 1.00 83.19 448 GLU A CA 1
ATOM 3593 C C . GLU A 1 448 ? -23.128 -3.784 44.371 1.00 83.19 448 GLU A C 1
ATOM 3595 O O . GLU A 1 448 ? -23.866 -2.906 43.912 1.00 83.19 448 GLU A O 1
ATOM 3600 N N . ILE A 1 449 ? -23.491 -5.073 44.394 1.00 83.12 449 ILE A N 1
ATOM 3601 C CA . ILE A 1 449 ? -24.794 -5.561 43.914 1.00 83.12 449 ILE A CA 1
ATOM 3602 C C . ILE A 1 449 ? -25.929 -4.900 44.694 1.00 83.12 449 ILE A C 1
ATOM 3604 O O . ILE A 1 449 ? -26.835 -4.306 44.100 1.00 83.12 449 ILE A O 1
ATOM 3608 N N . ILE A 1 450 ? -25.886 -4.993 46.026 1.00 82.62 450 ILE A N 1
ATOM 3609 C CA . ILE A 1 450 ? -26.954 -4.486 46.888 1.00 82.62 450 ILE A CA 1
ATOM 3610 C C . ILE A 1 450 ? -27.075 -2.966 46.752 1.00 82.62 450 ILE A C 1
ATOM 3612 O O . ILE A 1 450 ? -28.182 -2.440 46.610 1.00 82.62 450 ILE A O 1
ATOM 3616 N N . GLU A 1 451 ? -25.960 -2.239 46.759 1.00 83.88 451 GLU A N 1
ATOM 3617 C CA . GLU A 1 451 ? -25.975 -0.785 46.613 1.00 83.88 451 GLU A CA 1
ATOM 3618 C C . GLU A 1 451 ? -26.516 -0.345 45.252 1.00 83.88 451 GLU A C 1
ATOM 3620 O O . GLU A 1 451 ? -27.321 0.591 45.184 1.00 83.88 451 GLU A O 1
ATOM 3625 N N . THR A 1 452 ? -26.147 -1.051 44.183 1.00 85.88 452 THR A N 1
ATOM 3626 C CA . THR A 1 452 ? -26.641 -0.783 42.829 1.00 85.88 452 THR A CA 1
ATOM 3627 C C . THR A 1 452 ? -28.133 -1.072 42.717 1.00 85.88 452 THR A C 1
ATOM 3629 O O . THR A 1 452 ? -28.880 -0.236 42.207 1.00 85.88 452 THR A O 1
ATOM 3632 N N . ALA A 1 453 ? -28.600 -2.204 43.248 1.00 86.69 453 ALA A N 1
ATOM 3633 C CA . ALA A 1 453 ? -30.011 -2.576 43.243 1.00 86.69 453 ALA A CA 1
ATOM 3634 C C . ALA A 1 453 ? -30.876 -1.566 44.009 1.00 86.69 453 ALA A C 1
ATOM 3636 O O . ALA A 1 453 ? -31.896 -1.096 43.498 1.00 86.69 453 ALA A O 1
ATOM 3637 N N . LEU A 1 454 ? -30.435 -1.163 45.206 1.00 86.12 454 LEU A N 1
ATOM 3638 C CA . LEU A 1 454 ? -31.103 -0.124 45.987 1.00 86.12 454 LEU A CA 1
ATOM 3639 C C . LEU A 1 454 ? -31.131 1.206 45.225 1.00 86.12 454 LEU A C 1
ATOM 3641 O O . LEU A 1 454 ? -32.175 1.860 45.176 1.00 86.12 454 LEU A O 1
ATOM 3645 N N . HIS A 1 455 ? -30.021 1.602 44.595 1.00 87.00 455 HIS A N 1
ATOM 3646 C CA . HIS A 1 455 ? -29.976 2.819 43.786 1.00 87.00 455 HIS A CA 1
ATOM 3647 C C . HIS A 1 455 ? -30.963 2.761 42.612 1.00 87.00 455 HIS A C 1
ATOM 3649 O O . HIS A 1 455 ? -31.659 3.746 42.359 1.00 87.00 455 HIS A O 1
ATOM 3655 N N . CYS A 1 456 ? -31.073 1.619 41.928 1.00 87.50 456 CYS A N 1
ATOM 3656 C CA . CYS A 1 456 ? -32.020 1.438 40.829 1.00 87.50 456 CYS A CA 1
ATOM 3657 C C . CYS A 1 456 ? -33.469 1.654 41.295 1.00 87.50 456 CYS A C 1
ATOM 3659 O O . CYS A 1 456 ? -34.203 2.444 40.698 1.00 87.50 456 CYS A O 1
ATOM 3661 N N . ILE A 1 457 ? -33.855 1.032 42.416 1.00 86.19 457 ILE A N 1
ATOM 3662 C CA . ILE A 1 457 ? -35.201 1.157 43.000 1.00 86.19 457 ILE A CA 1
ATOM 3663 C C . ILE A 1 457 ? -35.528 2.617 43.333 1.00 86.19 457 ILE A C 1
ATOM 3665 O O . ILE A 1 457 ? -36.602 3.108 42.988 1.00 86.19 457 ILE A O 1
ATOM 3669 N N . TYR A 1 458 ? -34.603 3.332 43.977 1.00 85.75 458 TYR A N 1
ATOM 3670 C CA . TYR A 1 458 ? -34.844 4.717 44.387 1.00 85.75 458 TYR A CA 1
ATOM 3671 C C . TYR A 1 458 ? -34.757 5.733 43.237 1.00 85.75 458 TYR A C 1
ATOM 3673 O O . TYR A 1 458 ? -35.340 6.817 43.351 1.00 85.75 458 TYR A O 1
ATOM 3681 N N . SER A 1 459 ? -34.077 5.392 42.139 1.00 86.06 459 SER A N 1
ATOM 3682 C CA . SER A 1 459 ? -33.951 6.249 40.951 1.00 86.06 459 SER A CA 1
ATOM 3683 C C . SER A 1 459 ? -35.179 6.200 40.045 1.00 86.06 459 SER A C 1
ATOM 3685 O O . SER A 1 459 ? -35.519 7.214 39.436 1.00 86.06 459 SER A O 1
ATOM 3687 N N . CYS A 1 460 ? -35.880 5.064 39.992 1.00 83.06 460 CYS A N 1
ATOM 3688 C CA . CYS A 1 460 ? -37.066 4.900 39.154 1.00 83.06 460 CYS A CA 1
ATOM 3689 C C . CYS A 1 460 ? -38.188 5.843 39.580 1.00 83.06 460 CYS A C 1
ATOM 3691 O O . CYS A 1 460 ? -38.684 5.760 40.698 1.00 83.06 460 CYS A O 1
ATOM 3693 N N . THR A 1 461 ? -38.630 6.730 38.694 1.00 82.69 461 THR A N 1
ATOM 3694 C CA . THR A 1 461 ? -39.668 7.735 38.966 1.00 82.69 461 THR A CA 1
ATOM 3695 C C . THR A 1 461 ? -41.100 7.203 38.872 1.00 82.69 461 THR A C 1
ATOM 3697 O O . THR A 1 461 ? -41.992 7.829 39.448 1.00 82.69 461 THR A O 1
ATOM 3700 N N . LEU A 1 462 ? -41.316 6.051 38.234 1.00 81.12 462 LEU A N 1
ATOM 3701 C CA . LEU A 1 462 ? -42.638 5.448 38.044 1.00 81.12 462 LEU A CA 1
ATOM 3702 C C . LEU A 1 462 ? -43.260 4.934 39.353 1.00 81.12 462 LEU A C 1
ATOM 3704 O O . LEU A 1 462 ? -42.561 4.569 40.297 1.00 81.12 462 LEU A O 1
ATOM 3708 N N . THR A 1 463 ? -44.594 4.919 39.411 1.00 78.06 463 THR A N 1
ATOM 3709 C CA . THR A 1 463 ? -45.383 4.609 40.623 1.00 78.06 463 THR A CA 1
ATOM 3710 C C . THR A 1 463 ? -46.198 3.321 40.506 1.00 78.06 463 THR A C 1
ATOM 3712 O O . THR A 1 463 ? -47.044 3.051 41.353 1.00 78.06 463 THR A O 1
ATOM 3715 N N . ASP A 1 464 ? -45.981 2.546 39.450 1.00 80.12 464 ASP A N 1
ATOM 3716 C CA . ASP A 1 464 ? -46.685 1.308 39.095 1.00 80.12 464 ASP A CA 1
ATOM 3717 C C . ASP A 1 464 ? -45.751 0.081 39.037 1.00 80.12 464 ASP A C 1
ATOM 3719 O O . ASP A 1 464 ? -46.212 -1.056 39.086 1.00 80.12 464 ASP A O 1
ATOM 3723 N N . GLN A 1 465 ? -44.432 0.289 39.049 1.00 83.06 465 GLN A N 1
ATOM 3724 C CA . GLN A 1 465 ? -43.396 -0.752 38.948 1.00 83.06 465 GLN A CA 1
ATOM 3725 C C . GLN A 1 465 ? -43.061 -1.463 40.283 1.00 83.06 465 GLN A C 1
ATOM 3727 O O . GLN A 1 465 ? -42.002 -2.078 40.427 1.00 83.06 465 GLN A O 1
ATOM 3732 N N . TRP A 1 466 ? -43.943 -1.416 41.288 1.00 85.25 466 TRP A N 1
ATOM 3733 C CA . TRP A 1 466 ? -43.655 -1.945 42.632 1.00 85.25 466 TRP A CA 1
ATOM 3734 C C . TRP A 1 466 ? -43.389 -3.457 42.669 1.00 85.25 466 TRP A C 1
ATOM 3736 O O . TRP A 1 466 ? -42.594 -3.923 43.483 1.00 85.25 466 TRP A O 1
ATOM 3746 N N . ASN A 1 467 ? -44.026 -4.230 41.785 1.00 85.44 467 ASN A N 1
ATOM 3747 C CA . ASN A 1 467 ? -43.806 -5.678 41.699 1.00 85.44 467 ASN A CA 1
ATOM 3748 C C . ASN A 1 467 ? -42.404 -6.012 41.164 1.00 85.44 467 ASN A C 1
ATOM 3750 O O . ASN A 1 467 ? -41.768 -6.947 41.651 1.00 85.44 467 ASN A O 1
ATOM 3754 N N . VAL A 1 468 ? -41.896 -5.221 40.213 1.00 85.00 468 VAL A N 1
ATOM 3755 C CA . VAL A 1 468 ? -40.526 -5.355 39.691 1.00 85.00 468 VAL A CA 1
ATOM 3756 C C . VAL A 1 468 ? -39.521 -4.988 40.782 1.00 85.00 468 VAL A C 1
ATOM 3758 O O . VAL A 1 468 ? -38.588 -5.744 41.028 1.00 85.00 468 VAL A O 1
ATOM 3761 N N . MET A 1 469 ? -39.761 -3.903 41.530 1.00 87.38 469 MET A N 1
ATOM 3762 C CA . MET A 1 469 ? -38.925 -3.523 42.681 1.00 87.38 469 MET A CA 1
ATOM 3763 C C . MET A 1 469 ? -38.887 -4.612 43.764 1.00 87.38 469 MET A C 1
ATOM 3765 O O . MET A 1 469 ? -37.819 -4.916 44.293 1.00 87.38 469 MET A O 1
ATOM 3769 N N . ALA A 1 470 ? -40.033 -5.223 44.081 1.00 85.00 470 ALA A N 1
ATOM 3770 C CA . ALA A 1 470 ? -40.103 -6.332 45.032 1.00 85.00 470 ALA A CA 1
ATOM 3771 C C . ALA A 1 470 ? -39.335 -7.564 44.527 1.00 85.00 470 ALA A C 1
ATOM 3773 O O . ALA A 1 470 ? -38.637 -8.210 45.305 1.00 85.00 470 ALA A O 1
ATOM 3774 N N . SER A 1 471 ? -39.414 -7.845 43.223 1.00 86.56 471 SER A N 1
ATOM 3775 C CA . SER A 1 471 ? -38.666 -8.934 42.587 1.00 86.56 471 SER A CA 1
ATOM 3776 C C . SER A 1 471 ? -37.155 -8.695 42.687 1.00 86.56 471 SER A C 1
ATOM 3778 O O . SER A 1 471 ? -36.438 -9.585 43.132 1.00 86.56 471 SER A O 1
ATOM 3780 N N . ILE A 1 472 ? -36.680 -7.471 42.414 1.00 85.19 472 ILE A N 1
ATOM 3781 C CA . ILE A 1 472 ? -35.263 -7.092 42.579 1.00 85.19 472 ILE A CA 1
ATOM 3782 C C . ILE A 1 472 ? -34.793 -7.348 44.020 1.00 85.19 472 ILE A C 1
ATOM 3784 O O . ILE A 1 472 ? -33.760 -7.976 44.226 1.00 85.19 472 ILE A O 1
ATOM 3788 N N . LEU A 1 473 ? -35.558 -6.907 45.028 1.00 84.69 473 LEU A N 1
ATOM 3789 C CA . LEU A 1 473 ? -35.205 -7.104 46.444 1.00 84.69 473 LEU A CA 1
ATOM 3790 C C . LEU A 1 473 ? -35.221 -8.578 46.874 1.00 84.69 473 LEU A C 1
ATOM 3792 O O . LEU A 1 473 ? -34.481 -8.968 47.781 1.00 84.69 473 LEU A O 1
ATOM 3796 N N . SER A 1 474 ? -36.065 -9.401 46.249 1.00 84.06 474 SER A N 1
ATOM 3797 C CA . SER A 1 474 ? -36.137 -10.832 46.549 1.00 84.06 474 SER A CA 1
ATOM 3798 C C . SER A 1 474 ? -34.915 -11.611 46.054 1.00 84.06 474 SER A C 1
ATOM 3800 O O . SER A 1 474 ? -34.548 -12.588 46.699 1.00 84.06 474 SER A O 1
ATOM 3802 N N . GLN A 1 475 ? -34.259 -11.138 44.985 1.00 80.50 475 GLN A N 1
ATOM 3803 C CA . GLN A 1 475 ? -33.094 -11.794 44.381 1.00 80.50 475 GLN A CA 1
ATOM 3804 C C . GLN A 1 475 ? -31.757 -11.441 45.042 1.00 80.50 475 GLN A C 1
ATOM 3806 O O . GLN A 1 475 ? -30.749 -12.075 44.753 1.00 80.50 475 GLN A O 1
ATOM 3811 N N . LEU A 1 476 ? -31.709 -10.438 45.923 1.00 80.81 476 LEU A N 1
ATOM 3812 C CA . LEU A 1 476 ? -30.452 -10.017 46.543 1.00 80.81 476 LEU A CA 1
ATOM 3813 C C . LEU A 1 476 ? -29.860 -11.111 47.452 1.00 80.81 476 LEU A C 1
ATOM 3815 O O . LEU A 1 476 ? -30.613 -11.735 48.205 1.00 80.81 476 LEU A O 1
ATOM 3819 N N . PRO A 1 477 ? -28.528 -11.317 47.443 1.00 72.00 477 PRO A N 1
ATOM 3820 C CA . PRO A 1 477 ? -27.871 -12.301 48.294 1.00 72.00 477 PRO A CA 1
ATOM 3821 C C . PRO A 1 477 ? -28.081 -11.949 49.772 1.00 72.00 477 PRO A C 1
ATOM 3823 O O . PRO A 1 477 ? -27.694 -10.884 50.246 1.00 72.00 477 PRO A O 1
ATOM 3826 N N . ARG A 1 478 ? -28.731 -12.860 50.507 1.00 67.38 478 ARG A N 1
ATOM 3827 C CA . ARG A 1 478 ? -28.992 -12.738 51.958 1.00 67.38 478 ARG A CA 1
ATOM 3828 C C . ARG A 1 478 ? -28.105 -13.663 52.796 1.00 67.38 478 ARG A C 1
ATOM 3830 O O . ARG A 1 478 ? -28.049 -13.531 54.017 1.00 67.38 478 ARG A O 1
ATOM 3837 N N . ASN A 1 479 ? -27.447 -14.631 52.154 1.00 52.34 479 ASN A N 1
ATOM 3838 C CA . ASN A 1 479 ? -26.930 -15.821 52.831 1.00 52.34 479 ASN A CA 1
ATOM 3839 C C . ASN A 1 479 ? -25.567 -15.624 53.513 1.00 52.34 479 ASN A C 1
ATOM 3841 O O . ASN A 1 479 ? -25.319 -16.293 54.508 1.00 52.34 479 ASN A O 1
ATOM 3845 N N . ILE A 1 480 ? -24.738 -14.653 53.111 1.00 49.06 480 ILE A N 1
ATOM 3846 C CA . ILE A 1 480 ? -23.467 -14.373 53.816 1.00 49.06 480 ILE A CA 1
ATOM 3847 C C . ILE A 1 480 ? -23.689 -13.567 55.116 1.00 49.06 480 ILE A C 1
ATOM 3849 O O . ILE A 1 480 ? -22.859 -13.582 56.024 1.00 49.06 480 ILE A O 1
ATOM 3853 N N . LEU A 1 481 ? -24.856 -12.933 55.279 1.00 46.44 481 LEU A N 1
ATOM 3854 C CA . LEU A 1 481 ? -25.215 -12.202 56.500 1.00 46.44 481 LEU A CA 1
ATOM 3855 C C . LEU A 1 481 ? -25.670 -13.120 57.642 1.00 46.44 481 LEU A C 1
ATOM 3857 O O . LEU A 1 481 ? -25.505 -12.764 58.805 1.00 46.44 481 LEU A O 1
ATOM 3861 N N . ARG A 1 482 ? -26.239 -14.299 57.352 1.00 43.31 482 ARG A N 1
ATOM 3862 C CA . ARG A 1 482 ? -26.705 -15.219 58.405 1.00 43.31 482 ARG A CA 1
ATOM 3863 C C . ARG A 1 482 ? -25.570 -16.010 59.046 1.00 43.31 482 ARG A C 1
ATOM 3865 O O . ARG A 1 482 ? -25.564 -16.135 60.268 1.00 43.31 482 ARG A O 1
ATOM 3872 N N . ASP A 1 483 ? -24.609 -16.490 58.264 1.00 40.50 483 ASP A N 1
ATOM 3873 C CA . ASP A 1 483 ? -23.568 -17.388 58.784 1.00 40.50 483 ASP A CA 1
ATOM 3874 C C . ASP A 1 483 ? -22.578 -16.685 59.734 1.00 40.50 483 ASP A C 1
ATOM 3876 O O . ASP A 1 483 ? -22.015 -17.329 60.618 1.00 40.50 483 ASP A O 1
ATOM 3880 N N . ASN A 1 484 ? -22.442 -15.354 59.653 1.00 38.75 484 ASN A N 1
ATOM 3881 C CA . ASN A 1 484 ? -21.627 -14.572 60.595 1.00 38.75 484 ASN A CA 1
ATOM 3882 C C . ASN A 1 484 ? -22.368 -14.182 61.891 1.00 38.75 484 ASN A C 1
ATOM 3884 O O . ASN A 1 484 ? -21.723 -13.852 62.883 1.00 38.75 484 ASN A O 1
ATOM 3888 N N . LEU A 1 485 ? -23.705 -14.244 61.916 1.00 40.66 485 LEU A N 1
ATOM 3889 C CA . LEU A 1 485 ? -24.532 -13.844 63.065 1.00 40.66 485 LEU A CA 1
ATOM 3890 C C . LEU A 1 485 ? -24.852 -15.000 64.032 1.00 40.66 485 LEU A C 1
ATOM 3892 O O . LEU A 1 485 ? -25.213 -14.740 65.176 1.00 40.66 485 LEU A O 1
ATOM 3896 N N . PHE A 1 486 ? -24.695 -16.262 63.612 1.00 39.12 486 PHE A N 1
ATOM 3897 C CA . PHE A 1 486 ? -24.975 -17.444 64.448 1.00 39.12 486 PHE A CA 1
ATOM 3898 C C . PHE A 1 486 ? -23.732 -18.106 65.068 1.00 39.12 486 PHE A C 1
ATOM 3900 O O . PHE A 1 486 ? -23.860 -19.114 65.756 1.00 39.12 486 PHE A O 1
ATOM 3907 N N . ALA A 1 487 ? -22.529 -17.551 64.887 1.00 36.88 487 ALA A N 1
ATOM 3908 C CA . ALA A 1 487 ? -21.318 -18.090 65.520 1.00 36.88 487 ALA A CA 1
ATOM 3909 C C . ALA A 1 487 ? -21.148 -17.680 67.001 1.00 36.88 487 ALA A C 1
ATOM 3911 O O . ALA A 1 487 ? -20.176 -18.083 67.639 1.00 36.88 487 ALA A O 1
ATOM 3912 N N . THR A 1 488 ? -22.068 -16.890 67.562 1.00 37.09 488 THR A N 1
ATOM 3913 C CA . THR A 1 488 ? -22.007 -16.419 68.953 1.00 37.09 488 THR A CA 1
ATOM 3914 C C . THR A 1 488 ? -23.364 -16.530 69.640 1.00 37.09 488 THR A C 1
ATOM 3916 O O . THR A 1 488 ? -23.949 -15.515 69.987 1.00 37.09 488 THR A O 1
ATOM 3919 N N . ASP A 1 489 ? -23.896 -17.741 69.783 1.00 34.25 489 ASP A N 1
ATOM 3920 C CA . ASP A 1 489 ? -24.832 -18.077 70.867 1.00 34.25 489 ASP A CA 1
ATOM 3921 C C . ASP A 1 489 ? -25.144 -19.577 70.819 1.00 34.25 489 ASP A C 1
ATOM 3923 O O . ASP A 1 489 ? -26.098 -19.987 70.176 1.00 34.25 489 ASP A O 1
ATOM 3927 N N . GLU A 1 490 ? -24.332 -20.392 71.495 1.00 28.66 490 GLU A N 1
ATOM 3928 C CA . GLU A 1 490 ? -24.812 -21.553 72.261 1.00 28.66 490 GLU A CA 1
ATOM 3929 C C . GLU A 1 490 ? -23.795 -21.845 73.372 1.00 28.66 490 GLU A C 1
ATOM 3931 O O . GLU A 1 490 ? -22.764 -22.486 73.164 1.00 28.66 490 GLU A O 1
ATOM 3936 N N . ASP A 1 491 ? -24.090 -21.340 74.567 1.00 29.61 491 ASP A N 1
ATOM 3937 C CA . ASP A 1 491 ? -23.489 -21.802 75.812 1.00 29.61 491 ASP A CA 1
ATOM 3938 C C . ASP A 1 491 ? -24.472 -22.791 76.471 1.00 29.61 491 ASP A C 1
ATOM 3940 O O . ASP A 1 491 ? -25.682 -22.565 76.479 1.00 29.61 491 ASP A O 1
ATOM 3944 N N . PHE A 1 492 ? -23.925 -23.851 77.074 1.00 25.36 492 PHE A N 1
ATOM 3945 C CA . PHE A 1 492 ? -24.570 -24.852 77.945 1.00 25.36 492 PHE A CA 1
ATOM 3946 C C . PHE A 1 492 ? -25.411 -26.002 77.342 1.00 25.36 492 PHE A C 1
ATOM 3948 O O . PHE A 1 492 ? -26.576 -25.867 76.975 1.00 25.36 492 PHE A O 1
ATOM 3955 N N . SER A 1 493 ? -24.906 -27.230 77.534 1.00 24.47 493 SER A N 1
ATOM 3956 C CA . SER A 1 493 ? -25.750 -28.372 77.926 1.00 24.47 493 SER A CA 1
ATOM 3957 C C . SER A 1 493 ? -25.029 -29.357 78.867 1.00 24.47 493 SER A C 1
ATOM 3959 O O . SER A 1 493 ? -23.805 -29.496 78.795 1.00 24.47 493 SER A O 1
ATOM 3961 N N . PRO A 1 494 ? -25.751 -30.027 79.793 1.00 29.36 494 PRO A N 1
ATOM 3962 C CA . PRO A 1 494 ? -25.156 -30.797 80.883 1.00 29.36 494 PRO A CA 1
ATOM 3963 C C . PRO A 1 494 ? -24.976 -32.304 80.592 1.00 29.36 494 PRO A C 1
ATOM 3965 O O . PRO A 1 494 ? -25.870 -32.967 80.089 1.00 29.36 494 PRO A O 1
ATOM 3968 N N . ARG A 1 495 ? -23.836 -32.825 81.077 1.00 24.78 495 ARG A N 1
ATOM 3969 C CA . ARG A 1 495 ? -23.553 -34.151 81.690 1.00 24.78 495 ARG A CA 1
ATOM 3970 C C . ARG A 1 495 ? -23.891 -35.480 80.968 1.00 24.78 495 ARG A C 1
ATOM 3972 O O . ARG A 1 495 ? -25.043 -35.878 80.917 1.00 24.78 495 ARG A O 1
ATOM 3979 N N . HIS A 1 496 ? -22.800 -36.253 80.774 1.00 25.47 496 HIS A N 1
ATOM 3980 C CA . HIS A 1 496 ? -22.612 -37.725 80.916 1.00 25.47 496 HIS A CA 1
ATOM 3981 C C . HIS A 1 496 ? -23.399 -38.658 79.955 1.00 25.47 496 HIS A C 1
ATOM 3983 O O . HIS A 1 496 ? -24.574 -38.459 79.727 1.00 25.47 496 HIS A O 1
ATOM 3989 N N . ALA A 1 497 ? -22.877 -39.754 79.386 1.00 22.12 497 ALA A N 1
ATOM 3990 C CA . ALA A 1 497 ? -21.696 -40.572 79.642 1.00 22.12 497 ALA A CA 1
ATOM 3991 C C . ALA A 1 497 ? -21.353 -41.445 78.405 1.00 22.12 497 ALA A C 1
ATOM 3993 O O . ALA A 1 497 ? -22.245 -41.859 77.679 1.00 22.12 497 ALA A O 1
ATOM 3994 N N . ASN A 1 498 ? -20.066 -41.792 78.297 1.00 24.28 498 ASN A N 1
ATOM 3995 C CA . ASN A 1 498 ? -19.499 -43.100 77.938 1.00 24.28 498 ASN A CA 1
ATOM 3996 C C . ASN A 1 498 ? -19.824 -43.818 76.604 1.00 24.28 498 ASN A C 1
ATOM 3998 O O . ASN A 1 498 ? -20.923 -44.306 76.383 1.00 24.28 498 ASN A O 1
ATOM 4002 N N . GLN A 1 499 ? -18.711 -44.119 75.914 1.00 25.67 499 GLN A N 1
ATOM 4003 C CA . GLN A 1 499 ? -18.249 -45.458 75.497 1.00 25.67 499 GLN A CA 1
ATOM 4004 C C . GLN A 1 499 ? -18.295 -45.857 74.003 1.00 25.67 499 GLN A C 1
ATOM 4006 O O . GLN A 1 499 ? -19.331 -46.199 73.455 1.00 25.67 499 GLN A O 1
ATOM 4011 N N . TYR A 1 500 ? -17.065 -46.009 73.483 1.00 23.36 500 TYR A N 1
ATOM 4012 C CA . TYR A 1 500 ? -16.491 -47.219 72.864 1.00 23.36 500 TYR A CA 1
ATOM 4013 C C . TYR A 1 500 ? -16.536 -47.477 71.341 1.00 23.36 500 TYR A C 1
ATOM 4015 O O . TYR A 1 500 ? -17.579 -47.444 70.706 1.00 23.36 500 TYR A O 1
ATOM 4023 N N . PHE A 1 501 ? -15.340 -47.892 70.879 1.00 23.08 501 PHE A N 1
ATOM 4024 C CA . PHE A 1 501 ? -14.940 -48.724 69.724 1.00 23.08 501 PHE A CA 1
ATOM 4025 C C . PHE A 1 501 ? -15.264 -48.192 68.309 1.00 23.08 501 PHE A C 1
ATOM 4027 O O . PHE A 1 501 ? -16.416 -48.105 67.919 1.00 23.08 501 PHE A O 1
ATOM 4034 N N . GLU A 1 502 ? -14.307 -47.669 67.528 1.00 21.72 502 GLU A N 1
ATOM 4035 C CA . GLU A 1 502 ? -13.108 -48.270 66.890 1.00 21.72 502 GLU A CA 1
ATOM 4036 C C . GLU A 1 502 ? -13.417 -49.037 65.584 1.00 21.72 502 GLU A C 1
ATOM 4038 O O . GLU A 1 502 ? -14.389 -49.780 65.485 1.00 21.72 502 GLU A O 1
ATOM 4043 N N . THR A 1 503 ? -12.480 -48.899 64.632 1.00 23.52 503 THR A N 1
ATOM 4044 C CA . THR A 1 503 ? -12.327 -49.588 63.329 1.00 23.52 503 THR A CA 1
ATOM 4045 C C . THR A 1 503 ? -13.156 -48.998 62.177 1.00 23.52 503 THR A C 1
ATOM 4047 O O . THR A 1 503 ? -14.313 -48.660 62.341 1.00 23.52 503 THR A O 1
ATOM 4050 N N . SER A 1 504 ? -12.666 -48.818 60.949 1.00 22.58 504 SER A N 1
ATOM 4051 C CA . SER A 1 504 ? -11.408 -49.158 60.272 1.00 22.58 504 SER A CA 1
ATOM 4052 C C . SER A 1 504 ? -11.423 -48.369 58.945 1.00 22.58 504 SER A C 1
ATOM 4054 O O . SER A 1 504 ? -12.446 -48.325 58.279 1.00 22.58 504 SER A O 1
ATOM 4056 N N . LYS A 1 505 ? -10.392 -47.572 58.642 1.00 25.14 505 LYS A N 1
ATOM 4057 C CA . LYS A 1 505 ? -9.220 -47.903 57.802 1.00 25.14 505 LYS A CA 1
ATOM 4058 C C . LYS A 1 505 ? -9.345 -47.521 56.313 1.00 25.14 505 LYS A C 1
ATOM 4060 O O . LYS A 1 505 ? -10.116 -48.124 55.582 1.00 25.14 505 LYS A O 1
ATOM 4065 N N . VAL A 1 506 ? -8.354 -46.698 55.920 1.00 24.16 506 VAL A N 1
ATOM 4066 C CA . VAL A 1 506 ? -7.451 -46.855 54.749 1.00 24.16 506 VAL A CA 1
ATOM 4067 C C . VAL A 1 506 ? -7.976 -46.286 53.424 1.00 24.16 506 VAL A C 1
ATOM 4069 O O . VAL A 1 506 ? -9.096 -46.569 53.040 1.00 24.16 506 VAL A O 1
ATOM 4072 N N . SER A 1 507 ? -7.223 -45.553 52.595 1.00 23.48 507 SER A N 1
ATOM 4073 C CA . SER A 1 507 ? -5.929 -44.824 52.618 1.00 23.48 507 SER A CA 1
ATOM 4074 C C . SER A 1 507 ? -5.730 -44.310 51.176 1.00 23.48 507 SER A C 1
ATOM 4076 O O . SER A 1 507 ? -6.180 -44.984 50.256 1.00 23.48 507 SER A O 1
ATOM 4078 N N . TYR A 1 508 ? -5.124 -43.152 50.917 1.00 24.98 508 TYR A N 1
ATOM 4079 C CA . TYR A 1 508 ? -3.736 -42.957 50.429 1.00 24.98 508 TYR A CA 1
ATOM 4080 C C . TYR A 1 508 ? -3.602 -41.421 50.265 1.00 24.98 508 TYR A C 1
ATOM 4082 O O . TYR A 1 508 ? -4.458 -40.843 49.610 1.00 24.98 508 TYR A O 1
ATOM 4090 N N . VAL A 1 509 ? -2.764 -40.615 50.934 1.00 26.42 509 VAL A N 1
ATOM 4091 C CA . VAL A 1 509 ? -1.330 -40.589 51.314 1.00 26.42 509 VAL A CA 1
ATOM 4092 C C . VAL A 1 509 ? -0.367 -40.087 50.216 1.00 26.42 509 VAL A C 1
ATOM 4094 O O . VAL A 1 509 ? 0.018 -40.858 49.348 1.00 26.42 509 VAL A O 1
ATOM 4097 N N . LYS A 1 510 ? 0.101 -38.837 50.452 1.00 26.22 510 LYS A N 1
ATOM 4098 C CA . LYS A 1 510 ? 1.433 -38.197 50.227 1.00 26.22 510 LYS A CA 1
ATOM 4099 C C . LYS A 1 510 ? 1.941 -37.999 48.788 1.00 26.22 510 LYS A C 1
ATOM 4101 O O . LYS A 1 510 ? 1.659 -38.797 47.915 1.00 26.22 510 LYS A O 1
ATOM 4106 N N . TYR A 1 511 ? 2.725 -36.960 48.467 1.00 27.00 511 TYR A N 1
ATOM 4107 C CA . TYR A 1 511 ? 3.753 -36.185 49.207 1.00 27.00 511 TYR A CA 1
ATOM 4108 C C . TYR A 1 511 ? 3.669 -34.684 48.812 1.00 27.00 511 TYR A C 1
ATOM 4110 O O . TYR A 1 511 ? 3.244 -34.399 47.704 1.00 27.00 511 TYR A O 1
ATOM 4118 N N . GLY A 1 512 ? 4.031 -33.652 49.585 1.00 25.58 512 GLY A N 1
ATOM 4119 C CA . GLY A 1 512 ? 4.755 -33.551 50.851 1.00 25.58 512 GLY A CA 1
ATOM 4120 C C . GLY A 1 512 ? 6.114 -32.842 50.693 1.00 25.58 512 GLY A C 1
ATOM 4121 O O . GLY A 1 512 ? 6.959 -33.373 49.983 1.00 25.58 512 GLY A O 1
ATOM 4122 N N . LEU A 1 513 ? 6.311 -31.773 51.492 1.00 27.67 513 LEU A N 1
ATOM 4123 C CA . LEU A 1 513 ? 7.557 -31.067 51.903 1.00 27.67 513 LEU A CA 1
ATOM 4124 C C . LEU A 1 513 ? 7.888 -29.787 51.117 1.00 27.67 513 LEU A C 1
ATOM 4126 O O . LEU A 1 513 ? 7.938 -29.817 49.899 1.00 27.67 513 LEU A O 1
ATOM 4130 N N . GLY A 1 514 ? 8.172 -28.635 51.730 1.00 24.94 514 GLY A N 1
ATOM 4131 C CA . GLY A 1 514 ? 8.314 -28.170 53.125 1.00 24.94 514 GLY A CA 1
ATOM 4132 C C . GLY A 1 514 ? 8.510 -26.637 53.046 1.00 24.94 514 GLY A C 1
ATOM 4133 O O . GLY A 1 514 ? 8.836 -26.138 51.977 1.00 24.94 514 GLY A O 1
ATOM 4134 N N . GLY A 1 515 ? 8.280 -25.785 54.041 1.00 23.97 515 GLY A N 1
ATOM 4135 C CA . GLY A 1 515 ? 8.348 -25.930 55.487 1.00 23.97 515 GLY A CA 1
ATOM 4136 C C . GLY A 1 515 ? 8.927 -24.629 56.077 1.00 23.97 515 GLY A C 1
ATOM 4137 O O . GLY A 1 515 ? 10.047 -24.273 55.737 1.00 23.97 515 GLY A O 1
ATOM 4138 N N . SER A 1 516 ? 8.185 -24.015 57.013 1.00 24.44 516 SER A N 1
ATOM 4139 C CA . SER A 1 516 ? 8.602 -23.028 58.041 1.00 24.44 516 SER A CA 1
ATOM 4140 C C . SER A 1 516 ? 9.006 -21.607 57.572 1.00 24.44 516 SER A C 1
ATOM 4142 O O . SER A 1 516 ? 9.595 -21.463 56.515 1.00 24.44 516 SER A O 1
ATOM 4144 N N . THR A 1 517 ? 8.705 -20.501 58.265 1.00 25.23 517 THR A N 1
ATOM 4145 C CA . THR A 1 517 ? 8.438 -20.262 59.700 1.00 25.23 517 THR A CA 1
ATOM 4146 C C . THR A 1 517 ? 7.491 -19.070 59.948 1.00 25.23 517 THR A C 1
ATOM 4148 O O . THR A 1 517 ? 7.614 -18.045 59.291 1.00 25.23 517 THR A O 1
ATOM 4151 N N . LEU A 1 518 ? 6.612 -19.243 60.944 1.00 27.50 518 LEU A N 1
ATOM 4152 C CA . LEU A 1 518 ? 6.102 -18.292 61.954 1.00 27.50 518 LEU A CA 1
ATOM 4153 C C . LEU A 1 518 ? 6.335 -16.781 61.739 1.00 27.50 518 LEU A C 1
ATOM 4155 O O . LEU A 1 518 ? 7.467 -16.323 61.849 1.00 27.50 518 LEU A O 1
ATOM 4159 N N . ASP A 1 519 ? 5.240 -16.018 61.670 1.00 24.09 519 ASP A N 1
ATOM 4160 C CA . ASP A 1 519 ? 5.109 -14.825 62.511 1.00 24.09 519 ASP A CA 1
ATOM 4161 C C . ASP A 1 519 ? 3.639 -14.621 62.910 1.00 24.09 519 ASP A C 1
ATOM 4163 O O . ASP A 1 519 ? 2.736 -14.576 62.075 1.00 24.09 519 ASP A O 1
ATOM 4167 N N . ASP A 1 520 ? 3.409 -14.595 64.218 1.00 29.45 520 ASP A N 1
ATOM 4168 C CA . ASP A 1 520 ? 2.105 -14.536 64.869 1.00 29.45 520 ASP A CA 1
ATOM 4169 C C . ASP A 1 520 ? 1.908 -13.087 65.329 1.00 29.45 520 ASP A C 1
ATOM 4171 O O . ASP A 1 520 ? 2.568 -12.621 66.259 1.00 29.45 520 ASP A O 1
ATOM 4175 N N . SER A 1 521 ? 1.058 -12.323 64.640 1.00 28.81 521 SER A N 1
ATOM 4176 C CA . SER A 1 521 ? 0.729 -10.941 65.014 1.00 28.81 521 SER A CA 1
ATOM 4177 C C . SER A 1 521 ? -0.661 -10.529 64.521 1.00 28.81 521 SER A C 1
ATOM 4179 O O . SER A 1 521 ? -0.836 -9.991 63.436 1.00 28.81 521 SER A O 1
ATOM 4181 N N . ARG A 1 522 ? -1.654 -10.755 65.392 1.00 37.38 522 ARG A N 1
ATOM 4182 C CA . ARG A 1 522 ? -2.849 -9.915 65.629 1.00 37.38 522 ARG A CA 1
ATOM 4183 C C . ARG A 1 522 ? -3.566 -9.333 64.393 1.00 37.38 522 ARG A C 1
ATOM 4185 O O . ARG A 1 522 ? -3.428 -8.155 64.080 1.00 37.38 522 ARG A O 1
ATOM 4192 N N . GLY A 1 523 ? -4.495 -10.105 63.827 1.00 31.78 523 GLY A N 1
ATOM 4193 C CA . GLY A 1 523 ? -5.549 -9.621 62.925 1.00 31.78 523 GLY A CA 1
ATOM 4194 C C . GLY A 1 523 ? -6.928 -9.608 63.595 1.00 31.78 523 GLY A C 1
ATOM 4195 O O . GLY A 1 523 ? -7.739 -10.485 63.331 1.00 31.78 523 GLY A O 1
ATOM 4196 N N . SER A 1 524 ? -7.200 -8.634 64.472 1.00 34.41 524 SER A N 1
ATOM 4197 C CA . SER A 1 524 ? -8.536 -8.428 65.082 1.00 34.41 524 SER A CA 1
ATOM 4198 C C . SER A 1 524 ? -9.281 -7.203 64.521 1.00 34.41 524 SER A C 1
ATOM 4200 O O . SER A 1 524 ? -10.431 -6.983 64.884 1.00 34.41 524 SER A O 1
ATOM 4202 N N . GLY A 1 525 ? -8.647 -6.403 63.652 1.00 29.12 525 GLY A N 1
ATOM 4203 C CA . GLY A 1 525 ? -9.228 -5.168 63.100 1.00 29.12 525 GLY A CA 1
ATOM 4204 C C . GLY A 1 525 ? -10.070 -5.363 61.833 1.00 29.12 525 GLY A C 1
ATOM 4205 O O . GLY A 1 525 ? -11.124 -4.757 61.711 1.00 29.12 525 GLY A O 1
ATOM 4206 N N . GLY A 1 526 ? -9.668 -6.258 60.922 1.00 32.91 526 GLY A N 1
ATOM 4207 C CA . GLY A 1 526 ? -10.343 -6.417 59.621 1.00 32.91 526 GLY A CA 1
ATOM 4208 C C . GLY A 1 526 ? -11.712 -7.107 59.669 1.00 32.91 526 GLY A C 1
ATOM 4209 O O . GLY A 1 526 ? -12.505 -6.949 58.751 1.00 32.91 526 GLY A O 1
ATOM 4210 N N . LYS A 1 527 ? -12.019 -7.857 60.735 1.00 35.38 527 LYS A N 1
ATOM 4211 C CA . LYS A 1 527 ? -13.286 -8.600 60.859 1.00 35.38 527 LYS A CA 1
ATOM 4212 C C . LYS A 1 527 ? -14.439 -7.723 61.372 1.00 35.38 527 LYS A C 1
ATOM 4214 O O . LYS A 1 527 ? -15.568 -7.881 60.931 1.00 35.38 527 LYS A O 1
ATOM 4219 N N . LEU A 1 528 ? -14.128 -6.746 62.229 1.00 38.56 528 LEU A N 1
ATOM 4220 C CA . LEU A 1 528 ? -15.099 -5.794 62.785 1.00 38.56 528 LEU A CA 1
ATOM 4221 C C . LEU A 1 528 ? -15.618 -4.792 61.738 1.00 38.56 528 LEU A C 1
ATOM 4223 O O . LEU A 1 528 ? -16.802 -4.461 61.758 1.00 38.56 528 LEU A O 1
ATOM 4227 N N . ASP A 1 529 ? -14.766 -4.339 60.810 1.00 49.41 529 ASP A N 1
ATOM 4228 C CA . ASP A 1 529 ? -15.173 -3.414 59.738 1.00 49.41 529 ASP A CA 1
ATOM 4229 C C . ASP A 1 529 ? -16.098 -4.083 58.711 1.00 49.41 529 ASP A C 1
ATOM 4231 O O . ASP A 1 529 ? -17.075 -3.479 58.262 1.00 49.41 529 ASP A O 1
ATOM 4235 N N . ILE A 1 530 ? -15.852 -5.353 58.376 1.00 52.06 530 ILE A N 1
ATOM 4236 C CA . ILE A 1 530 ? -16.700 -6.113 57.445 1.00 52.06 530 ILE A CA 1
ATOM 4237 C C . ILE A 1 530 ? -18.091 -6.341 58.059 1.00 52.06 530 ILE A C 1
ATOM 4239 O O . ILE A 1 530 ? -19.094 -6.056 57.405 1.00 52.06 530 ILE A O 1
ATOM 4243 N N . ASP A 1 531 ? -18.168 -6.741 59.334 1.00 55.06 531 ASP A N 1
ATOM 4244 C CA . ASP A 1 531 ? -19.442 -6.963 60.036 1.00 55.06 531 ASP A CA 1
ATOM 4245 C C . ASP A 1 531 ? -20.259 -5.668 60.212 1.00 55.06 531 ASP A C 1
ATOM 4247 O O . ASP A 1 531 ? -21.484 -5.665 60.043 1.00 55.06 531 ASP A O 1
ATOM 4251 N N . ALA A 1 532 ? -19.601 -4.536 60.488 1.00 61.59 532 ALA A N 1
ATOM 4252 C CA . ALA A 1 532 ? -20.268 -3.236 60.591 1.00 61.59 532 ALA A CA 1
ATOM 4253 C C . ALA A 1 532 ? -20.853 -2.771 59.244 1.00 61.59 532 ALA A C 1
ATOM 4255 O O . ALA A 1 532 ? -21.964 -2.228 59.188 1.00 61.59 532 ALA A O 1
ATOM 4256 N N . THR A 1 533 ? -20.124 -3.006 58.150 1.00 63.66 533 THR A N 1
ATOM 4257 C CA . THR A 1 533 ? -20.558 -2.658 56.789 1.00 63.66 533 THR A CA 1
ATOM 4258 C C . THR A 1 533 ? -21.732 -3.538 56.357 1.00 63.66 533 THR A C 1
ATOM 4260 O O . THR A 1 533 ? -22.750 -3.031 55.881 1.00 63.66 533 THR A O 1
ATOM 4263 N N . ALA A 1 534 ? -21.653 -4.837 56.641 1.00 63.50 534 ALA A N 1
ATOM 4264 C CA . ALA A 1 534 ? -22.687 -5.821 56.350 1.00 63.50 534 ALA A CA 1
ATOM 4265 C C . ALA A 1 534 ? -24.005 -5.525 57.105 1.00 63.50 534 ALA A C 1
ATOM 4267 O O . ALA A 1 534 ? -25.082 -5.470 56.503 1.00 63.50 534 ALA A O 1
ATOM 4268 N N . ALA A 1 535 ? -23.931 -5.193 58.400 1.00 68.00 535 ALA A N 1
ATOM 4269 C CA . ALA A 1 535 ? -25.097 -4.803 59.201 1.00 68.00 535 ALA A CA 1
ATOM 4270 C C . ALA A 1 535 ? -25.758 -3.496 58.715 1.00 68.00 535 ALA A C 1
ATOM 4272 O O . ALA A 1 535 ? -26.987 -3.346 58.748 1.00 68.00 535 ALA A O 1
ATOM 4273 N N . LYS A 1 536 ? -24.957 -2.533 58.239 1.00 76.62 536 LYS A N 1
ATOM 4274 C CA . LYS A 1 536 ? -25.451 -1.272 57.664 1.00 76.62 536 LYS A CA 1
ATOM 4275 C C . LYS A 1 536 ? -26.206 -1.507 56.353 1.00 76.62 536 LYS A C 1
ATOM 4277 O O . LYS A 1 536 ? -27.241 -0.872 56.131 1.00 76.62 536 LYS A O 1
ATOM 4282 N N . VAL A 1 537 ? -25.708 -2.404 55.505 1.00 75.75 537 VAL A N 1
ATOM 4283 C CA . VAL A 1 537 ? -26.322 -2.765 54.219 1.00 75.75 537 VAL A CA 1
ATOM 4284 C C . VAL A 1 537 ? -27.650 -3.500 54.436 1.00 75.75 537 VAL A C 1
ATOM 4286 O O . VAL A 1 537 ? -28.669 -3.083 53.885 1.00 75.75 537 VAL A O 1
ATOM 4289 N N . GLU A 1 538 ? -27.693 -4.478 55.343 1.00 78.00 538 GLU A N 1
ATOM 4290 C CA . GLU A 1 538 ? -28.915 -5.217 55.704 1.00 78.00 538 GLU A CA 1
ATOM 4291 C C . GLU A 1 538 ? -30.031 -4.293 56.221 1.00 78.00 538 GLU A C 1
ATOM 4293 O O . GLU A 1 538 ? -31.205 -4.410 55.855 1.00 78.00 538 GLU A O 1
ATOM 4298 N N . LYS A 1 539 ? -29.674 -3.293 57.038 1.00 81.25 539 LYS A N 1
ATOM 4299 C CA . LYS A 1 539 ? -30.634 -2.285 57.506 1.00 81.25 539 LYS A CA 1
ATOM 4300 C C . LYS A 1 539 ? -31.246 -1.496 56.344 1.00 81.25 539 LYS A C 1
ATOM 4302 O O . LYS A 1 539 ? -32.432 -1.173 56.389 1.00 81.25 539 LYS A O 1
ATOM 4307 N N . ARG A 1 540 ? -30.462 -1.174 55.310 1.00 81.25 540 ARG A N 1
ATOM 4308 C CA . ARG A 1 540 ? -30.948 -0.449 54.123 1.00 81.25 540 ARG A CA 1
ATOM 4309 C C . ARG A 1 540 ? -31.867 -1.316 53.262 1.00 81.25 540 ARG A C 1
ATOM 4311 O O . ARG A 1 540 ? -32.860 -0.780 52.772 1.00 81.25 540 ARG A O 1
ATOM 4318 N N . ILE A 1 541 ? -31.591 -2.620 53.141 1.00 82.62 541 ILE A N 1
ATOM 4319 C CA . ILE A 1 541 ? -32.481 -3.577 52.460 1.00 82.62 541 ILE A CA 1
ATOM 4320 C C . ILE A 1 541 ? -33.848 -3.607 53.152 1.00 82.62 541 ILE A C 1
ATOM 4322 O O . ILE A 1 541 ? -34.854 -3.336 52.502 1.00 82.62 541 ILE A O 1
ATOM 4326 N N . LYS A 1 542 ? -33.896 -3.815 54.476 1.00 82.44 542 LYS A N 1
ATOM 4327 C CA . LYS A 1 542 ? -35.166 -3.856 55.234 1.00 82.44 542 LYS A CA 1
ATOM 4328 C C . LYS A 1 542 ? -35.983 -2.572 55.109 1.00 82.44 542 LYS A C 1
ATOM 4330 O O . LYS A 1 542 ? -37.209 -2.608 55.022 1.00 82.44 542 LYS A O 1
ATOM 4335 N N . VAL A 1 543 ? -35.311 -1.419 55.095 1.00 85.69 543 VAL A N 1
ATOM 4336 C CA . VAL A 1 543 ? -35.971 -0.123 54.871 1.00 85.69 543 VAL A CA 1
ATOM 4337 C C . VAL A 1 543 ? -36.567 -0.050 53.462 1.00 85.69 543 VAL A C 1
ATOM 4339 O O . VAL A 1 543 ? -37.694 0.416 53.303 1.00 85.69 543 VAL A O 1
ATOM 4342 N N . ALA A 1 544 ? -35.844 -0.524 52.445 1.00 83.94 544 ALA A N 1
ATOM 4343 C CA . ALA A 1 544 ? -36.343 -0.563 51.074 1.00 83.94 544 ALA A CA 1
ATOM 4344 C C . ALA A 1 544 ? -37.520 -1.534 50.903 1.00 83.94 544 ALA A C 1
ATOM 4346 O O . ALA A 1 544 ? -38.510 -1.154 50.284 1.00 83.94 544 ALA A O 1
ATOM 4347 N N . GLU A 1 545 ? -37.467 -2.726 51.504 1.00 84.75 545 GLU A N 1
ATOM 4348 C CA . GLU A 1 545 ? -38.590 -3.677 51.529 1.00 84.75 545 GLU A CA 1
ATOM 4349 C C . GLU A 1 545 ? -39.842 -3.040 52.143 1.00 84.75 545 GLU A C 1
ATOM 4351 O O . GLU A 1 545 ? -40.919 -3.097 51.551 1.00 84.75 545 GLU A O 1
ATOM 4356 N N . GLY A 1 546 ? -39.691 -2.347 53.279 1.00 81.62 546 GLY A N 1
ATOM 4357 C CA . GLY A 1 546 ? -40.789 -1.616 53.911 1.00 81.62 546 GLY A CA 1
ATOM 4358 C C . GLY A 1 546 ? -41.384 -0.535 53.004 1.00 81.62 546 GLY A C 1
ATOM 4359 O O . GLY A 1 546 ? -42.603 -0.429 52.886 1.00 81.62 546 GLY A O 1
ATOM 4360 N N . HIS A 1 547 ? -40.545 0.250 52.320 1.00 85.44 547 HIS A N 1
ATOM 4361 C CA . HIS A 1 547 ? -41.017 1.265 51.374 1.00 85.44 547 HIS A CA 1
ATOM 4362 C C . HIS A 1 547 ? -41.751 0.659 50.169 1.00 85.44 547 HIS A C 1
ATOM 4364 O O . HIS A 1 547 ? -42.794 1.182 49.771 1.00 85.44 547 HIS A O 1
ATOM 4370 N N . VAL A 1 548 ? -41.229 -0.429 49.597 1.00 85.69 548 VAL A N 1
ATOM 4371 C CA . VAL A 1 548 ? -41.832 -1.099 48.437 1.00 85.69 548 VAL A CA 1
ATOM 4372 C C . VAL A 1 548 ? -43.170 -1.737 48.809 1.00 85.69 548 VAL A C 1
ATOM 4374 O O . VAL A 1 548 ? -44.135 -1.572 48.067 1.00 85.69 548 VAL A O 1
ATOM 4377 N N . GLU A 1 549 ? -43.275 -2.390 49.969 1.00 83.62 549 GLU A N 1
ATOM 4378 C CA . GLU A 1 549 ? -44.525 -3.023 50.411 1.00 83.62 549 GLU A CA 1
ATOM 4379 C C . GLU A 1 549 ? -45.622 -1.992 50.709 1.00 83.62 549 GLU A C 1
ATOM 4381 O O . GLU A 1 549 ? -46.771 -2.156 50.296 1.00 83.62 549 GLU A O 1
ATOM 4386 N N . VAL A 1 550 ? -45.264 -0.863 51.333 1.00 83.62 550 VAL A N 1
ATOM 4387 C CA . VAL A 1 550 ? -46.190 0.270 51.503 1.00 83.62 550 VAL A CA 1
ATOM 4388 C C . VAL A 1 550 ? -46.659 0.798 50.144 1.00 83.62 550 VAL A C 1
ATOM 4390 O O . VAL A 1 550 ? -47.847 1.075 49.974 1.00 83.62 550 VAL A O 1
ATOM 4393 N N . GLY A 1 551 ? -45.755 0.904 49.164 1.00 81.44 551 GLY A N 1
ATOM 4394 C CA . GLY A 1 551 ? -46.086 1.288 47.791 1.00 81.44 551 GLY A CA 1
ATOM 4395 C C . GLY A 1 551 ? -47.059 0.318 47.113 1.00 81.44 551 GLY A C 1
ATOM 4396 O O . GLY A 1 551 ? -48.065 0.754 46.550 1.00 81.44 551 GLY A O 1
ATOM 4397 N N . ARG A 1 552 ? -46.823 -0.997 47.233 1.00 82.88 552 ARG A N 1
ATOM 4398 C CA . ARG A 1 552 ? -47.718 -2.050 46.718 1.00 82.88 552 ARG A CA 1
ATOM 4399 C C . ARG A 1 552 ? -49.113 -1.968 47.328 1.00 82.88 552 ARG A C 1
ATOM 4401 O O . ARG A 1 552 ? -50.098 -2.008 46.594 1.00 82.88 552 ARG A O 1
ATOM 4408 N N . LEU A 1 553 ? -49.200 -1.817 48.650 1.00 81.31 553 LEU A N 1
ATOM 4409 C CA . LEU A 1 553 ? -50.472 -1.678 49.362 1.00 81.31 553 LEU A CA 1
ATOM 4410 C C . LEU A 1 553 ? -51.212 -0.406 48.925 1.00 81.31 553 LEU A C 1
ATOM 4412 O O . LEU A 1 553 ? -52.392 -0.464 48.591 1.00 81.31 553 LEU A O 1
ATOM 4416 N N . MET A 1 554 ? -50.524 0.735 48.847 1.00 75.56 554 MET A N 1
ATOM 4417 C CA . MET A 1 554 ? -51.107 1.999 48.373 1.00 75.56 554 MET A CA 1
ATOM 4418 C C . MET A 1 554 ? -51.646 1.900 46.937 1.00 75.56 554 MET A C 1
ATOM 4420 O O . MET A 1 554 ? -52.731 2.416 46.657 1.00 75.56 554 MET A O 1
ATOM 4424 N N . ALA A 1 555 ? -50.922 1.217 46.043 1.00 78.06 555 ALA A N 1
ATOM 4425 C CA . ALA A 1 555 ? -51.357 0.968 44.669 1.00 78.06 555 ALA A CA 1
ATOM 4426 C C . ALA A 1 555 ? -52.584 0.041 44.613 1.00 78.06 555 ALA A C 1
ATOM 4428 O O . ALA A 1 555 ? -53.530 0.318 43.875 1.00 78.06 555 ALA A O 1
ATOM 4429 N N . TYR A 1 556 ? -52.607 -1.014 45.435 1.00 72.44 556 TYR A N 1
ATOM 4430 C CA . TYR A 1 556 ? -53.727 -1.955 45.534 1.00 72.44 556 TYR A CA 1
ATOM 4431 C C . TYR A 1 556 ? -55.020 -1.284 46.028 1.00 72.44 556 TYR A C 1
ATOM 4433 O O . TYR A 1 556 ? -56.099 -1.563 45.511 1.00 72.44 556 TYR A O 1
ATOM 4441 N N . TYR A 1 557 ? -54.916 -0.354 46.983 1.00 74.44 557 TYR A N 1
ATOM 4442 C CA . TYR A 1 557 ? -56.064 0.369 47.545 1.00 74.44 557 TYR A CA 1
ATOM 4443 C C . TYR A 1 557 ? -56.427 1.676 46.799 1.00 74.44 557 TYR A C 1
ATOM 4445 O O . TYR A 1 557 ? -57.298 2.408 47.266 1.00 74.44 557 TYR A O 1
ATOM 4453 N N . GLN A 1 558 ? -55.800 1.982 45.649 1.00 60.62 558 GLN A N 1
ATOM 4454 C CA . GLN A 1 558 ? -56.071 3.162 44.797 1.00 60.62 558 GLN A CA 1
ATOM 4455 C C . GLN A 1 558 ? -56.111 4.516 45.540 1.00 60.62 558 GLN A C 1
ATOM 4457 O O . GLN A 1 558 ? -56.885 5.415 45.198 1.00 60.62 558 GLN A O 1
ATOM 4462 N N . VAL A 1 559 ? -55.266 4.718 46.552 1.00 56.53 559 VAL A N 1
ATOM 4463 C CA . VAL A 1 559 ? -55.259 5.973 47.324 1.00 56.53 559 VAL A CA 1
ATOM 4464 C C . VAL A 1 559 ? -54.407 7.031 46.603 1.00 56.53 559 VAL A C 1
ATOM 4466 O O . VAL A 1 559 ? -53.281 7.332 46.990 1.00 56.53 559 VAL A O 1
ATOM 4469 N N . TRP A 1 560 ? -54.946 7.619 45.530 1.00 45.53 560 TRP A N 1
ATOM 4470 C CA . TRP A 1 560 ? -54.259 8.591 44.655 1.00 45.53 560 TRP A CA 1
ATOM 4471 C C . TRP A 1 560 ? -53.780 9.884 45.354 1.00 45.53 560 TRP A C 1
ATOM 4473 O O . TRP A 1 560 ? -52.948 10.608 44.814 1.00 45.53 560 TRP A O 1
ATOM 4483 N N . ILE A 1 561 ? -54.263 10.182 46.564 1.00 48.66 561 ILE A N 1
ATOM 4484 C CA . ILE A 1 561 ? -54.051 11.474 47.242 1.00 48.66 561 ILE A CA 1
ATOM 4485 C C . ILE A 1 561 ? -52.730 11.589 48.029 1.00 48.66 561 ILE A C 1
ATOM 4487 O O . ILE A 1 561 ? -52.316 12.699 48.355 1.00 48.66 561 ILE A O 1
ATOM 4491 N N . PHE A 1 562 ? -52.005 10.494 48.284 1.00 47.72 562 PHE A N 1
ATOM 4492 C CA . PHE A 1 562 ? -50.795 10.525 49.132 1.00 47.72 562 PHE A CA 1
ATOM 4493 C C . PHE A 1 562 ? -49.450 10.403 48.389 1.00 47.72 562 PHE A C 1
ATOM 4495 O O . PHE A 1 562 ? -48.393 10.583 48.999 1.00 47.72 562 PHE A O 1
ATOM 4502 N N . LEU A 1 563 ? -49.463 10.164 47.074 1.00 45.94 563 LEU A N 1
ATOM 4503 C CA . LEU A 1 563 ? -48.263 9.855 46.276 1.00 45.94 563 LEU A CA 1
ATOM 4504 C C . LEU A 1 563 ? -47.256 11.015 46.141 1.00 45.94 563 LEU A C 1
ATOM 4506 O O . LEU A 1 563 ? -46.054 10.774 46.036 1.00 45.94 563 LEU A O 1
ATOM 4510 N N . VAL A 1 564 ? -47.709 12.270 46.198 1.00 47.16 564 VAL A N 1
ATOM 4511 C CA . VAL A 1 564 ? -46.833 13.449 46.027 1.00 47.16 564 VAL A CA 1
ATOM 4512 C C . VAL A 1 564 ? -46.083 13.806 47.318 1.00 47.16 564 VAL A C 1
ATOM 4514 O O . VAL A 1 564 ? -44.921 14.205 47.278 1.00 47.16 564 VAL A O 1
ATOM 4517 N N . VAL A 1 565 ? -46.710 13.615 48.483 1.00 46.34 565 VAL A N 1
ATOM 4518 C CA . VAL A 1 565 ? -46.197 14.137 49.763 1.00 46.34 565 VAL A CA 1
ATOM 4519 C C . VAL A 1 565 ? -45.113 13.239 50.368 1.00 46.34 565 VAL A C 1
ATOM 4521 O O . VAL A 1 565 ? -44.131 13.736 50.921 1.00 46.34 565 VAL A O 1
ATOM 4524 N N . TYR A 1 566 ? -45.230 11.916 50.229 1.00 47.44 566 TYR A N 1
ATOM 4525 C CA . TYR A 1 566 ? -44.297 10.993 50.887 1.00 47.44 566 TYR A CA 1
ATOM 4526 C C . TYR A 1 566 ? -42.902 10.995 50.241 1.00 47.44 566 TYR A C 1
ATOM 4528 O O . TYR A 1 566 ? -41.881 10.87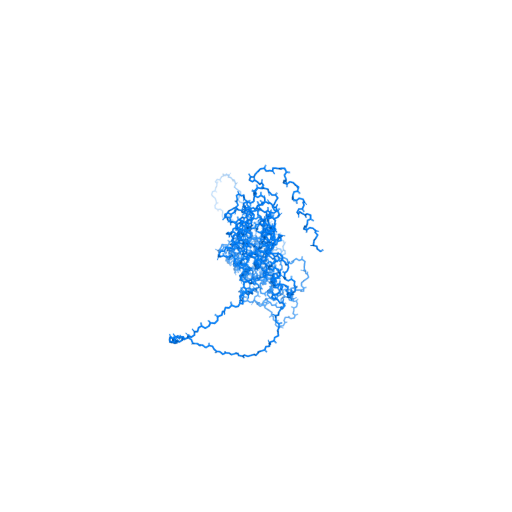1 50.918 1.00 47.44 566 TYR A O 1
ATOM 4536 N N . ARG A 1 567 ? -42.829 11.209 48.922 1.00 46.00 567 ARG A N 1
ATOM 4537 C CA . ARG A 1 567 ? -41.565 11.135 48.177 1.00 46.00 567 ARG A CA 1
ATOM 4538 C C . ARG A 1 567 ? -40.658 12.350 48.390 1.00 46.00 567 ARG A C 1
ATOM 4540 O O . ARG A 1 567 ? -39.433 12.223 48.375 1.00 46.00 567 ARG A O 1
ATOM 4547 N N . GLN A 1 568 ? -41.249 13.516 48.645 1.00 43.28 568 GLN A N 1
ATOM 4548 C CA . GLN A 1 568 ? -40.514 14.751 48.922 1.00 43.28 568 GLN A CA 1
ATOM 4549 C C . GLN A 1 568 ? -39.857 14.710 50.317 1.00 43.28 568 GLN A C 1
ATOM 4551 O O . GLN A 1 568 ? -38.740 15.201 50.496 1.00 43.28 568 GLN A O 1
ATOM 4556 N N . ALA A 1 569 ? -40.473 14.004 51.272 1.00 41.56 569 ALA A N 1
ATOM 4557 C CA . ALA A 1 569 ? -39.902 13.759 52.596 1.00 41.56 569 ALA A CA 1
ATOM 4558 C C . ALA A 1 569 ? -38.704 12.785 52.564 1.00 41.56 569 ALA A C 1
ATOM 4560 O O . ALA A 1 569 ? -37.727 12.996 53.285 1.00 41.56 569 ALA A O 1
ATOM 4561 N N . SER A 1 570 ? -38.728 11.764 51.697 1.00 45.78 570 SER A N 1
ATOM 4562 C CA . SER A 1 570 ? -37.638 10.777 51.588 1.00 45.78 570 SER A CA 1
ATOM 4563 C C . SER A 1 570 ? -36.409 11.290 50.826 1.00 45.78 570 SER A C 1
ATOM 4565 O O . SER A 1 570 ? -35.288 10.952 51.201 1.00 45.78 570 SER A O 1
ATOM 4567 N N . ARG A 1 571 ? -36.576 12.170 49.822 1.00 42.28 571 ARG A N 1
ATOM 4568 C CA . ARG A 1 571 ? -35.442 12.856 49.157 1.00 42.28 571 ARG A CA 1
ATOM 4569 C C . ARG A 1 571 ? -34.660 13.766 50.112 1.00 42.28 571 ARG A C 1
ATOM 4571 O O . ARG A 1 571 ? -33.445 13.882 49.997 1.00 42.28 571 ARG A O 1
ATOM 4578 N N . SER A 1 572 ? -35.346 14.369 51.080 1.00 35.28 572 SER A N 1
ATOM 4579 C CA . SER A 1 572 ? -34.763 15.360 51.995 1.00 35.28 572 SER A CA 1
ATOM 4580 C C . SER A 1 572 ? -33.843 14.755 53.067 1.00 35.28 572 SER A C 1
ATOM 4582 O O . SER A 1 572 ? -33.044 15.474 53.657 1.00 35.28 572 SER A O 1
ATOM 4584 N N . LYS A 1 573 ? -33.918 13.440 53.323 1.00 38.34 573 LYS A N 1
ATOM 4585 C CA . LYS A 1 573 ? -33.100 12.763 54.350 1.00 38.34 573 LYS A CA 1
ATOM 4586 C C . LYS A 1 573 ? -31.801 12.136 53.830 1.00 38.34 573 LYS A C 1
ATOM 4588 O O . LYS A 1 573 ? -30.977 11.741 54.645 1.00 38.34 573 LYS A O 1
ATOM 4593 N N . LEU A 1 574 ? -31.598 12.064 52.513 1.00 35.44 574 LEU A N 1
ATOM 4594 C CA . LEU A 1 574 ? -30.364 11.541 51.900 1.00 35.44 574 LEU A CA 1
ATOM 4595 C C . LEU A 1 574 ? -29.366 12.639 51.494 1.00 35.44 574 LEU A C 1
ATOM 4597 O O . LEU A 1 574 ? -28.212 12.336 51.230 1.00 35.44 574 LEU A O 1
ATOM 4601 N N . LEU A 1 575 ? -29.779 13.911 51.506 1.00 28.80 575 LEU A N 1
ATOM 4602 C CA . LEU A 1 575 ? -28.928 15.070 51.193 1.00 28.80 575 LEU A CA 1
ATOM 4603 C C . LEU A 1 575 ? -28.148 15.625 52.402 1.00 28.80 575 LEU A C 1
ATOM 4605 O O . LEU A 1 575 ? -27.453 16.626 52.269 1.00 28.80 575 LEU A O 1
ATOM 4609 N N . VAL A 1 576 ? -28.241 14.986 53.574 1.00 29.81 576 VAL A N 1
ATOM 4610 C CA . VAL A 1 576 ? -27.523 15.389 54.798 1.00 29.81 576 VAL A CA 1
ATOM 4611 C C . VAL A 1 576 ? -26.754 14.199 55.372 1.00 29.81 576 VAL A C 1
ATOM 4613 O O . VAL A 1 576 ? -26.997 13.794 56.499 1.00 29.81 576 VAL A O 1
ATOM 4616 N N . VAL A 1 577 ? -25.862 13.602 54.581 1.00 32.97 577 VAL A N 1
ATOM 4617 C CA . VAL A 1 577 ? -24.665 12.911 55.089 1.00 32.97 577 VAL A CA 1
ATOM 4618 C C . VAL A 1 577 ? -23.581 13.032 54.014 1.00 32.97 577 VAL A C 1
ATOM 4620 O O . VAL A 1 577 ? -23.488 12.194 53.122 1.00 32.97 577 VAL A O 1
ATOM 4623 N N . HIS A 1 578 ? -22.797 14.102 54.095 1.00 30.16 578 HIS A N 1
ATOM 4624 C CA . HIS A 1 578 ? -21.417 14.156 53.624 1.00 30.16 578 HIS A CA 1
ATOM 4625 C C . HIS A 1 578 ? -20.594 14.841 54.706 1.00 30.16 578 HIS A C 1
ATOM 4627 O O . HIS A 1 578 ? -21.104 15.849 55.254 1.00 30.16 578 HIS A O 1
#

InterPro domains:
  IPR013244 Sec39 domain [PF08314] (181-476)